Protein AF-A0A661NQG1-F1 (afdb_monomer_lite)

pLDDT: mean 84.12, std 11.75, range [38.66, 97.38]

Structure (mmCIF, N/CA/C/O backbone):
data_AF-A0A661NQG1-F1
#
_entry.id   AF-A0A661NQG1-F1
#
loop_
_atom_site.group_PDB
_atom_site.id
_atom_site.type_symbol
_atom_site.label_atom_id
_atom_site.label_alt_id
_atom_site.label_comp_id
_atom_site.label_asym_id
_atom_site.label_entity_id
_atom_site.label_seq_id
_atom_site.pdbx_PDB_ins_code
_atom_site.Cartn_x
_atom_site.Cartn_y
_atom_site.Cartn_z
_atom_site.occupancy
_atom_site.B_iso_or_equiv
_atom_site.auth_seq_id
_atom_site.auth_comp_id
_atom_site.auth_asym_id
_atom_site.auth_atom_id
_atom_site.pdbx_PDB_model_num
ATOM 1 N N . MET A 1 1 ? -18.562 16.905 14.551 1.00 63.06 1 MET A N 1
ATOM 2 C CA . MET A 1 1 ? -18.180 15.790 15.448 1.00 63.06 1 MET A CA 1
ATOM 3 C C . MET A 1 1 ? -17.288 16.330 16.552 1.00 63.06 1 MET A C 1
ATOM 5 O O . MET A 1 1 ? -16.450 17.178 16.262 1.00 63.06 1 MET A O 1
ATOM 9 N N . LYS A 1 2 ? -17.483 15.875 17.793 1.00 85.50 2 LYS A N 1
ATOM 10 C CA . LYS A 1 2 ? -16.638 16.236 18.941 1.00 85.50 2 LYS A CA 1
ATOM 11 C C . LYS A 1 2 ? -15.254 15.578 18.801 1.00 85.50 2 LYS A C 1
ATOM 13 O O . LYS A 1 2 ? -15.175 14.440 18.341 1.00 85.50 2 LYS A O 1
ATOM 18 N N . ARG A 1 3 ? -14.173 16.270 19.182 1.00 84.94 3 ARG A N 1
ATOM 19 C CA . ARG A 1 3 ? -12.799 15.723 19.186 1.00 84.94 3 ARG A CA 1
ATOM 20 C C . ARG A 1 3 ? -12.365 15.348 20.597 1.00 84.94 3 ARG A C 1
ATOM 22 O O . ARG A 1 3 ? -12.638 16.081 21.535 1.00 84.94 3 ARG A O 1
ATOM 29 N N . CYS A 1 4 ? -11.673 14.229 20.747 1.00 87.31 4 CYS A N 1
ATOM 30 C CA . CYS A 1 4 ? -11.192 13.742 22.027 1.00 87.31 4 CYS A CA 1
ATOM 31 C C . CYS A 1 4 ? -10.144 14.707 22.598 1.00 87.31 4 CYS A C 1
ATOM 33 O O . CYS A 1 4 ? -9.104 14.912 21.970 1.00 87.31 4 CYS A O 1
ATOM 35 N N . PRO A 1 5 ? -10.339 15.235 23.815 1.00 88.81 5 PRO A N 1
ATOM 36 C CA . PRO A 1 5 ? -9.339 16.090 24.452 1.00 88.81 5 PRO A CA 1
ATOM 37 C C . PRO A 1 5 ? -8.043 15.346 24.814 1.00 88.81 5 PRO A C 1
ATOM 39 O O . PRO A 1 5 ? -7.056 15.958 25.211 1.00 88.81 5 PRO A O 1
ATOM 42 N N . GLY A 1 6 ? -8.047 14.009 24.820 1.00 82.88 6 GLY A N 1
ATOM 43 C CA . GLY A 1 6 ? -6.881 13.192 25.181 1.00 82.88 6 GLY A CA 1
ATOM 44 C C . GLY A 1 6 ? -5.931 12.889 24.019 1.00 82.88 6 GLY A C 1
ATOM 45 O O . GLY A 1 6 ? -4.744 12.694 24.258 1.00 82.88 6 GLY A O 1
ATOM 46 N N . CYS A 1 7 ? -6.446 12.820 22.788 1.00 77.31 7 CYS A N 1
ATOM 47 C CA . CYS A 1 7 ? -5.664 12.397 21.618 1.00 77.31 7 CYS A CA 1
ATOM 48 C C . CYS A 1 7 ? -6.118 13.004 20.277 1.00 77.31 7 CYS A C 1
ATOM 50 O O . CYS A 1 7 ? -5.681 12.542 19.230 1.00 77.31 7 CYS A O 1
ATOM 52 N N . SER A 1 8 ? -7.003 14.007 20.275 1.00 80.19 8 SER A N 1
ATOM 53 C CA . SER A 1 8 ? -7.541 14.685 19.074 1.00 80.19 8 SER A CA 1
ATOM 54 C C . SER A 1 8 ? -8.468 13.864 18.168 1.00 80.19 8 SER A C 1
ATOM 56 O O . SER A 1 8 ? -9.090 14.444 17.266 1.00 80.19 8 SER A O 1
ATOM 58 N N . GLU A 1 9 ? -8.577 12.554 18.392 1.00 76.88 9 GLU A N 1
ATOM 59 C CA . GLU A 1 9 ? -9.399 11.645 17.587 1.00 76.88 9 GLU A CA 1
ATOM 60 C C . GLU A 1 9 ? -10.907 11.881 17.775 1.00 76.88 9 GLU A C 1
ATOM 62 O O . GLU A 1 9 ? -11.322 12.329 18.845 1.00 76.88 9 GLU A O 1
ATOM 67 N N . PRO A 1 10 ? -11.767 11.596 16.781 1.00 78.56 10 PRO A N 1
ATOM 68 C CA . PRO A 1 10 ? -13.214 11.7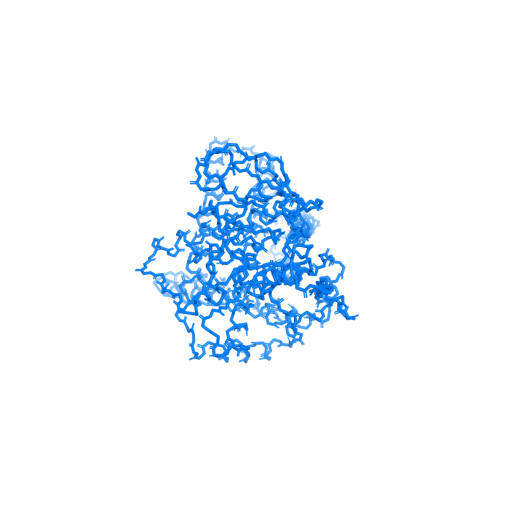59 16.917 1.00 78.56 10 PRO A CA 1
ATOM 69 C C . PRO A 1 10 ? -13.800 10.992 18.116 1.00 78.56 10 PRO A C 1
ATOM 71 O O . PRO A 1 10 ? -13.465 9.831 18.361 1.00 78.56 10 PRO A O 1
ATOM 74 N N . LEU A 1 11 ? -14.703 11.640 18.858 1.00 84.31 11 LEU A N 1
ATOM 75 C CA . LEU A 1 11 ? -15.533 10.980 19.867 1.00 84.31 11 LEU A CA 1
ATOM 76 C C . LEU A 1 11 ? -16.752 10.336 19.198 1.00 84.31 11 LEU A C 1
ATOM 78 O O . LEU A 1 11 ? -17.406 10.948 18.350 1.00 84.31 11 LEU A O 1
ATOM 82 N N . PHE A 1 12 ? -17.064 9.112 19.613 1.00 82.06 12 PHE A N 1
ATOM 83 C CA . PHE A 1 12 ? -18.182 8.321 19.115 1.00 82.06 12 PHE A CA 1
ATOM 84 C C . PHE A 1 12 ? -19.302 8.301 20.145 1.00 82.06 12 PHE A C 1
ATOM 86 O O . PHE A 1 12 ? -19.113 7.790 21.249 1.00 82.06 12 PHE A O 1
ATOM 93 N N . ARG A 1 13 ? -20.475 8.801 19.753 1.00 86.25 13 ARG A N 1
ATOM 94 C CA . ARG A 1 13 ? -21.688 8.708 20.562 1.00 86.25 13 ARG A CA 1
ATOM 95 C C . ARG A 1 13 ? -22.289 7.312 20.455 1.00 86.25 13 ARG A C 1
ATOM 97 O O . ARG A 1 13 ? -22.482 6.821 19.341 1.00 86.25 13 ARG A O 1
ATOM 104 N N . ARG A 1 14 ? -22.590 6.671 21.583 1.00 81.25 14 ARG A N 1
ATOM 105 C CA . ARG A 1 14 ? -23.260 5.364 21.613 1.00 81.25 14 ARG A CA 1
ATOM 106 C C . ARG A 1 14 ? -24.219 5.254 22.807 1.00 81.25 14 ARG A C 1
ATOM 108 O O . ARG A 1 14 ? -23.843 5.677 23.900 1.00 81.25 14 ARG A O 1
ATOM 115 N N . PRO A 1 15 ? -25.409 4.650 22.624 1.00 81.75 15 PRO A N 1
ATOM 116 C CA . PRO A 1 15 ? -26.286 4.297 23.730 1.00 81.75 15 PRO A CA 1
ATOM 117 C C . PRO A 1 15 ? -25.794 3.050 24.485 1.00 81.75 15 PRO A C 1
ATOM 119 O O . PRO A 1 15 ? -25.402 2.048 23.879 1.00 81.75 15 PRO A O 1
ATOM 122 N N . PHE A 1 16 ? -25.877 3.112 25.810 1.00 79.50 16 PHE A N 1
ATOM 123 C CA . PHE A 1 16 ? -25.674 2.034 26.774 1.00 79.50 16 PHE A CA 1
ATOM 124 C C . PHE A 1 16 ? -26.905 1.999 27.683 1.00 79.50 16 PHE A C 1
ATOM 126 O O . PHE A 1 16 ? -27.047 2.798 28.612 1.00 79.50 16 PHE A O 1
ATOM 133 N N . GLY A 1 17 ? -27.864 1.134 27.350 1.00 80.31 17 GLY A N 1
ATOM 134 C CA . GLY A 1 17 ? -29.200 1.193 27.942 1.00 80.31 17 GLY A CA 1
ATOM 135 C C . GLY A 1 17 ? -29.878 2.536 27.645 1.00 80.31 17 GLY A C 1
ATOM 136 O O . GLY A 1 17 ? -30.063 2.892 26.485 1.00 80.31 17 GLY A O 1
ATOM 137 N N . ALA A 1 18 ? -30.232 3.281 28.693 1.00 81.06 18 ALA A N 1
ATOM 138 C CA . ALA A 1 18 ? -30.870 4.598 28.589 1.00 81.06 18 ALA A CA 1
ATOM 139 C C . ALA A 1 18 ? -29.876 5.779 28.549 1.00 81.06 18 ALA A C 1
ATOM 141 O O . ALA A 1 18 ? -30.302 6.933 28.520 1.00 81.06 18 ALA A O 1
ATOM 142 N N . LEU A 1 19 ? -28.568 5.511 28.589 1.00 81.88 19 LEU A N 1
ATOM 143 C CA . LEU A 1 19 ? -27.520 6.528 28.635 1.00 81.88 19 LEU A CA 1
ATOM 144 C C . LEU A 1 19 ? -26.831 6.649 27.272 1.00 81.88 19 LEU A C 1
ATOM 146 O O . LEU A 1 19 ? -26.341 5.653 26.753 1.00 81.88 19 LEU A O 1
ATOM 150 N N . GLU A 1 20 ? -26.726 7.850 26.710 1.00 85.81 20 GLU A N 1
ATOM 151 C CA . GLU A 1 20 ? -25.881 8.104 25.537 1.00 85.81 20 GLU A CA 1
ATOM 152 C C . GLU A 1 20 ? -24.548 8.703 25.977 1.00 85.81 20 GLU A C 1
ATOM 154 O O . GLU A 1 20 ? -24.534 9.709 26.676 1.00 85.81 20 GLU A O 1
ATOM 159 N N . LEU A 1 21 ? -23.427 8.098 25.574 1.00 88.88 21 LEU A N 1
ATOM 160 C CA . LEU A 1 21 ? -22.091 8.578 25.937 1.00 88.88 21 LEU A CA 1
ATOM 161 C C . LEU A 1 21 ? -21.207 8.795 24.717 1.00 88.88 21 LEU A C 1
ATOM 163 O O . LEU A 1 21 ? -21.228 8.007 23.770 1.00 88.88 21 LEU A O 1
ATOM 167 N N . ASP A 1 22 ? -20.387 9.843 24.787 1.00 90.00 22 ASP A N 1
ATOM 168 C CA . ASP A 1 22 ? -19.369 10.170 23.796 1.00 90.00 22 ASP A CA 1
ATOM 169 C C . ASP A 1 22 ? -18.024 9.569 24.237 1.00 90.00 22 ASP A C 1
ATOM 171 O O . ASP A 1 22 ? -17.410 10.038 25.189 1.00 90.00 22 ASP A O 1
ATOM 175 N N . GLY A 1 23 ? -17.525 8.540 23.554 1.00 88.19 23 GLY A N 1
ATOM 176 C CA . GLY A 1 23 ? -16.263 7.887 23.916 1.00 88.19 23 GLY A CA 1
ATOM 177 C C . GLY A 1 23 ? -15.220 7.913 22.808 1.00 88.19 23 GLY A C 1
ATOM 178 O O . GLY A 1 23 ? -15.524 7.832 21.616 1.00 88.19 23 GLY A O 1
ATOM 179 N N . CYS A 1 24 ? -13.958 8.027 23.200 1.00 83.06 24 CYS A N 1
ATOM 180 C CA . CYS A 1 24 ? -12.818 7.924 22.312 1.00 83.06 24 CYS A CA 1
ATOM 181 C C . CYS A 1 24 ? -12.426 6.461 22.172 1.00 83.06 24 CYS A C 1
ATOM 183 O O . CYS A 1 24 ? -12.077 5.808 23.150 1.00 83.06 24 CYS A O 1
ATOM 185 N N . ARG A 1 25 ? -12.419 5.962 20.938 1.00 74.56 25 ARG A N 1
ATOM 186 C CA . ARG A 1 25 ? -11.934 4.609 20.652 1.00 74.56 25 ARG A CA 1
ATOM 187 C C . ARG A 1 25 ? -10.422 4.534 20.478 1.00 74.56 25 ARG A C 1
ATOM 189 O O . ARG A 1 25 ? -9.909 3.439 20.396 1.00 74.56 25 ARG A O 1
ATOM 196 N N . SER A 1 26 ? -9.706 5.658 20.417 1.00 70.06 26 SER A N 1
ATOM 197 C CA . SER A 1 26 ? -8.242 5.631 20.365 1.00 70.06 26 SER A CA 1
ATOM 198 C C . SER A 1 26 ? -7.670 5.465 21.771 1.00 70.06 26 SER A C 1
ATOM 200 O O . SER A 1 26 ? -7.244 4.376 22.129 1.00 70.06 26 SER A O 1
ATOM 202 N N . CYS A 1 27 ? -7.775 6.486 22.623 1.00 74.56 27 CYS A N 1
ATOM 203 C CA . CYS A 1 27 ? -7.237 6.422 23.985 1.00 74.56 27 CYS A CA 1
ATOM 204 C C . CYS A 1 27 ? -8.195 5.826 25.035 1.00 74.56 27 CYS A C 1
ATOM 206 O O . CYS A 1 27 ? -7.894 5.865 26.220 1.00 74.56 27 CYS A O 1
ATOM 208 N N . GLY A 1 28 ? -9.392 5.368 24.655 1.00 79.06 28 GLY A N 1
ATOM 209 C CA . GLY A 1 28 ? -10.382 4.837 25.605 1.00 79.06 28 GLY A CA 1
ATOM 210 C C . GLY A 1 28 ? -11.022 5.873 26.542 1.00 79.06 28 GLY A C 1
ATOM 211 O O . GLY A 1 28 ? -11.789 5.497 27.425 1.00 79.06 28 GLY A O 1
ATOM 212 N N . GLY A 1 29 ? -10.718 7.167 26.385 1.00 87.00 29 GLY A N 1
ATOM 213 C CA . GLY A 1 29 ? -11.282 8.227 27.224 1.00 87.00 29 GLY A CA 1
ATOM 214 C C . GLY A 1 29 ? -12.766 8.477 26.947 1.00 87.00 29 GLY A C 1
ATOM 215 O O . GLY A 1 29 ? -13.202 8.401 25.802 1.00 87.00 29 GLY A O 1
ATOM 216 N N . VAL A 1 30 ? -13.542 8.822 27.973 1.00 91.06 30 VAL A N 1
ATOM 217 C CA . VAL A 1 30 ? -14.998 9.032 27.876 1.00 91.06 30 VAL A CA 1
ATOM 218 C C . VAL A 1 30 ? -15.343 10.474 28.228 1.00 91.06 30 VAL A C 1
ATOM 220 O O . VAL A 1 30 ? -14.827 11.033 29.195 1.00 91.06 30 VAL A O 1
ATOM 223 N N . TRP A 1 31 ? -16.202 11.088 27.425 1.00 93.12 31 TRP A N 1
ATOM 224 C CA . TRP A 1 31 ? -16.724 12.430 27.619 1.00 93.12 31 TRP A CA 1
ATOM 225 C C . TRP A 1 31 ? -18.169 12.383 28.116 1.00 93.12 31 TRP A C 1
ATOM 227 O O . TRP A 1 31 ? -19.005 11.660 27.577 1.00 93.12 31 TRP A O 1
ATOM 237 N N . PHE A 1 32 ? -18.440 13.216 29.114 1.00 92.94 32 PHE A N 1
ATOM 238 C CA . PHE A 1 32 ? -19.749 13.471 29.695 1.00 92.94 32 PHE A CA 1
ATOM 239 C C . PHE A 1 32 ? -20.075 14.948 29.497 1.00 92.94 32 PHE A C 1
ATOM 241 O O . PHE A 1 32 ? -19.285 15.820 29.876 1.00 92.94 32 PHE A O 1
ATOM 248 N N . ASP A 1 33 ? -21.236 15.253 28.930 1.00 91.00 33 ASP A N 1
ATOM 249 C CA . ASP A 1 33 ? -21.757 16.614 28.921 1.00 91.00 33 ASP A CA 1
ATOM 250 C C . ASP A 1 33 ? -22.169 17.050 30.345 1.00 91.00 33 ASP A C 1
ATOM 252 O O . ASP A 1 33 ? -22.141 16.281 31.314 1.00 91.00 33 ASP A O 1
ATOM 256 N N . GLY A 1 34 ? -22.467 18.341 30.513 1.00 89.94 34 GLY A N 1
ATOM 257 C CA . GLY A 1 34 ? -22.677 18.950 31.827 1.00 89.94 34 GLY A CA 1
ATOM 258 C C . GLY A 1 34 ? -23.749 18.239 32.659 1.00 89.94 34 GLY A C 1
ATOM 259 O O . GLY A 1 34 ? -24.931 18.306 32.344 1.00 89.94 34 GLY A O 1
ATOM 260 N N . GLY A 1 35 ? -23.335 17.598 33.757 1.00 85.75 35 GLY A N 1
ATOM 261 C CA . GLY A 1 35 ? -24.225 16.883 34.683 1.00 85.75 35 GLY A CA 1
ATOM 262 C C . GLY A 1 35 ? -24.470 15.402 34.362 1.00 85.75 35 GLY A C 1
ATOM 263 O O . GLY A 1 35 ? -24.942 14.680 35.245 1.00 85.75 35 GLY A O 1
ATOM 264 N N . GLU A 1 36 ? -24.085 14.917 33.175 1.00 89.62 36 GLU A N 1
ATOM 265 C CA . GLU A 1 36 ? -24.315 13.524 32.754 1.00 89.62 36 GLU A CA 1
ATOM 266 C C . GLU A 1 36 ? -23.574 12.518 33.638 1.00 89.62 36 GLU A C 1
ATOM 268 O O . GLU A 1 36 ? -24.149 11.504 34.021 1.00 89.62 36 GLU A O 1
ATOM 273 N N . LEU A 1 37 ? -22.332 12.813 34.039 1.00 89.56 37 LEU A N 1
ATOM 274 C CA . LEU A 1 37 ? -21.537 11.918 34.889 1.00 89.56 37 LEU A CA 1
ATOM 275 C C . LEU A 1 37 ? -22.245 11.602 36.215 1.00 89.56 37 LEU A C 1
ATOM 277 O O . LEU A 1 37 ? -22.318 10.449 36.635 1.00 89.56 37 LEU A O 1
ATOM 281 N N . GLY A 1 38 ? -22.793 12.627 36.873 1.00 88.25 38 GLY A N 1
ATOM 282 C CA . GLY A 1 38 ? -23.498 12.463 38.144 1.00 88.25 38 GLY A CA 1
ATOM 283 C C . GLY A 1 38 ? -24.825 11.716 37.992 1.00 88.25 38 GLY A C 1
ATOM 284 O O . GLY A 1 38 ? -25.212 10.968 38.890 1.00 88.25 38 GLY A O 1
ATOM 285 N N . GLN A 1 39 ? -25.521 11.899 36.867 1.00 86.94 39 GLN A N 1
ATOM 286 C CA . GLN A 1 39 ? -26.739 11.154 36.549 1.00 86.94 39 GLN A CA 1
ATOM 287 C C . GLN A 1 39 ? -26.426 9.681 36.267 1.00 86.94 39 GLN A C 1
ATOM 289 O O . GLN A 1 39 ? -27.026 8.801 36.883 1.00 86.94 39 GLN A O 1
ATOM 294 N N . ALA A 1 40 ? -25.451 9.424 35.397 1.00 87.62 40 ALA A N 1
ATOM 295 C CA . ALA A 1 40 ? -25.006 8.091 35.021 1.00 87.62 40 ALA A CA 1
ATOM 296 C C . ALA A 1 40 ? -24.525 7.292 36.237 1.00 87.62 40 ALA A C 1
ATOM 298 O O . ALA A 1 40 ? -24.932 6.149 36.422 1.00 87.62 40 ALA A O 1
ATOM 299 N N . ALA A 1 41 ? -23.734 7.915 37.114 1.00 88.81 41 ALA A N 1
ATOM 300 C CA . ALA A 1 41 ? -23.198 7.260 38.301 1.00 88.81 41 ALA A CA 1
ATOM 301 C C . ALA A 1 41 ? -24.276 6.817 39.302 1.00 88.81 41 ALA A C 1
ATOM 303 O O . ALA A 1 41 ? -24.087 5.825 39.999 1.00 88.81 41 ALA A O 1
ATOM 304 N N . ARG A 1 42 ? -25.399 7.543 39.384 1.00 86.44 42 ARG A N 1
ATOM 305 C CA . ARG A 1 42 ? -26.509 7.209 40.290 1.00 86.44 42 ARG A CA 1
ATOM 306 C C . ARG A 1 42 ? -27.501 6.224 39.683 1.00 86.44 42 ARG A C 1
ATOM 308 O O . ARG A 1 42 ? -27.989 5.356 40.393 1.00 86.44 42 ARG A O 1
ATOM 315 N N . ALA A 1 43 ? -27.840 6.404 38.409 1.00 86.06 43 ALA A N 1
ATOM 316 C CA . ALA A 1 43 ? -28.939 5.681 37.776 1.00 86.06 43 ALA A CA 1
ATOM 317 C C . ALA A 1 43 ? -28.481 4.462 36.962 1.00 86.06 43 ALA A C 1
ATOM 319 O O . ALA A 1 43 ? -29.250 3.518 36.814 1.00 86.06 43 ALA A O 1
ATOM 320 N N . TYR A 1 44 ? -27.251 4.471 36.435 1.00 88.75 44 TYR A N 1
ATOM 321 C CA . TYR A 1 44 ? -26.792 3.496 35.440 1.00 88.75 44 TYR A CA 1
ATOM 322 C C . TYR A 1 44 ? -25.333 3.032 35.655 1.00 88.75 44 TYR A C 1
ATOM 324 O O . TYR A 1 44 ? -24.521 3.101 34.725 1.00 88.75 44 TYR A O 1
ATOM 332 N N . PRO A 1 45 ? -24.959 2.535 36.851 1.00 86.25 45 PRO A N 1
ATOM 333 C CA . PRO A 1 45 ? -23.587 2.096 37.126 1.00 86.25 45 PRO A CA 1
ATOM 334 C C . PRO A 1 45 ? -23.138 0.933 36.224 1.00 86.25 45 PRO A C 1
ATOM 336 O O . PRO A 1 45 ? -21.985 0.898 35.792 1.00 86.25 45 PRO A O 1
ATOM 339 N N . ASP A 1 46 ? -24.049 0.024 35.862 1.00 84.75 46 ASP A N 1
ATOM 340 C CA . ASP A 1 46 ? -23.748 -1.079 34.942 1.00 84.75 46 ASP A CA 1
ATOM 341 C C . ASP A 1 46 ? -23.527 -0.597 33.504 1.00 84.75 46 ASP A C 1
ATOM 343 O O . ASP A 1 46 ? -22.592 -1.051 32.847 1.00 84.75 46 ASP A O 1
ATOM 347 N N . ALA A 1 47 ? -24.319 0.375 33.038 1.00 84.88 47 ALA A N 1
ATOM 348 C CA . ALA A 1 47 ? -24.153 0.967 31.711 1.00 84.88 47 ALA A CA 1
ATOM 349 C C . ALA A 1 47 ? -22.842 1.757 31.600 1.00 84.88 47 ALA A C 1
ATOM 351 O O . ALA A 1 47 ? -22.173 1.702 30.573 1.00 84.88 47 ALA A O 1
ATOM 352 N N . LEU A 1 48 ? -22.432 2.449 32.671 1.00 86.31 48 LEU A N 1
ATOM 353 C CA . LEU A 1 48 ? -21.106 3.067 32.757 1.00 86.31 48 LEU A CA 1
ATOM 354 C C . LEU A 1 48 ? -19.990 2.026 32.646 1.00 86.31 48 LEU A C 1
ATOM 356 O O . LEU A 1 48 ? -19.004 2.265 31.952 1.00 86.31 48 LEU A O 1
ATOM 360 N N . ARG A 1 49 ? -20.147 0.869 33.306 1.00 85.56 49 ARG A N 1
ATOM 361 C CA . ARG A 1 49 ? -19.185 -0.240 33.225 1.00 85.56 49 ARG A CA 1
ATOM 362 C C . ARG A 1 49 ? -19.119 -0.811 31.810 1.00 85.56 49 ARG A C 1
ATOM 364 O O . ARG A 1 49 ? -18.032 -1.085 31.308 1.00 85.56 49 ARG A O 1
ATOM 371 N N . GLU A 1 50 ? -20.267 -0.977 31.160 1.00 81.81 50 GLU A N 1
ATOM 372 C CA . GLU A 1 50 ? -20.347 -1.427 29.771 1.00 81.81 50 GLU A CA 1
ATOM 373 C C . GLU A 1 50 ? -19.703 -0.418 28.813 1.00 81.81 50 GLU A C 1
ATOM 375 O O . GLU A 1 50 ? -18.932 -0.813 27.939 1.00 81.81 50 GLU A O 1
ATOM 380 N N . ALA A 1 51 ? -19.946 0.877 29.017 1.00 82.31 51 ALA A N 1
ATOM 381 C CA . ALA A 1 51 ? -19.356 1.947 28.223 1.00 82.31 51 ALA A CA 1
ATOM 382 C C . ALA A 1 51 ? -17.837 2.011 28.373 1.00 82.31 51 ALA A C 1
ATOM 384 O O . ALA A 1 51 ? -17.120 2.022 27.373 1.00 82.31 51 ALA A O 1
ATOM 385 N N . ASP A 1 52 ? -17.339 1.998 29.609 1.00 82.31 52 ASP A N 1
ATOM 386 C CA . ASP A 1 52 ? -15.908 1.956 29.902 1.00 82.31 52 ASP A CA 1
ATOM 387 C C . ASP A 1 52 ? -15.252 0.731 29.250 1.00 82.31 52 ASP A C 1
ATOM 389 O O . ASP A 1 52 ? -14.274 0.871 28.515 1.00 82.31 52 ASP A O 1
ATOM 393 N N . ARG A 1 53 ? -15.845 -0.459 29.413 1.00 77.94 53 ARG A N 1
ATOM 394 C CA . ARG A 1 53 ? -15.368 -1.683 28.760 1.00 77.94 53 ARG A CA 1
ATOM 395 C C . ARG A 1 53 ? -15.361 -1.537 27.241 1.00 77.94 53 ARG A C 1
ATOM 397 O O . ARG A 1 53 ? -14.371 -1.892 26.612 1.00 77.94 53 ARG A O 1
ATOM 404 N N . PHE A 1 54 ? -16.428 -1.010 26.652 1.00 77.19 54 PHE A N 1
ATOM 405 C CA . PHE A 1 54 ? -16.553 -0.863 25.208 1.00 77.19 54 PHE A CA 1
ATOM 406 C C . PHE A 1 54 ? -15.506 0.091 24.621 1.00 77.19 54 PHE A C 1
ATOM 408 O O . PHE A 1 54 ? -14.855 -0.235 23.628 1.00 77.19 54 PHE A O 1
ATOM 415 N N . PHE A 1 55 ? -15.315 1.262 25.232 1.00 77.88 55 PHE A N 1
ATOM 416 C CA . PHE A 1 55 ? -14.358 2.249 24.736 1.00 77.88 55 PHE A CA 1
ATOM 417 C C . PHE A 1 55 ? -12.906 1.849 25.030 1.00 77.88 55 PHE A C 1
ATOM 419 O O . PHE A 1 55 ? -12.041 2.097 24.190 1.00 77.88 55 PHE A O 1
ATOM 426 N N . ARG A 1 56 ? -12.638 1.126 26.129 1.00 70.06 56 ARG A N 1
ATOM 427 C CA . ARG A 1 56 ? -11.332 0.486 26.381 1.00 70.06 56 ARG A CA 1
ATOM 428 C C . ARG A 1 56 ? -11.027 -0.671 25.452 1.00 70.06 56 ARG A C 1
ATOM 430 O O . ARG A 1 56 ? -9.883 -0.833 25.058 1.00 70.06 56 ARG A O 1
ATOM 437 N N . GLN A 1 57 ? -12.019 -1.477 25.085 1.00 56.91 57 GLN A N 1
ATOM 438 C CA . GLN A 1 57 ? -11.841 -2.539 24.090 1.00 56.91 57 GLN A CA 1
ATOM 439 C C . GLN A 1 57 ? -11.497 -1.978 22.702 1.00 56.91 57 GLN A C 1
ATOM 441 O O . GLN A 1 57 ? -11.039 -2.712 21.835 1.00 56.91 57 GLN A O 1
ATOM 446 N N . GLY A 1 58 ? -11.695 -0.676 22.487 1.00 48.81 58 GLY A N 1
ATOM 447 C CA . GLY A 1 58 ? -11.216 0.026 21.308 1.00 48.81 58 GLY A CA 1
ATOM 448 C C . GLY A 1 58 ? -9.749 0.447 21.362 1.00 48.81 58 GLY A C 1
ATOM 449 O O . GLY A 1 58 ? -9.266 0.824 20.305 1.00 48.81 58 GLY A O 1
ATOM 450 N N . LEU A 1 59 ? -9.062 0.385 22.520 1.00 52.50 59 LEU A N 1
ATOM 451 C CA . LEU A 1 59 ? -7.737 0.983 22.761 1.00 52.50 59 LEU A CA 1
ATOM 452 C C . LEU A 1 59 ? -6.789 0.809 21.566 1.00 52.50 59 LEU A C 1
ATOM 454 O O . LEU A 1 59 ? -6.194 -0.246 21.346 1.00 52.50 59 LEU A O 1
ATOM 458 N N . GLN A 1 60 ? -6.634 1.888 20.804 1.00 50.66 60 GLN A N 1
ATOM 459 C CA . GLN A 1 60 ? -5.573 2.041 19.825 1.00 50.66 60 GLN A CA 1
ATOM 460 C C . GLN A 1 60 ? -4.445 2.732 20.585 1.00 50.66 60 GLN A C 1
ATOM 462 O O . GLN A 1 60 ? -4.658 3.855 21.041 1.00 50.66 60 GLN A O 1
ATOM 467 N N . PRO A 1 61 ? -3.258 2.122 20.751 1.00 44.28 61 PRO A N 1
ATOM 468 C CA . PRO A 1 61 ? -2.134 2.822 21.356 1.00 44.28 61 PRO A CA 1
ATOM 469 C C . PRO A 1 61 ? -1.931 4.135 20.598 1.00 44.28 61 PRO A C 1
ATOM 471 O O . PRO A 1 61 ? -1.578 4.116 19.416 1.00 44.28 61 PRO A O 1
ATOM 474 N N . SER A 1 62 ? -2.235 5.272 21.227 1.00 38.66 62 SER A N 1
ATOM 475 C CA . SER A 1 62 ? -1.972 6.557 20.592 1.00 38.66 62 SER A CA 1
ATOM 476 C C . SER A 1 62 ? -0.453 6.717 20.553 1.00 38.66 62 SER A C 1
ATOM 478 O O . SER A 1 62 ? 0.219 6.586 21.574 1.00 38.66 62 SER A O 1
ATOM 480 N N . LEU A 1 63 ? 0.104 6.942 19.359 1.00 44.16 63 LEU A N 1
ATOM 481 C CA . LEU A 1 63 ? 1.554 7.081 19.144 1.00 44.16 63 LEU A CA 1
ATOM 482 C C . LEU A 1 63 ? 2.158 8.315 19.846 1.00 44.16 63 LEU A C 1
ATOM 484 O O . LEU A 1 63 ? 3.373 8.465 19.879 1.00 44.16 63 LEU A O 1
ATOM 488 N N . ALA A 1 64 ? 1.323 9.160 20.447 1.00 41.16 64 ALA A N 1
ATOM 489 C CA . ALA A 1 64 ? 1.621 10.031 21.578 1.00 41.16 64 ALA A CA 1
ATOM 490 C C . ALA A 1 64 ? 0.292 10.664 22.039 1.00 41.16 64 ALA A C 1
ATOM 492 O O . ALA A 1 64 ? -0.525 11.014 21.178 1.00 41.16 64 ALA A O 1
ATOM 493 N N . PRO A 1 65 ? 0.057 10.883 23.345 1.00 50.03 65 PRO A N 1
ATOM 494 C CA . PRO A 1 65 ? -1.075 11.682 23.796 1.00 50.03 65 PRO A CA 1
ATOM 495 C C . PRO A 1 65 ? -0.890 13.133 23.330 1.00 50.03 65 PRO A C 1
ATOM 497 O O . PRO A 1 65 ? -0.153 13.912 23.933 1.00 50.03 65 PRO A O 1
ATOM 500 N N . GLN A 1 66 ? -1.566 13.518 22.244 1.00 57.72 66 GLN A N 1
ATOM 501 C CA . GLN A 1 66 ? -1.790 14.929 21.936 1.00 57.72 66 GLN A CA 1
ATOM 502 C C . GLN A 1 66 ? -2.864 15.438 22.892 1.00 57.72 66 GLN A C 1
ATOM 504 O O . GLN A 1 66 ? -4.062 15.380 22.615 1.00 57.72 66 GLN A O 1
ATOM 509 N N . ARG A 1 67 ? -2.423 15.881 24.068 1.00 67.31 67 ARG A N 1
ATOM 510 C CA . ARG A 1 67 ? -3.300 16.492 25.060 1.00 67.31 67 ARG A CA 1
ATOM 511 C C . ARG A 1 67 ? -3.804 17.822 24.499 1.00 67.31 67 ARG A C 1
ATOM 513 O O . ARG A 1 67 ? -3.057 18.794 24.450 1.00 67.31 67 ARG A O 1
ATOM 520 N N . LEU A 1 68 ? -5.060 17.859 24.057 1.00 68.06 68 LEU A N 1
ATOM 521 C CA . LEU A 1 68 ? -5.754 19.120 23.823 1.00 68.06 68 LEU A CA 1
ATOM 522 C C . LEU A 1 68 ? -6.459 19.522 25.108 1.00 68.06 68 LEU A C 1
ATOM 524 O O . LEU A 1 68 ? -7.346 18.818 25.595 1.00 68.06 68 LEU A O 1
ATOM 528 N N . ASP A 1 69 ? -6.126 20.701 25.611 1.00 82.19 69 ASP A N 1
ATOM 529 C CA . ASP A 1 69 ? -6.821 21.323 26.738 1.00 82.19 69 ASP A CA 1
ATOM 530 C C . ASP A 1 69 ? -8.031 22.143 26.248 1.00 82.19 69 ASP A C 1
ATOM 532 O O . ASP A 1 69 ? -8.314 23.238 26.727 1.00 82.19 69 ASP A O 1
ATOM 536 N N . VAL A 1 70 ? -8.756 21.599 25.259 1.00 88.62 70 VAL A N 1
ATOM 537 C CA . VAL A 1 70 ? -9.905 22.239 24.599 1.00 88.62 70 VAL A CA 1
ATOM 538 C C . VAL A 1 70 ? -11.152 21.377 24.753 1.00 88.62 70 VAL A C 1
ATOM 540 O O . VAL A 1 70 ? -11.178 20.207 24.369 1.00 88.62 70 VAL A O 1
ATOM 543 N N . CYS A 1 71 ? -12.205 21.970 25.306 1.00 92.38 71 CYS A N 1
ATOM 544 C CA . CYS A 1 71 ? -13.500 21.342 25.510 1.00 92.38 71 CYS A CA 1
ATOM 545 C C . CYS A 1 71 ? -14.176 21.014 24.167 1.00 92.38 71 CYS A C 1
ATOM 547 O O . CYS A 1 71 ? -14.385 21.917 23.357 1.00 92.38 71 CYS A O 1
ATOM 549 N N . PRO A 1 72 ? -14.614 19.767 23.936 1.00 91.44 72 PRO A N 1
ATOM 550 C CA . PRO A 1 72 ? -15.226 19.374 22.673 1.00 91.44 72 PRO A CA 1
ATOM 551 C C . PRO A 1 72 ? -16.635 19.934 22.467 1.00 91.44 72 PRO A C 1
ATOM 553 O O . PRO A 1 72 ? -17.097 19.981 21.329 1.00 91.44 72 PRO A O 1
ATOM 556 N N . SER A 1 73 ? -17.324 20.325 23.544 1.00 91.44 73 SER A N 1
ATOM 557 C CA . SER A 1 73 ? -18.703 20.821 23.478 1.00 91.44 73 SER A CA 1
ATOM 558 C C . SER A 1 73 ? -18.779 22.340 23.298 1.00 91.44 73 SER A C 1
ATOM 560 O O . SER A 1 73 ? -19.636 22.814 22.561 1.00 91.44 73 SER A O 1
ATOM 562 N N . CYS A 1 74 ? -17.892 23.115 23.935 1.00 92.62 74 CYS A N 1
ATOM 563 C CA . CYS A 1 74 ? -17.941 24.586 23.887 1.00 92.62 74 CYS A CA 1
ATOM 564 C C . CYS A 1 74 ? -16.631 25.269 23.473 1.00 92.62 74 CYS A C 1
ATOM 566 O O . CYS A 1 74 ? -16.567 26.494 23.470 1.00 92.62 74 CYS A O 1
ATOM 568 N N . SER A 1 75 ? -15.580 24.511 23.148 1.00 90.50 75 SER A N 1
ATOM 569 C CA . SER A 1 75 ? -14.239 25.025 22.813 1.00 90.50 75 SER A CA 1
ATOM 570 C C . SER A 1 75 ? -13.540 25.840 23.915 1.00 90.50 75 SER A C 1
ATOM 572 O O . SER A 1 75 ? -12.490 26.425 23.670 1.00 90.50 75 SER A O 1
ATOM 574 N N . GLY A 1 76 ? -14.085 25.874 25.137 1.00 90.06 76 GLY A N 1
ATOM 575 C CA . GLY A 1 76 ? -13.432 26.476 26.303 1.00 90.06 76 GLY A CA 1
ATOM 576 C C . GLY A 1 76 ? -12.269 25.634 26.842 1.00 90.06 76 GLY A C 1
ATOM 577 O O . GLY A 1 76 ? -12.069 24.500 26.417 1.00 90.06 76 GLY A O 1
ATOM 578 N N . SER A 1 77 ? -11.530 26.164 27.817 1.00 91.56 77 SER A N 1
ATOM 579 C CA . SER A 1 77 ? -10.404 25.446 28.433 1.00 91.56 77 SER A CA 1
ATOM 580 C C . SER A 1 77 ? -10.872 24.257 29.289 1.00 91.56 77 SER A C 1
ATOM 582 O O . SER A 1 77 ? -11.877 24.350 30.006 1.00 91.56 77 SER A O 1
ATOM 584 N N . LEU A 1 78 ? -10.149 23.138 29.191 1.00 92.12 78 LEU A N 1
ATOM 585 C CA . LEU A 1 78 ? -10.271 21.970 30.066 1.00 92.12 78 LEU A CA 1
ATOM 586 C C . LEU A 1 78 ? -9.149 22.006 31.103 1.00 92.12 78 LEU A C 1
ATOM 588 O O . LEU A 1 78 ? -7.978 22.029 30.739 1.00 92.12 78 LEU A O 1
ATOM 592 N N . ALA A 1 79 ? -9.508 21.960 32.382 1.00 91.06 79 ALA A N 1
ATOM 593 C CA . ALA A 1 79 ? -8.550 21.888 33.481 1.00 91.06 79 ALA A CA 1
ATOM 594 C C . ALA A 1 79 ? -8.645 20.532 34.180 1.00 91.06 79 ALA A C 1
ATOM 596 O O . ALA A 1 79 ? -9.726 19.941 34.234 1.00 91.06 79 ALA A O 1
ATOM 597 N N . ASP A 1 80 ? -7.534 20.044 34.729 1.00 90.62 80 ASP A N 1
ATOM 598 C CA . ASP A 1 80 ? -7.577 18.908 35.648 1.00 90.62 80 ASP A CA 1
ATOM 599 C C . ASP A 1 80 ? -8.399 19.281 36.885 1.00 90.62 80 ASP A C 1
ATOM 601 O O . ASP A 1 80 ? -8.338 20.409 37.380 1.00 90.62 80 ASP A O 1
ATOM 605 N N . GLY A 1 81 ? -9.194 18.337 37.371 1.00 85.50 81 GLY A N 1
ATOM 606 C CA . GLY A 1 81 ? -10.047 18.548 38.527 1.00 85.50 81 GLY A CA 1
ATOM 607 C C . GLY A 1 81 ? -10.482 17.235 39.150 1.00 85.50 81 GLY A C 1
ATOM 608 O O . GLY A 1 81 ? -10.367 16.167 38.551 1.00 85.50 81 GLY A O 1
ATOM 609 N N . GLU A 1 82 ? -11.008 17.331 40.364 1.00 81.75 82 GLU A N 1
ATOM 610 C CA . GLU A 1 82 ? -11.561 16.197 41.090 1.00 81.75 82 GLU A CA 1
ATOM 611 C C . GLU A 1 82 ? -13.046 16.420 41.349 1.00 81.75 82 GLU A C 1
ATOM 613 O O . GLU A 1 82 ? -13.485 17.514 41.711 1.00 81.75 82 GLU A O 1
ATOM 618 N N . HIS A 1 83 ? -13.835 15.361 41.189 1.00 81.94 83 HIS A N 1
ATOM 619 C CA . HIS A 1 83 ? -15.228 15.383 41.601 1.00 81.94 83 HIS A CA 1
ATOM 620 C C . HIS A 1 83 ? -15.324 14.984 43.087 1.00 81.94 83 HIS A C 1
ATOM 622 O O . HIS A 1 83 ? -14.780 13.939 43.451 1.00 81.94 83 HIS A O 1
ATOM 628 N N . PRO A 1 84 ? -16.058 15.719 43.948 1.00 80.75 84 PRO A N 1
ATOM 629 C CA . PRO A 1 84 ? -16.114 15.445 45.391 1.00 80.75 84 PRO A CA 1
ATOM 630 C C . PRO A 1 84 ? -16.539 14.014 45.751 1.00 80.75 84 PRO A C 1
ATOM 632 O O . PRO A 1 84 ? -16.047 13.429 46.709 1.00 80.75 84 PRO A O 1
ATOM 635 N N . SER A 1 85 ? -17.436 13.417 44.962 1.00 81.00 85 SER A N 1
ATOM 636 C CA . SER A 1 85 ? -17.880 12.026 45.159 1.00 81.00 85 SER A CA 1
ATOM 637 C C . SER A 1 85 ? -16.879 10.969 44.665 1.00 81.00 85 SER A C 1
ATOM 639 O O . SER A 1 85 ? -17.061 9.787 44.942 1.00 81.00 85 SER A O 1
ATOM 641 N N . PHE A 1 86 ? -15.837 11.369 43.930 1.00 84.56 86 PHE A N 1
ATOM 642 C CA . PHE A 1 86 ? -14.914 10.487 43.207 1.00 84.56 86 PHE A CA 1
ATOM 643 C C . PHE A 1 86 ? -13.447 10.910 43.389 1.00 84.56 86 PHE A C 1
ATOM 645 O O . PHE A 1 86 ? -12.680 10.959 42.430 1.00 84.56 86 PHE A O 1
ATOM 652 N N . VAL A 1 87 ? -13.057 11.209 44.631 1.00 85.50 87 VAL A N 1
ATOM 653 C CA . VAL A 1 87 ? -11.685 11.615 44.994 1.00 85.50 87 VAL A CA 1
ATOM 654 C C . VAL A 1 87 ? -10.657 10.579 44.530 1.00 85.50 87 VAL A C 1
ATOM 656 O O . VAL A 1 87 ? -10.860 9.380 44.742 1.00 85.50 87 VAL A O 1
ATOM 659 N N . GLY A 1 88 ? -9.557 11.036 43.925 1.00 83.94 88 GLY A N 1
ATOM 660 C CA . GLY A 1 88 ? -8.479 10.176 43.424 1.00 83.94 88 GLY A CA 1
ATOM 661 C C . GLY A 1 88 ? -8.738 9.542 42.053 1.00 83.94 88 GLY A C 1
ATOM 662 O O . GLY A 1 88 ? -7.937 8.728 41.596 1.00 83.94 88 GLY A O 1
ATOM 663 N N . ILE A 1 89 ? -9.836 9.897 41.380 1.00 89.00 89 ILE A N 1
ATOM 664 C CA . ILE A 1 89 ? -10.074 9.533 39.980 1.00 89.00 89 ILE A CA 1
ATOM 665 C C . ILE A 1 89 ? -9.704 10.734 39.120 1.00 89.00 89 ILE A C 1
ATOM 667 O O . ILE A 1 89 ? -10.309 11.793 39.260 1.00 89.00 89 ILE A O 1
ATOM 671 N N . ALA A 1 90 ? -8.725 10.570 38.229 1.00 88.75 90 ALA A N 1
ATOM 672 C CA . ALA A 1 90 ? -8.319 11.644 37.332 1.00 88.75 90 ALA A CA 1
ATOM 673 C C . ALA A 1 90 ? -9.491 12.059 36.429 1.00 88.75 90 ALA A C 1
ATOM 675 O O . ALA A 1 90 ? -10.116 11.223 35.775 1.00 88.75 90 ALA A O 1
ATOM 676 N N . MET A 1 91 ? -9.787 13.356 36.397 1.00 91.81 91 MET A N 1
ATOM 677 C CA . MET A 1 91 ? -10.809 13.939 35.535 1.00 91.81 91 MET A CA 1
ATOM 678 C C . MET A 1 91 ? -10.309 15.266 34.978 1.00 91.81 91 MET A C 1
ATOM 680 O O . MET A 1 91 ? -9.507 15.962 35.601 1.00 91.81 91 MET A O 1
ATOM 684 N N . ARG A 1 92 ? -10.826 15.646 33.811 1.00 91.94 92 ARG A N 1
ATOM 685 C CA . ARG A 1 92 ? -10.716 17.018 33.311 1.00 91.94 92 ARG A CA 1
ATOM 686 C C . ARG A 1 92 ? -12.091 17.633 33.181 1.00 91.94 92 ARG A C 1
ATOM 688 O O . ARG A 1 92 ? -13.014 16.984 32.701 1.00 91.94 92 ARG A O 1
ATOM 695 N N . MET A 1 93 ? -12.227 18.878 33.606 1.00 92.19 93 MET A N 1
ATOM 696 C CA . MET A 1 93 ? -13.504 19.564 33.730 1.00 92.19 93 MET A CA 1
ATOM 697 C C . MET A 1 93 ? -13.471 20.882 32.967 1.00 92.19 93 MET A C 1
ATOM 699 O O . MET A 1 93 ? -12.488 21.623 32.997 1.00 92.19 93 MET A O 1
ATOM 703 N N . CYS A 1 94 ? -14.560 21.184 32.268 1.00 93.75 94 CYS A N 1
ATOM 704 C CA . CYS A 1 94 ? -14.735 22.474 31.619 1.00 93.75 94 CYS A CA 1
ATOM 705 C C . CYS A 1 94 ? -15.511 23.423 32.537 1.00 93.75 94 CYS A C 1
ATOM 707 O O . CYS A 1 94 ? -16.654 23.141 32.890 1.00 93.75 94 CYS A O 1
ATOM 709 N N . ALA A 1 95 ? -14.948 24.589 32.860 1.00 91.50 95 ALA A N 1
ATOM 710 C CA . ALA A 1 95 ? -15.627 25.576 33.705 1.00 91.50 95 ALA A CA 1
ATOM 711 C C . ALA A 1 95 ? -16.877 26.196 33.042 1.00 91.50 95 ALA A C 1
ATOM 713 O O . ALA A 1 95 ? -17.818 26.571 33.735 1.00 91.50 95 ALA A O 1
ATOM 714 N N . ALA A 1 96 ? -16.906 26.280 31.706 1.00 92.88 96 ALA A N 1
ATOM 715 C CA . ALA A 1 96 ? -17.984 26.940 30.966 1.00 92.88 96 ALA A CA 1
ATOM 716 C C . ALA A 1 96 ? -19.239 26.062 30.817 1.00 92.88 96 ALA A C 1
ATOM 718 O O . ALA A 1 96 ? -20.337 26.489 31.158 1.00 92.88 96 ALA A O 1
ATOM 719 N N . CYS A 1 97 ? -19.087 24.831 30.316 1.00 93.62 97 CYS A N 1
ATOM 720 C CA . CYS A 1 97 ? -20.221 23.922 30.075 1.00 93.62 97 CYS A CA 1
ATOM 721 C C . CYS A 1 97 ? -20.377 22.826 31.137 1.00 93.62 97 CYS A C 1
ATOM 723 O O . CYS A 1 97 ? -21.318 22.040 31.063 1.00 93.62 97 CYS A O 1
ATOM 725 N N . ARG A 1 98 ? -19.457 22.751 32.110 1.00 92.81 98 ARG A N 1
ATOM 726 C CA . ARG A 1 98 ? -19.413 21.719 33.162 1.00 92.81 98 ARG A CA 1
ATOM 727 C C . ARG A 1 98 ? -19.267 20.282 32.646 1.00 92.81 98 ARG A C 1
ATOM 729 O O . ARG A 1 98 ? -19.538 19.345 33.391 1.00 92.81 98 ARG A O 1
ATOM 736 N N . GLY A 1 99 ? -18.841 20.108 31.395 1.00 92.75 99 GLY A N 1
ATOM 737 C CA . GLY A 1 99 ? -18.517 18.797 30.840 1.00 92.75 99 GLY A CA 1
ATOM 738 C C . GLY A 1 99 ? -17.285 18.184 31.506 1.00 92.75 99 GLY A C 1
ATOM 739 O O . GLY A 1 99 ? -16.393 18.910 31.962 1.00 92.75 99 GLY A O 1
ATOM 740 N N . VAL A 1 100 ? -17.255 16.854 31.561 1.00 93.75 100 VAL A N 1
ATOM 741 C CA . VAL A 1 100 ? -16.224 16.067 32.240 1.00 93.75 100 VAL A CA 1
ATOM 742 C C . VAL A 1 100 ? -15.622 15.051 31.276 1.00 93.75 100 VAL A C 1
ATOM 744 O O . VAL A 1 100 ? -16.331 14.283 30.635 1.00 93.75 100 VAL A O 1
ATOM 747 N N . PHE A 1 101 ? -14.297 15.019 31.203 1.00 92.94 101 PHE A N 1
ATOM 748 C CA . PHE A 1 101 ? -13.536 14.007 30.489 1.00 92.94 101 PHE A CA 1
ATOM 749 C C . PHE A 1 101 ? -12.868 13.058 31.482 1.00 92.94 101 PHE A C 1
ATOM 751 O O . PHE A 1 101 ? -12.080 13.497 32.323 1.00 92.94 101 PHE A O 1
ATOM 758 N N . LEU A 1 102 ? -13.134 11.764 31.340 1.00 91.69 102 LEU A N 1
ATOM 759 C CA . LEU A 1 102 ? -12.393 10.702 32.010 1.00 91.69 102 LEU A CA 1
ATOM 760 C C . LEU A 1 102 ? -11.298 10.198 31.059 1.00 91.69 102 LEU A C 1
ATOM 762 O O . LEU A 1 102 ? -11.634 9.652 30.005 1.00 91.69 102 LEU A O 1
ATOM 766 N N . PRO A 1 103 ? -10.005 10.386 31.380 1.00 86.75 103 PRO A N 1
ATOM 767 C CA . PRO A 1 103 ? -8.918 9.827 30.589 1.00 86.75 103 PRO A CA 1
ATOM 768 C C . PRO A 1 103 ? -8.858 8.295 30.715 1.00 86.75 103 PRO A C 1
ATOM 770 O O . PRO A 1 103 ? -9.613 7.673 31.469 1.00 86.75 103 PRO A O 1
ATOM 773 N N . GLU A 1 104 ? -7.955 7.686 29.943 1.00 78.88 104 GLU A N 1
ATOM 774 C CA . GLU A 1 104 ? -7.701 6.245 29.986 1.00 78.88 104 GLU A CA 1
ATOM 775 C C . GLU A 1 104 ? -7.476 5.764 31.427 1.00 78.88 104 GLU A C 1
ATOM 777 O O . GLU A 1 104 ? -6.824 6.429 32.232 1.00 78.88 104 GLU A O 1
ATOM 782 N N . GLY A 1 105 ? -8.037 4.607 31.780 1.00 74.81 105 GLY A N 1
ATOM 783 C CA . GLY A 1 105 ? -7.892 4.041 33.121 1.00 74.81 105 GLY A CA 1
ATOM 784 C C . GLY A 1 105 ? -8.882 4.614 34.139 1.00 74.81 105 GLY A C 1
ATOM 785 O O . GLY A 1 105 ? -9.456 3.838 34.907 1.00 74.81 105 GLY A O 1
ATOM 786 N N . SER A 1 106 ? -9.209 5.907 34.076 1.00 87.19 106 SER A N 1
ATOM 787 C CA . SER A 1 106 ? -10.069 6.582 35.062 1.00 87.19 106 SER A CA 1
ATOM 788 C C . SER A 1 106 ? -11.518 6.092 35.070 1.00 87.19 106 SER A C 1
ATOM 790 O O . SER A 1 106 ? -12.110 5.978 36.142 1.00 87.19 106 SER A O 1
ATOM 792 N N . GLY A 1 107 ? -12.077 5.719 33.914 1.00 86.50 107 GLY A N 1
ATOM 793 C CA . GLY A 1 107 ? -13.442 5.177 33.833 1.00 86.50 107 GLY A CA 1
ATOM 794 C C . GLY A 1 107 ? -13.650 3.865 34.608 1.00 86.50 107 GLY A C 1
ATOM 795 O O . GLY A 1 107 ? -14.686 3.677 35.228 1.00 86.50 107 GLY A O 1
ATOM 796 N N . ALA A 1 108 ? -12.637 3.007 34.696 1.00 83.38 108 ALA A N 1
ATOM 797 C CA . ALA A 1 108 ? -12.690 1.716 35.378 1.00 83.38 108 ALA A CA 1
ATOM 798 C C . ALA A 1 108 ? -12.446 1.878 36.860 1.00 83.38 108 ALA A C 1
ATOM 800 O O . ALA A 1 108 ? -13.064 1.173 37.645 1.00 83.38 108 ALA A O 1
ATOM 801 N N . ALA A 1 109 ? -11.578 2.817 37.254 1.00 87.62 109 ALA A N 1
ATOM 802 C CA . ALA A 1 109 ? -11.497 3.222 38.650 1.00 87.62 109 ALA A CA 1
ATOM 803 C C . ALA A 1 109 ? -12.869 3.727 39.127 1.00 87.62 109 ALA A C 1
ATOM 805 O O . ALA A 1 109 ? -13.316 3.376 40.218 1.00 87.62 109 ALA A O 1
ATOM 806 N N . LEU A 1 110 ? -13.571 4.487 38.278 1.00 89.62 110 LEU A N 1
ATOM 807 C CA . LEU A 1 110 ? -14.915 4.974 38.568 1.00 89.62 110 LEU A CA 1
ATOM 808 C C . LEU A 1 110 ? -15.927 3.832 38.651 1.00 89.62 110 LEU A C 1
ATOM 810 O O . LEU A 1 110 ? -16.632 3.722 39.650 1.00 89.62 110 LEU A O 1
ATOM 814 N N . THR A 1 111 ? -15.993 2.961 37.647 1.00 88.25 111 THR A N 1
ATOM 815 C CA . THR A 1 111 ? -16.979 1.875 37.620 1.00 88.25 111 THR A CA 1
ATOM 816 C C . THR A 1 111 ? -16.716 0.846 38.708 1.00 88.25 111 THR A C 1
ATOM 818 O O . THR A 1 111 ? -17.669 0.366 39.316 1.00 88.25 111 THR A O 1
ATOM 821 N N . ALA A 1 112 ? -15.451 0.546 39.016 1.00 86.88 112 ALA A N 1
ATOM 822 C CA . ALA A 1 112 ? -15.091 -0.333 40.124 1.00 86.88 112 ALA A CA 1
ATOM 823 C C . ALA A 1 112 ? -15.565 0.241 41.463 1.00 86.88 112 ALA A C 1
ATOM 825 O O . ALA A 1 112 ? -16.142 -0.468 42.283 1.00 86.88 112 ALA A O 1
ATOM 826 N N . ARG A 1 113 ? -15.414 1.556 41.658 1.00 88.25 113 ARG A N 1
ATOM 827 C CA . ARG A 1 113 ? -15.893 2.234 42.866 1.00 88.25 113 ARG A CA 1
ATOM 828 C C . ARG A 1 113 ? -17.418 2.276 42.966 1.00 88.25 113 ARG A C 1
ATOM 830 O O . ARG A 1 113 ? -17.945 2.180 44.067 1.00 88.25 113 ARG A O 1
ATOM 837 N N . LEU A 1 114 ? -18.116 2.422 41.840 1.00 88.81 114 LEU A N 1
ATOM 838 C CA . LEU A 1 114 ? -19.581 2.456 41.799 1.00 88.81 114 LEU A CA 1
ATOM 839 C C . LEU A 1 114 ? -20.220 1.083 42.010 1.00 88.81 114 LEU A C 1
ATOM 841 O O . LEU A 1 114 ? -21.306 0.996 42.570 1.00 88.81 114 LEU A O 1
ATOM 845 N N . THR A 1 115 ? -19.563 0.025 41.544 1.00 85.06 115 THR A N 1
ATOM 846 C CA . THR A 1 115 ? -20.151 -1.320 41.501 1.00 85.06 115 THR A CA 1
ATOM 847 C C . THR A 1 115 ? -19.577 -2.272 42.547 1.00 85.06 115 THR A C 1
ATOM 849 O O . THR A 1 115 ? -20.121 -3.352 42.750 1.00 85.06 115 THR A O 1
ATOM 852 N N . GLY A 1 116 ? -18.487 -1.885 43.219 1.00 82.25 116 GLY A N 1
ATOM 853 C CA . GLY A 1 116 ? -17.767 -2.728 44.179 1.00 82.25 116 GLY A CA 1
ATOM 854 C C . GLY A 1 116 ? -16.993 -3.881 43.533 1.00 82.25 116 GLY A C 1
ATOM 855 O O . GLY A 1 116 ? -16.367 -4.672 44.232 1.00 82.25 116 GLY A O 1
ATOM 856 N N . GLU A 1 117 ? -17.022 -3.982 42.207 1.00 78.81 117 GLU A N 1
ATOM 857 C CA . GLU A 1 117 ? -16.392 -5.052 41.452 1.00 78.81 117 GLU A CA 1
ATOM 858 C C . GLU A 1 117 ? -15.015 -4.608 40.965 1.00 78.81 117 GLU A C 1
ATOM 860 O O . GLU A 1 117 ? -14.834 -3.472 40.519 1.00 78.81 117 GLU A O 1
ATOM 865 N N . ALA A 1 118 ? -14.027 -5.500 41.045 1.00 72.88 118 ALA A N 1
ATOM 866 C CA . ALA A 1 118 ? -12.702 -5.205 40.524 1.00 72.88 118 ALA A CA 1
ATOM 867 C C . ALA A 1 118 ? -12.807 -4.817 39.038 1.00 72.88 118 ALA A C 1
ATOM 869 O O . ALA A 1 118 ? -13.599 -5.417 38.301 1.00 72.88 118 ALA A O 1
ATOM 870 N N . PRO A 1 119 ? -12.029 -3.821 38.577 1.00 66.50 119 PRO A N 1
ATOM 871 C CA . PRO A 1 119 ? -12.033 -3.462 37.173 1.00 66.50 119 PRO A CA 1
ATOM 872 C C . PRO A 1 119 ? -11.676 -4.715 36.378 1.00 66.50 119 PRO A C 1
ATOM 874 O O . PRO A 1 119 ? -10.627 -5.319 36.612 1.00 66.50 119 PRO A O 1
ATOM 877 N N . ALA A 1 120 ? -12.580 -5.137 35.487 1.00 58.16 120 ALA A N 1
ATOM 878 C CA . ALA A 1 120 ? -12.319 -6.286 34.636 1.00 58.16 120 ALA A CA 1
ATOM 879 C C . ALA A 1 120 ? -10.963 -6.050 33.956 1.00 58.16 120 ALA A C 1
ATOM 881 O O . ALA A 1 120 ? -10.752 -4.942 33.441 1.00 58.16 120 ALA A O 1
ATOM 882 N N . PRO A 1 121 ? -10.035 -7.025 33.987 1.00 55.47 121 PRO A N 1
ATOM 883 C CA . PRO A 1 121 ? -8.768 -6.865 33.300 1.00 55.47 121 PRO A CA 1
ATOM 884 C C . PRO A 1 121 ? -9.094 -6.473 31.867 1.00 55.47 121 PRO A C 1
ATOM 886 O O . PRO A 1 121 ? -9.963 -7.092 31.245 1.00 55.47 121 PRO A O 1
ATOM 889 N N . VAL A 1 122 ? -8.457 -5.407 31.370 1.00 53.25 122 VAL A N 1
ATOM 890 C CA . VAL A 1 122 ? -8.527 -5.090 29.944 1.00 53.25 122 VAL A CA 1
ATOM 891 C C . VAL A 1 122 ? -8.108 -6.388 29.263 1.00 53.25 122 VAL A C 1
ATOM 893 O O . VAL A 1 122 ? -6.982 -6.828 29.519 1.00 53.25 122 VAL A O 1
ATOM 896 N N . PRO A 1 123 ? -8.998 -7.076 28.518 1.00 47.69 123 PRO A N 1
ATOM 897 C CA . PRO A 1 123 ? -8.577 -8.274 27.820 1.00 47.69 123 PRO A CA 1
ATOM 898 C C . PRO A 1 123 ? -7.384 -7.832 26.988 1.00 47.69 123 PRO A C 1
ATOM 900 O O . PRO A 1 123 ? -7.486 -6.824 26.291 1.00 47.69 123 PRO A O 1
ATOM 903 N N . ALA A 1 124 ? -6.235 -8.487 27.153 1.00 45.22 124 ALA A N 1
ATOM 904 C CA . ALA A 1 124 ? -5.071 -8.200 26.337 1.00 45.22 124 ALA A CA 1
ATOM 905 C C . ALA A 1 124 ? -5.495 -8.447 24.886 1.00 45.22 124 ALA A C 1
ATOM 907 O O . ALA A 1 124 ? -5.535 -9.582 24.425 1.00 45.22 124 ALA A O 1
ATOM 908 N N . ILE A 1 125 ? -5.925 -7.391 24.193 1.00 48.84 125 ILE A N 1
ATOM 909 C CA . ILE A 1 125 ? -6.440 -7.489 22.823 1.00 48.84 125 ILE A CA 1
ATOM 910 C C . ILE A 1 125 ? -5.295 -7.915 21.900 1.00 48.84 125 ILE A C 1
ATOM 912 O O . ILE A 1 125 ? -5.496 -8.578 20.888 1.00 48.84 125 ILE A O 1
ATOM 916 N N . VAL A 1 126 ? -4.066 -7.609 22.312 1.00 51.25 126 VAL A N 1
ATOM 917 C CA . VAL A 1 126 ? -2.850 -8.151 21.732 1.00 51.25 126 VAL A CA 1
ATOM 918 C C . VAL A 1 126 ? -2.585 -9.508 22.380 1.00 51.25 126 VAL A C 1
ATOM 920 O O . VAL A 1 126 ? -1.718 -9.644 23.240 1.00 51.25 126 VAL A O 1
ATOM 923 N N . ALA A 1 127 ? -3.346 -10.529 21.985 1.00 49.12 127 ALA A N 1
ATOM 924 C CA . ALA A 1 127 ? -2.823 -11.881 22.095 1.00 49.12 127 ALA A CA 1
ATOM 925 C C . ALA A 1 127 ? -1.517 -11.889 21.287 1.00 49.12 127 ALA A C 1
ATOM 927 O O . ALA A 1 127 ? -1.539 -11.703 20.068 1.00 49.12 127 ALA A O 1
ATOM 928 N N . THR A 1 128 ? -0.373 -12.007 21.958 1.00 50.97 128 THR A N 1
ATOM 929 C CA . THR A 1 128 ? 0.887 -12.320 21.289 1.00 50.97 128 THR A CA 1
ATOM 930 C C . THR A 1 128 ? 0.697 -13.688 20.654 1.00 50.97 128 THR A C 1
ATOM 932 O O . THR A 1 128 ? 0.597 -14.700 21.347 1.00 50.97 128 THR A O 1
ATOM 935 N N . VAL A 1 129 ? 0.547 -13.709 19.331 1.00 59.56 129 VAL A N 1
ATOM 936 C CA . VAL A 1 129 ? 0.312 -14.952 18.599 1.00 59.56 129 VAL A CA 1
ATOM 937 C C . VAL A 1 129 ? 1.557 -15.826 18.717 1.00 59.56 129 VAL A C 1
ATOM 939 O O . VAL A 1 129 ? 2.675 -15.338 18.559 1.00 59.56 129 VAL A O 1
ATOM 942 N N . ALA A 1 130 ? 1.371 -17.122 18.980 1.00 67.81 130 ALA A N 1
ATOM 943 C CA . ALA A 1 130 ? 2.474 -18.081 19.063 1.00 67.81 130 ALA A CA 1
ATOM 944 C C . ALA A 1 130 ? 3.310 -18.117 17.769 1.00 67.81 130 ALA A C 1
ATOM 946 O O . ALA A 1 130 ? 4.533 -18.228 17.827 1.00 67.81 130 ALA A O 1
ATOM 947 N N . ASN A 1 131 ? 2.650 -17.971 16.614 1.00 79.19 131 ASN A N 1
ATOM 948 C CA . ASN A 1 131 ? 3.300 -17.683 15.344 1.00 79.19 131 ASN A CA 1
ATOM 949 C C . ASN A 1 131 ? 2.929 -16.262 14.876 1.00 79.19 131 ASN A C 1
ATOM 951 O O . ASN A 1 131 ? 1.768 -16.041 14.528 1.00 79.19 131 ASN A O 1
ATOM 955 N N . PRO A 1 132 ? 3.881 -15.313 14.825 1.00 76.00 132 PRO A N 1
ATOM 956 C CA . PRO A 1 132 ? 3.598 -13.939 14.424 1.00 76.00 132 PRO A CA 1
ATOM 957 C C . PRO A 1 132 ? 3.253 -13.774 12.932 1.00 76.00 132 PRO A C 1
ATOM 959 O O . PRO A 1 132 ? 2.781 -12.699 12.577 1.00 76.00 132 PRO A O 1
ATOM 962 N N . THR A 1 133 ? 3.463 -14.787 12.074 1.00 81.56 133 THR A N 1
ATOM 963 C CA . THR A 1 133 ? 3.004 -14.757 10.665 1.00 81.56 133 THR A CA 1
ATOM 964 C C . THR A 1 133 ? 1.525 -15.134 10.527 1.00 81.56 133 THR A C 1
ATOM 966 O O . THR A 1 133 ? 0.814 -14.575 9.704 1.00 81.56 133 THR A O 1
ATOM 969 N N . SER A 1 134 ? 1.004 -15.985 11.416 1.00 81.69 134 SER A N 1
ATOM 970 C CA . SER A 1 134 ? -0.387 -16.449 11.374 1.00 81.69 134 SER A CA 1
ATOM 971 C C . SER A 1 134 ? -1.335 -15.452 12.051 1.00 81.69 134 SER A C 1
ATOM 973 O O . SER A 1 134 ? -1.827 -15.675 13.159 1.00 81.69 134 SER A O 1
ATOM 975 N N . THR A 1 135 ? -1.653 -14.358 11.377 1.00 79.25 135 THR A N 1
ATOM 976 C CA . THR A 1 135 ? -2.544 -13.309 11.898 1.00 79.25 135 THR A CA 1
ATOM 977 C C . THR A 1 135 ? -3.987 -13.432 11.407 1.00 79.25 135 THR A C 1
ATOM 979 O O . THR A 1 135 ? -4.838 -12.667 11.863 1.00 79.25 135 THR A O 1
ATOM 982 N N . HIS A 1 136 ? -4.303 -14.354 10.486 1.00 80.94 136 HIS A N 1
ATOM 983 C CA . HIS A 1 136 ? -5.615 -14.485 9.824 1.00 80.94 136 HIS A CA 1
ATOM 984 C C . HIS A 1 136 ? -6.823 -14.404 10.774 1.00 80.94 136 HIS A C 1
ATOM 986 O O . HIS A 1 136 ? -7.808 -13.731 10.489 1.00 80.94 136 HIS A O 1
ATOM 992 N N . HIS A 1 137 ? -6.732 -15.081 11.917 1.00 77.81 137 HIS A N 1
ATOM 993 C CA . HIS A 1 137 ? -7.820 -15.249 12.881 1.00 77.81 137 HIS A CA 1
ATOM 994 C C . HIS A 1 137 ? -8.009 -14.053 13.828 1.00 77.81 137 HIS A C 1
ATOM 996 O O . HIS A 1 137 ? -8.967 -14.026 14.600 1.00 77.81 137 HIS A O 1
ATOM 1002 N N . LEU A 1 138 ? -7.091 -13.085 13.817 1.00 78.69 138 LEU A N 1
ATOM 1003 C CA . LEU A 1 138 ? -7.149 -11.942 14.719 1.00 78.69 138 LEU A CA 1
ATOM 1004 C C . LEU A 1 138 ? -8.186 -10.905 14.259 1.00 78.69 138 LEU A C 1
ATOM 1006 O O . LEU A 1 138 ? -8.311 -10.642 13.059 1.00 78.69 138 LEU A O 1
ATOM 1010 N N . PRO A 1 139 ? -8.887 -10.250 15.200 1.00 77.75 139 PRO A N 1
ATOM 1011 C CA . PRO A 1 139 ? -9.835 -9.195 14.872 1.00 77.75 139 PRO A CA 1
ATOM 1012 C C . PRO A 1 139 ? -9.133 -7.906 14.420 1.00 77.75 139 PRO A C 1
ATOM 1014 O O . PRO A 1 139 ? -8.009 -7.601 14.814 1.00 77.75 139 PRO A O 1
ATOM 1017 N N . ILE A 1 140 ? -9.843 -7.094 13.633 1.00 79.19 140 ILE A N 1
ATOM 1018 C CA . ILE A 1 140 ? -9.431 -5.724 13.298 1.00 79.19 140 ILE A CA 1
ATOM 1019 C C . ILE A 1 140 ? -9.592 -4.848 14.544 1.00 79.19 140 ILE A C 1
ATOM 1021 O O . ILE A 1 140 ? -10.716 -4.646 15.009 1.00 79.19 140 ILE A O 1
ATOM 1025 N N . VAL A 1 141 ? -8.491 -4.285 15.046 1.00 69.75 141 VAL A N 1
ATOM 1026 C CA . VAL A 1 141 ? -8.495 -3.430 16.252 1.00 69.75 141 VAL A CA 1
ATOM 1027 C C . VAL A 1 141 ? -8.204 -1.961 15.932 1.00 69.75 141 VAL A C 1
ATOM 1029 O O . VAL A 1 141 ? -8.711 -1.070 16.608 1.00 69.75 141 VAL A O 1
ATOM 1032 N N . ARG A 1 142 ? -7.447 -1.675 14.862 1.00 73.06 142 ARG A N 1
ATOM 1033 C CA . ARG A 1 142 ? -7.183 -0.308 14.377 1.00 73.06 142 ARG A CA 1
ATOM 1034 C C . ARG A 1 142 ? -8.121 0.041 13.224 1.00 73.06 142 ARG A C 1
ATOM 1036 O O . ARG A 1 142 ? -7.759 -0.023 12.047 1.00 73.06 142 ARG A O 1
ATOM 1043 N N . GLY A 1 143 ? -9.353 0.391 13.580 1.00 73.19 143 GLY A N 1
ATOM 1044 C CA . GLY A 1 143 ? -10.424 0.687 12.634 1.00 73.19 143 GLY A CA 1
ATOM 1045 C C . GLY A 1 143 ? -11.565 1.510 13.227 1.00 73.19 143 GLY A C 1
ATOM 1046 O O . GLY A 1 143 ? -11.540 1.876 14.402 1.00 73.19 143 GLY A O 1
ATOM 1047 N N . ALA A 1 144 ? -12.578 1.794 12.409 1.00 67.44 144 ALA A N 1
ATOM 1048 C CA . ALA A 1 144 ? -13.830 2.402 12.852 1.00 67.44 144 ALA A CA 1
ATOM 1049 C C . ALA A 1 144 ? -15.016 1.517 12.466 1.00 67.44 144 ALA A C 1
ATOM 1051 O O . ALA A 1 144 ? -15.011 0.863 11.426 1.00 67.44 144 ALA A O 1
ATOM 1052 N N . PHE A 1 145 ? -16.044 1.498 13.311 1.00 71.69 145 PHE A N 1
ATOM 1053 C CA . PHE A 1 145 ? -17.257 0.741 13.028 1.00 71.69 145 PHE A CA 1
ATOM 1054 C C . PHE A 1 145 ? -18.169 1.570 12.135 1.00 71.69 145 PHE A C 1
ATOM 1056 O O . PHE A 1 145 ? -18.578 2.666 12.515 1.00 71.69 145 PHE A O 1
ATOM 1063 N N . ILE A 1 146 ? -18.474 1.038 10.958 1.00 68.94 146 ILE A N 1
ATOM 1064 C CA . ILE A 1 146 ? -19.346 1.676 9.970 1.00 68.94 146 ILE A CA 1
ATOM 1065 C C . ILE A 1 146 ? -20.575 0.790 9.773 1.00 68.94 146 ILE A C 1
ATOM 1067 O O . ILE A 1 146 ? -20.499 -0.432 9.935 1.00 68.94 146 ILE A O 1
ATOM 1071 N N . ALA A 1 147 ? -21.715 1.404 9.444 1.00 69.12 147 ALA A N 1
ATOM 1072 C CA . ALA A 1 147 ? -22.906 0.678 9.018 1.00 69.12 147 ALA A CA 1
ATOM 1073 C C . ALA A 1 147 ? -22.563 -0.292 7.877 1.00 69.12 147 ALA A C 1
ATOM 1075 O O . ALA A 1 147 ? -21.778 0.028 6.982 1.00 69.12 147 ALA A O 1
ATOM 1076 N N . ARG A 1 148 ? -23.154 -1.488 7.913 1.00 67.31 148 ARG A N 1
ATOM 1077 C CA . ARG A 1 148 ? -22.899 -2.543 6.924 1.00 67.31 148 ARG A CA 1
ATOM 1078 C C . ARG A 1 148 ? -23.172 -2.089 5.485 1.00 67.31 148 ARG A C 1
ATOM 1080 O O . ARG A 1 148 ? -22.414 -2.440 4.572 1.00 67.31 148 ARG A O 1
ATOM 1087 N N . ASP A 1 149 ? -24.219 -1.293 5.307 1.00 68.44 149 ASP A N 1
ATOM 1088 C CA . ASP A 1 149 ? -24.670 -0.782 4.017 1.00 68.44 149 ASP A CA 1
ATOM 1089 C C . ASP A 1 149 ? -24.160 0.644 3.818 1.00 68.44 149 ASP A C 1
ATOM 1091 O O . ASP A 1 149 ? -24.838 1.636 4.083 1.00 68.44 149 ASP A O 1
ATOM 1095 N N . VAL A 1 150 ? -22.908 0.747 3.374 1.00 65.94 150 VAL A N 1
ATOM 1096 C CA . VAL A 1 150 ? -22.334 2.028 2.964 1.00 65.94 150 VAL A CA 1
ATOM 1097 C C . VAL A 1 150 ? -22.870 2.375 1.582 1.00 65.94 150 VAL A C 1
ATOM 1099 O O . VAL A 1 150 ? -22.748 1.579 0.649 1.00 65.94 150 VAL A O 1
ATOM 1102 N N . ALA A 1 151 ? -23.429 3.578 1.436 1.00 61.22 151 ALA A N 1
ATOM 1103 C CA . ALA A 1 151 ? -23.915 4.049 0.148 1.00 61.22 151 ALA A CA 1
ATOM 1104 C C . ALA A 1 151 ? -22.793 3.970 -0.913 1.00 61.22 151 ALA A C 1
ATOM 1106 O O . ALA A 1 151 ? -21.678 4.481 -0.677 1.00 61.22 151 ALA A O 1
ATOM 1107 N N . PRO A 1 152 ? -23.057 3.341 -2.078 1.00 63.56 152 PRO A N 1
ATOM 1108 C CA . PRO A 1 152 ? -22.089 3.291 -3.163 1.00 63.56 152 PRO A CA 1
ATOM 1109 C C . PRO A 1 152 ? -21.708 4.716 -3.573 1.00 63.56 152 PRO A C 1
ATOM 1111 O O . PRO A 1 152 ? -22.501 5.649 -3.439 1.00 63.56 152 PRO A O 1
ATOM 1114 N N . SER A 1 153 ? -20.476 4.907 -4.050 1.00 65.50 153 SER A N 1
ATOM 1115 C CA . SER A 1 153 ? -20.058 6.213 -4.563 1.00 65.50 153 SER A CA 1
ATOM 1116 C C . SER A 1 153 ? -20.978 6.592 -5.729 1.00 65.50 153 SER A C 1
ATOM 1118 O O . SER A 1 153 ? -20.973 5.916 -6.758 1.00 65.50 153 SER A O 1
ATOM 1120 N N . SER A 1 154 ? -21.776 7.646 -5.573 1.00 63.75 154 SER A N 1
ATOM 1121 C CA . SER A 1 154 ? -22.824 8.040 -6.525 1.00 63.75 154 SER A CA 1
ATOM 1122 C C . SER A 1 154 ? -22.291 8.730 -7.791 1.00 63.75 154 SER A C 1
ATOM 1124 O O . SER A 1 154 ? -23.068 9.217 -8.607 1.00 63.75 154 SER A O 1
ATOM 1126 N N . GLY A 1 155 ? -20.968 8.758 -7.991 1.00 76.00 155 GLY A N 1
ATOM 1127 C CA . GLY A 1 155 ? -20.344 9.269 -9.210 1.00 76.00 155 GLY A CA 1
ATOM 1128 C C . GLY A 1 155 ? -18.821 9.384 -9.135 1.00 76.00 155 GLY A C 1
ATOM 1129 O O . GLY A 1 155 ? -18.214 9.231 -8.073 1.00 76.00 155 GLY A O 1
ATOM 1130 N N . PHE A 1 156 ? -18.208 9.713 -10.274 1.00 80.75 156 PHE A N 1
ATOM 1131 C CA . PHE A 1 156 ? -16.755 9.854 -10.452 1.00 80.75 156 PHE A CA 1
ATOM 1132 C C . PHE A 1 156 ? -16.085 10.736 -9.384 1.00 80.75 156 PHE A C 1
ATOM 1134 O O . PHE A 1 156 ? -15.127 10.313 -8.739 1.00 80.75 156 PHE A O 1
ATOM 1141 N N . PHE A 1 157 ? -16.620 11.938 -9.146 1.00 82.81 157 PHE A N 1
ATOM 1142 C CA . PHE A 1 157 ? -16.038 12.889 -8.193 1.00 82.81 157 PHE A CA 1
ATOM 1143 C C . PHE A 1 157 ? -16.071 12.377 -6.751 1.00 82.81 157 PHE A C 1
ATOM 1145 O O . PHE A 1 157 ? -15.130 12.614 -5.997 1.00 82.81 157 PHE A O 1
ATOM 1152 N N . SER A 1 158 ? -17.110 11.624 -6.379 1.00 80.56 158 SER A N 1
ATOM 1153 C CA . SER A 1 158 ? -17.191 11.016 -5.049 1.00 80.56 158 SER A CA 1
ATOM 1154 C C . SER A 1 158 ? -16.144 9.912 -4.869 1.00 80.56 158 SER A C 1
ATOM 1156 O O . SER A 1 158 ? -15.473 9.877 -3.843 1.00 80.56 158 SER A O 1
ATOM 1158 N N . ALA A 1 159 ? -15.918 9.070 -5.885 1.00 81.38 159 ALA A N 1
ATOM 1159 C CA . ALA A 1 159 ? -14.871 8.049 -5.848 1.00 81.38 159 ALA A CA 1
ATOM 1160 C C . ALA A 1 159 ? -13.467 8.674 -5.764 1.00 81.38 159 ALA A C 1
ATOM 1162 O O . ALA A 1 159 ? -12.632 8.228 -4.977 1.00 81.38 159 ALA A O 1
ATOM 1163 N N . PHE A 1 160 ? -13.222 9.745 -6.524 1.00 85.19 160 PHE A N 1
ATOM 1164 C CA . PHE A 1 160 ? -11.960 10.482 -6.470 1.00 85.19 160 PHE A CA 1
ATOM 1165 C C . PHE A 1 160 ? -11.728 11.149 -5.109 1.00 85.19 160 PHE A C 1
ATOM 1167 O O . PHE A 1 160 ? -10.652 11.010 -4.531 1.00 85.19 160 PHE A O 1
ATOM 1174 N N . SER A 1 161 ? -12.741 11.826 -4.563 1.00 86.75 161 SER A N 1
ATOM 1175 C CA . SER A 1 161 ? -12.655 12.468 -3.248 1.00 86.75 161 SER A CA 1
ATOM 1176 C C . SER A 1 161 ? -12.358 11.455 -2.141 1.00 86.75 161 SER A C 1
ATOM 1178 O O . SER A 1 161 ? -11.431 11.673 -1.363 1.00 86.75 161 SER A O 1
ATOM 1180 N N . ARG A 1 162 ? -13.056 10.311 -2.120 1.00 85.88 162 ARG A N 1
ATOM 1181 C CA . ARG A 1 162 ? -12.781 9.226 -1.163 1.00 85.88 162 ARG A CA 1
ATOM 1182 C C . ARG A 1 162 ? -11.352 8.694 -1.297 1.00 85.88 162 ARG A C 1
ATOM 1184 O O . ARG A 1 162 ? -10.690 8.469 -0.287 1.00 85.88 162 ARG A O 1
ATOM 1191 N N . ALA A 1 163 ? -10.842 8.553 -2.522 1.00 87.56 163 ALA A N 1
ATOM 1192 C CA . ALA A 1 163 ? -9.460 8.130 -2.750 1.00 87.56 163 ALA A CA 1
ATOM 1193 C C . ALA A 1 163 ? -8.423 9.157 -2.265 1.00 87.56 163 ALA A C 1
ATOM 1195 O O . ALA A 1 163 ? -7.375 8.759 -1.761 1.00 87.56 163 ALA A O 1
ATOM 1196 N N . LEU A 1 164 ? -8.705 10.461 -2.353 1.00 89.56 164 LEU A N 1
ATOM 1197 C CA . LEU A 1 164 ? -7.847 11.494 -1.759 1.00 89.56 164 LEU A CA 1
ATOM 1198 C C . LEU A 1 164 ? -7.876 11.462 -0.226 1.00 89.56 164 LEU A C 1
ATOM 1200 O O . LEU A 1 164 ? -6.827 11.605 0.404 1.00 89.56 164 LEU A O 1
ATOM 1204 N N . THR A 1 165 ? -9.041 11.230 0.385 1.00 87.31 165 THR A N 1
ATOM 1205 C CA . THR A 1 165 ? -9.140 11.049 1.841 1.00 87.31 165 THR A CA 1
ATOM 1206 C C . THR A 1 165 ? -8.351 9.820 2.291 1.00 87.31 165 THR A C 1
ATOM 1208 O O . THR A 1 165 ? -7.536 9.921 3.210 1.00 87.31 165 THR A O 1
ATOM 1211 N N . PHE A 1 166 ? -8.501 8.699 1.575 1.00 89.12 166 PHE A N 1
ATOM 1212 C CA . PHE A 1 166 ? -7.723 7.478 1.791 1.00 89.12 166 PHE A CA 1
ATOM 1213 C C . PHE A 1 166 ? -6.213 7.720 1.659 1.00 89.12 166 PHE A C 1
ATOM 1215 O O . PHE A 1 166 ? -5.429 7.284 2.504 1.00 89.12 166 PHE A O 1
ATOM 1222 N N . LEU A 1 167 ? -5.791 8.446 0.617 1.00 91.12 167 LEU A N 1
ATOM 1223 C CA . LEU A 1 167 ? -4.396 8.830 0.401 1.00 91.12 167 LEU A CA 1
ATOM 1224 C C . LEU A 1 167 ? -3.858 9.608 1.607 1.00 91.12 167 LEU A C 1
ATOM 1226 O O . LEU A 1 167 ? -2.804 9.274 2.147 1.00 91.12 167 LEU A O 1
ATOM 1230 N N . GLY A 1 168 ? -4.601 10.622 2.059 1.00 86.50 168 GLY A N 1
ATOM 1231 C CA . GLY A 1 168 ? -4.246 11.426 3.224 1.00 86.50 168 GLY A CA 1
ATOM 1232 C C . GLY A 1 168 ? -4.120 10.594 4.503 1.00 86.50 168 GLY A C 1
ATOM 1233 O O . GLY A 1 168 ? -3.149 10.767 5.243 1.00 86.50 168 GLY A O 1
ATOM 1234 N N . ALA A 1 169 ? -5.057 9.672 4.738 1.00 85.00 169 ALA A N 1
ATOM 1235 C CA . ALA A 1 169 ? -5.030 8.755 5.877 1.00 85.00 169 ALA A CA 1
ATOM 1236 C C . ALA A 1 169 ? -3.823 7.809 5.817 1.00 85.00 169 ALA A C 1
ATOM 1238 O O . ALA A 1 169 ? -3.097 7.662 6.798 1.00 85.00 169 ALA A O 1
ATOM 1239 N N . THR A 1 170 ? -3.525 7.261 4.638 1.00 89.00 170 THR A N 1
ATOM 1240 C CA . THR A 1 170 ? -2.368 6.383 4.410 1.00 89.00 170 THR A CA 1
ATOM 1241 C C . THR A 1 170 ? -1.042 7.111 4.648 1.00 89.00 170 THR A C 1
ATOM 1243 O O . THR A 1 170 ? -0.131 6.557 5.259 1.00 89.00 170 THR A O 1
ATOM 1246 N N . PHE A 1 171 ? -0.919 8.381 4.248 1.00 89.94 171 PHE A N 1
ATOM 1247 C CA . PHE A 1 171 ? 0.275 9.174 4.559 1.00 89.94 171 PHE A CA 1
ATOM 1248 C C . PHE A 1 171 ? 0.383 9.555 6.035 1.00 89.94 171 PHE A C 1
ATOM 1250 O O . PHE A 1 171 ? 1.493 9.605 6.560 1.00 89.94 171 PHE A O 1
ATOM 1257 N N . ARG A 1 172 ? -0.732 9.847 6.719 1.00 86.81 172 ARG A N 1
ATOM 1258 C CA . ARG A 1 172 ? -0.714 10.057 8.177 1.00 86.81 172 ARG A CA 1
ATOM 1259 C C . ARG A 1 172 ? -0.243 8.798 8.892 1.00 86.81 172 ARG A C 1
ATOM 1261 O O . ARG A 1 172 ? 0.652 8.892 9.724 1.00 86.81 172 ARG A O 1
ATOM 1268 N N . LEU A 1 173 ? -0.770 7.645 8.488 1.00 84.00 173 LEU A N 1
ATOM 1269 C CA . LEU A 1 173 ? -0.343 6.335 8.959 1.00 84.00 173 LEU A CA 1
ATOM 1270 C C . LEU A 1 173 ? 1.162 6.120 8.741 1.00 84.00 173 LEU A C 1
ATOM 1272 O O . LEU A 1 173 ? 1.879 5.825 9.689 1.00 84.00 173 LEU A O 1
ATOM 1276 N N . ALA A 1 174 ? 1.659 6.338 7.522 1.00 88.69 174 ALA A N 1
ATOM 1277 C CA . ALA A 1 174 ? 3.071 6.148 7.194 1.00 88.69 174 ALA A CA 1
ATOM 1278 C C . ALA A 1 174 ? 4.013 7.106 7.949 1.00 88.69 174 ALA A C 1
ATOM 1280 O O . ALA A 1 174 ? 5.152 6.749 8.235 1.00 88.69 174 ALA A O 1
ATOM 1281 N N . ARG A 1 175 ? 3.555 8.322 8.286 1.00 87.19 175 ARG A N 1
ATOM 1282 C CA . ARG A 1 175 ? 4.315 9.250 9.143 1.00 87.19 175 ARG A CA 1
ATOM 1283 C C . ARG A 1 175 ? 4.297 8.835 10.609 1.00 87.19 175 ARG A C 1
ATOM 1285 O O . ARG A 1 175 ? 5.303 9.008 11.285 1.00 87.19 175 ARG A O 1
ATOM 1292 N N . ALA A 1 176 ? 3.160 8.341 11.093 1.00 78.31 176 ALA A N 1
ATOM 1293 C CA . ALA A 1 176 ? 3.004 7.902 12.473 1.00 78.31 176 ALA A CA 1
ATOM 1294 C C . ALA A 1 176 ? 3.798 6.615 12.743 1.00 78.31 176 ALA A C 1
ATOM 1296 O O . ALA A 1 176 ? 4.399 6.482 13.801 1.00 78.31 176 ALA A O 1
ATOM 1297 N N . GLU A 1 177 ? 3.853 5.707 11.766 1.00 85.69 177 GLU A N 1
ATOM 1298 C CA . GLU A 1 177 ? 4.585 4.446 11.852 1.00 85.69 177 GLU A CA 1
ATOM 1299 C C . GLU A 1 177 ? 5.493 4.247 10.619 1.00 85.69 177 GLU A C 1
ATOM 1301 O O . GLU A 1 177 ? 5.123 3.562 9.658 1.00 85.69 177 GLU A O 1
ATOM 1306 N N . PRO A 1 178 ? 6.712 4.828 10.627 1.00 89.00 178 PRO A N 1
ATOM 1307 C CA . PRO A 1 178 ? 7.638 4.774 9.492 1.00 89.00 178 PRO A CA 1
ATOM 1308 C C . PRO A 1 178 ? 8.078 3.359 9.101 1.00 89.00 178 PRO A C 1
ATOM 1310 O O . PRO A 1 178 ? 8.519 3.143 7.970 1.00 89.00 178 PRO A O 1
ATOM 1313 N N . ARG A 1 179 ? 7.944 2.374 10.003 1.00 91.12 179 ARG A N 1
ATOM 1314 C CA . ARG A 1 179 ? 8.279 0.969 9.719 1.00 91.12 179 ARG A CA 1
ATOM 1315 C C . ARG A 1 179 ? 7.460 0.397 8.560 1.00 91.12 179 ARG A C 1
ATOM 1317 O O . ARG A 1 179 ? 7.965 -0.458 7.840 1.00 91.12 179 ARG A O 1
ATOM 1324 N N . LEU A 1 180 ? 6.255 0.918 8.311 1.00 92.44 180 LEU A N 1
ATOM 1325 C CA . LEU A 1 180 ? 5.414 0.522 7.173 1.00 92.44 180 LEU A CA 1
ATOM 1326 C C . LEU A 1 180 ? 6.040 0.845 5.807 1.00 92.44 180 LEU A C 1
ATOM 1328 O O . LEU A 1 180 ? 5.719 0.186 4.820 1.00 92.44 180 LEU A O 1
ATOM 1332 N N . LEU A 1 181 ? 6.942 1.830 5.737 1.00 95.12 181 LEU A N 1
ATOM 1333 C CA . LEU A 1 181 ? 7.628 2.217 4.499 1.00 95.12 181 LEU A CA 1
ATOM 1334 C C . LEU A 1 181 ? 8.925 1.438 4.256 1.00 95.12 181 LEU A C 1
ATOM 1336 O O . LEU A 1 181 ? 9.502 1.546 3.173 1.00 95.12 181 LEU A O 1
ATOM 1340 N N . VAL A 1 182 ? 9.395 0.647 5.226 1.00 95.94 182 VAL A N 1
ATOM 1341 C CA . VAL A 1 182 ? 10.651 -0.105 5.098 1.00 95.94 182 VAL A CA 1
ATOM 1342 C C . VAL A 1 182 ? 10.617 -1.087 3.919 1.00 95.94 182 VAL A C 1
ATOM 1344 O O . VAL A 1 182 ? 11.569 -1.060 3.138 1.00 95.94 182 VAL A O 1
ATOM 1347 N N . PRO A 1 183 ? 9.551 -1.885 3.688 1.00 96.75 183 PRO A N 1
ATOM 1348 C CA . PRO A 1 183 ? 9.469 -2.735 2.497 1.00 96.75 183 PRO A CA 1
ATOM 1349 C C . PRO A 1 183 ? 9.568 -1.949 1.184 1.00 96.75 183 PRO A C 1
ATOM 1351 O O . PRO A 1 183 ? 10.279 -2.357 0.270 1.00 96.75 183 PRO A O 1
ATOM 1354 N N . THR A 1 184 ? 8.927 -0.781 1.114 1.00 95.56 184 THR A N 1
ATOM 1355 C CA . THR A 1 184 ? 8.977 0.113 -0.050 1.00 95.56 184 THR A CA 1
ATOM 1356 C C . THR A 1 184 ? 10.385 0.651 -0.295 1.00 95.56 184 THR A C 1
ATOM 1358 O O . THR A 1 184 ? 10.845 0.700 -1.438 1.00 95.56 184 THR A O 1
ATOM 1361 N N . ALA A 1 185 ? 11.095 1.032 0.770 1.00 96.19 185 ALA A N 1
ATOM 1362 C CA . ALA A 1 185 ? 12.480 1.485 0.690 1.00 96.19 185 ALA A CA 1
ATOM 1363 C C . ALA A 1 185 ? 13.416 0.356 0.227 1.00 96.19 185 ALA A C 1
ATOM 1365 O O . ALA A 1 185 ? 14.226 0.571 -0.674 1.00 96.19 185 ALA A O 1
ATOM 1366 N N . ILE A 1 186 ? 13.252 -0.854 0.778 1.00 96.44 186 ILE A N 1
ATOM 1367 C CA . ILE A 1 186 ? 13.989 -2.056 0.359 1.00 96.44 186 ILE A CA 1
ATOM 1368 C C . ILE A 1 186 ? 13.730 -2.347 -1.124 1.00 96.44 186 ILE A C 1
ATOM 1370 O O . ILE A 1 186 ? 14.677 -2.488 -1.893 1.00 96.44 186 ILE A O 1
ATOM 1374 N N . GLY A 1 187 ? 12.466 -2.374 -1.554 1.00 95.56 187 GLY A N 1
ATOM 1375 C CA . GLY A 1 187 ? 12.102 -2.635 -2.948 1.00 95.56 187 GLY A CA 1
ATOM 1376 C C . GLY A 1 187 ? 12.645 -1.585 -3.911 1.00 95.56 187 GLY A C 1
ATOM 1377 O O . GLY A 1 187 ? 13.142 -1.923 -4.984 1.00 95.56 187 GLY A O 1
ATOM 1378 N N . THR A 1 188 ? 12.626 -0.312 -3.516 1.00 94.88 188 THR A N 1
ATOM 1379 C CA . THR A 1 188 ? 13.221 0.767 -4.316 1.00 94.88 188 THR A CA 1
ATOM 1380 C C . THR A 1 188 ? 14.735 0.589 -4.432 1.00 94.88 188 THR A C 1
ATOM 1382 O O . THR A 1 188 ? 15.270 0.667 -5.535 1.00 94.88 188 THR A O 1
ATOM 1385 N N . ALA A 1 189 ? 15.427 0.287 -3.328 1.00 96.56 189 ALA A N 1
ATOM 1386 C CA . ALA A 1 189 ? 16.870 0.052 -3.327 1.00 96.56 189 ALA A CA 1
ATOM 1387 C C . ALA A 1 189 ? 17.265 -1.152 -4.198 1.00 96.56 189 ALA A C 1
ATOM 1389 O O . ALA A 1 189 ? 18.219 -1.057 -4.970 1.00 96.56 189 ALA A O 1
ATOM 1390 N N . ILE A 1 190 ? 16.505 -2.253 -4.137 1.00 96.31 190 ILE A N 1
ATOM 1391 C CA . ILE A 1 190 ? 16.718 -3.426 -4.996 1.00 96.31 190 ILE A CA 1
ATOM 1392 C C . ILE A 1 190 ? 16.537 -3.052 -6.470 1.00 96.31 190 ILE A C 1
ATOM 1394 O O . ILE A 1 190 ? 17.395 -3.373 -7.286 1.00 96.31 190 ILE A O 1
ATOM 1398 N N . ASN A 1 191 ? 15.468 -2.333 -6.824 1.00 93.50 191 ASN A N 1
ATOM 1399 C CA . ASN A 1 191 ? 15.235 -1.921 -8.210 1.00 93.50 191 ASN A CA 1
ATOM 1400 C C . ASN A 1 191 ? 16.327 -0.975 -8.733 1.00 93.50 191 ASN A C 1
ATOM 1402 O O . ASN A 1 191 ? 16.784 -1.142 -9.861 1.00 93.50 191 ASN A O 1
ATOM 1406 N N . VAL A 1 192 ? 16.806 -0.033 -7.913 1.00 94.69 192 VAL A N 1
ATOM 1407 C CA . VAL A 1 192 ? 17.964 0.809 -8.262 1.00 94.69 192 VAL A CA 1
ATOM 1408 C C . VAL A 1 192 ? 19.199 -0.059 -8.512 1.00 94.69 192 VAL A C 1
ATOM 1410 O O . VAL A 1 192 ? 19.847 0.093 -9.545 1.00 94.69 192 VAL A O 1
ATOM 1413 N N . ALA A 1 193 ? 19.506 -1.000 -7.615 1.00 96.19 193 ALA A N 1
ATOM 1414 C CA . ALA A 1 193 ? 20.649 -1.897 -7.771 1.00 96.19 193 ALA A CA 1
ATOM 1415 C C . ALA A 1 193 ? 20.548 -2.755 -9.043 1.00 96.19 193 ALA A C 1
ATOM 1417 O O . ALA A 1 193 ? 21.537 -2.894 -9.760 1.00 96.19 193 ALA A O 1
ATOM 1418 N N . LEU A 1 194 ? 19.360 -3.278 -9.366 1.00 94.12 194 LEU A N 1
ATOM 1419 C CA . LEU A 1 194 ? 19.120 -4.058 -10.583 1.00 94.12 194 LEU A CA 1
ATOM 1420 C C . LEU A 1 194 ? 19.307 -3.220 -11.849 1.00 94.12 194 LEU A C 1
ATOM 1422 O O . LEU A 1 194 ? 19.951 -3.683 -12.787 1.00 94.12 194 LEU A O 1
ATOM 1426 N N . VAL A 1 195 ? 18.800 -1.985 -11.875 1.00 90.88 195 VAL A N 1
ATOM 1427 C CA . VAL A 1 195 ? 18.982 -1.075 -13.016 1.00 90.88 195 VAL A CA 1
ATOM 1428 C C . VAL A 1 195 ? 20.459 -0.728 -13.206 1.00 90.88 195 VAL A C 1
ATOM 1430 O O . VAL A 1 195 ? 20.955 -0.783 -14.331 1.00 90.88 195 VAL A O 1
ATOM 1433 N N . LEU A 1 196 ? 21.181 -0.422 -12.124 1.00 92.81 196 LEU A N 1
ATOM 1434 C CA . LEU A 1 196 ? 22.617 -0.134 -12.178 1.00 92.81 196 LEU A CA 1
ATOM 1435 C C . LEU A 1 196 ? 23.424 -1.351 -12.642 1.00 92.81 196 LEU A C 1
ATOM 1437 O O . LEU A 1 196 ? 24.311 -1.214 -13.481 1.00 92.81 196 LEU A O 1
ATOM 1441 N N . LEU A 1 197 ? 23.097 -2.544 -12.141 1.00 93.88 197 LEU A N 1
ATOM 1442 C CA . LEU A 1 197 ? 23.757 -3.786 -12.532 1.00 93.88 197 LEU A CA 1
ATOM 1443 C C . LEU A 1 197 ? 23.472 -4.141 -13.997 1.00 93.88 197 LEU A C 1
ATOM 1445 O O . LEU A 1 197 ? 24.386 -4.538 -14.719 1.00 93.88 197 LEU A O 1
ATOM 1449 N N . MET A 1 198 ? 22.240 -3.942 -14.468 1.00 89.94 198 MET A N 1
ATOM 1450 C CA . MET A 1 198 ? 21.878 -4.120 -15.874 1.00 89.94 198 MET A CA 1
ATOM 1451 C C . MET A 1 198 ? 22.636 -3.134 -16.773 1.00 89.94 198 MET A C 1
ATOM 1453 O O . MET A 1 198 ? 23.187 -3.541 -17.795 1.00 89.94 198 MET A O 1
ATOM 1457 N N . ALA A 1 199 ? 22.723 -1.859 -16.378 1.00 86.75 199 ALA A N 1
ATOM 1458 C CA . ALA A 1 199 ? 23.470 -0.839 -17.111 1.00 86.75 199 ALA A CA 1
ATOM 1459 C C . ALA A 1 199 ? 24.974 -1.156 -17.169 1.00 86.75 199 ALA A C 1
ATOM 1461 O O . ALA A 1 199 ? 25.573 -1.083 -18.240 1.00 86.75 199 ALA A O 1
ATOM 1462 N N . LEU A 1 200 ? 25.571 -1.572 -16.045 1.00 90.19 200 LEU A N 1
ATOM 1463 C CA . LEU A 1 200 ? 26.965 -2.017 -15.982 1.00 90.19 200 LEU A CA 1
ATOM 1464 C C . LEU A 1 200 ? 27.206 -3.230 -16.887 1.00 90.19 200 LEU A C 1
ATOM 1466 O O . LEU A 1 200 ? 28.177 -3.259 -17.634 1.00 90.19 200 LEU A O 1
ATOM 1470 N N . THR A 1 201 ? 26.304 -4.211 -16.855 1.00 88.12 201 THR A N 1
ATOM 1471 C CA . THR A 1 201 ? 26.409 -5.413 -17.694 1.00 88.12 201 THR A CA 1
ATOM 1472 C C . THR A 1 201 ? 26.350 -5.052 -19.179 1.00 88.12 201 THR A C 1
ATOM 1474 O O . THR A 1 201 ? 27.170 -5.529 -19.956 1.00 88.12 201 THR A O 1
ATOM 1477 N N . ALA A 1 202 ? 25.439 -4.160 -19.578 1.00 83.31 202 ALA A N 1
ATOM 1478 C CA . ALA A 1 202 ? 25.361 -3.673 -20.954 1.00 83.31 202 ALA A CA 1
ATOM 1479 C C . ALA A 1 202 ? 26.639 -2.924 -21.379 1.00 83.31 202 ALA A C 1
ATOM 1481 O O . ALA A 1 202 ? 27.122 -3.124 -22.491 1.00 83.31 202 ALA A O 1
ATOM 1482 N N . LEU A 1 203 ? 27.217 -2.116 -20.483 1.00 83.56 203 LEU A N 1
ATOM 1483 C CA . LEU A 1 203 ? 28.455 -1.368 -20.727 1.00 83.56 203 LEU A CA 1
ATOM 1484 C C . LEU A 1 203 ? 29.678 -2.276 -20.926 1.00 83.56 203 LEU A C 1
ATOM 1486 O O . LEU A 1 203 ? 30.560 -1.952 -21.711 1.00 83.56 203 LEU A O 1
ATOM 1490 N N . LEU A 1 204 ? 29.739 -3.400 -20.208 1.00 85.75 204 LEU A N 1
ATOM 1491 C CA . LEU A 1 204 ? 30.824 -4.380 -20.329 1.00 85.75 204 LEU A CA 1
ATOM 1492 C C . LEU A 1 204 ? 30.726 -5.213 -21.612 1.00 85.75 204 LEU A C 1
ATOM 1494 O O . LEU A 1 204 ? 31.740 -5.697 -22.110 1.00 85.75 204 LEU A O 1
ATOM 1498 N N . LEU A 1 205 ? 29.510 -5.404 -22.124 1.00 83.25 205 LEU A N 1
ATOM 1499 C CA . LEU A 1 205 ? 29.243 -6.217 -23.307 1.00 83.25 205 LEU A CA 1
ATOM 1500 C C . LEU A 1 205 ? 29.383 -5.420 -24.611 1.00 83.25 205 LEU A C 1
ATOM 1502 O O . LEU A 1 205 ? 29.875 -5.957 -25.604 1.00 83.25 205 LEU A O 1
ATOM 1506 N N . ILE A 1 206 ? 29.001 -4.140 -24.595 1.00 81.38 206 ILE A N 1
ATOM 1507 C CA . ILE A 1 206 ? 29.005 -3.267 -25.770 1.00 81.38 206 ILE A CA 1
ATOM 1508 C C . ILE A 1 206 ? 30.277 -2.401 -25.754 1.00 81.38 206 ILE A C 1
ATOM 1510 O O . ILE A 1 206 ? 30.401 -1.529 -24.892 1.00 81.38 206 ILE A O 1
ATOM 1514 N N . PRO A 1 207 ? 31.216 -2.570 -26.706 1.00 73.25 207 PRO A N 1
ATOM 1515 C CA . PRO A 1 207 ? 32.388 -1.708 -26.794 1.00 73.25 207 PRO A CA 1
ATOM 1516 C C . PRO A 1 207 ? 31.945 -0.258 -27.004 1.00 73.25 207 PRO A C 1
ATOM 1518 O O . PRO A 1 207 ? 31.158 0.026 -27.901 1.00 73.25 207 PRO A O 1
ATOM 1521 N N . LEU A 1 208 ? 32.468 0.673 -26.201 1.00 69.62 208 LEU A N 1
ATOM 1522 C CA . LEU A 1 208 ? 32.188 2.117 -26.279 1.00 69.62 208 LEU A CA 1
ATOM 1523 C C . LEU A 1 208 ? 32.873 2.792 -27.489 1.00 69.62 208 LEU A C 1
ATOM 1525 O O . LEU A 1 208 ? 33.403 3.896 -27.387 1.00 69.62 208 LEU A O 1
ATOM 1529 N N . ALA A 1 209 ? 32.890 2.124 -28.641 1.00 62.75 209 ALA A N 1
ATOM 1530 C CA . ALA A 1 209 ? 33.397 2.662 -29.894 1.00 62.75 209 ALA A CA 1
ATOM 1531 C C . ALA A 1 209 ? 32.236 3.320 -30.654 1.00 62.75 209 ALA A C 1
ATOM 1533 O O . ALA A 1 209 ? 31.279 2.660 -31.065 1.00 62.75 209 ALA A O 1
ATOM 1534 N N . GLY A 1 210 ? 32.260 4.646 -30.783 1.00 70.75 210 GLY A N 1
ATOM 1535 C CA . GLY A 1 210 ? 31.174 5.394 -31.419 1.00 70.75 210 GLY A CA 1
ATOM 1536 C C . GLY A 1 210 ? 30.883 4.945 -32.861 1.00 70.75 210 GLY A C 1
ATOM 1537 O O . GLY A 1 210 ? 31.770 4.512 -33.592 1.00 70.75 210 GLY A O 1
ATOM 1538 N N . GLY A 1 211 ? 29.630 5.091 -33.298 1.00 76.69 211 GLY A N 1
ATOM 1539 C CA . GLY A 1 211 ? 29.234 4.909 -34.698 1.00 76.69 211 GLY A CA 1
ATOM 1540 C C . GLY A 1 211 ? 28.811 3.481 -35.066 1.00 76.69 211 GLY A C 1
ATOM 1541 O O . GLY A 1 211 ? 27.965 2.878 -34.414 1.00 76.69 211 GLY A O 1
ATOM 1542 N N . SER A 1 212 ? 29.324 2.961 -36.185 1.00 77.50 212 SER A N 1
ATOM 1543 C CA . SER A 1 212 ? 28.854 1.686 -36.761 1.00 77.50 212 SER A CA 1
ATOM 1544 C C . SER A 1 212 ? 29.332 0.434 -36.012 1.00 77.50 212 SER A C 1
ATOM 1546 O O . SER A 1 212 ? 28.704 -0.617 -36.125 1.00 77.50 212 SER A O 1
ATOM 1548 N N . GLU A 1 213 ? 30.411 0.536 -35.232 1.00 80.44 213 GLU A N 1
ATOM 1549 C CA . GLU A 1 213 ? 30.971 -0.588 -34.468 1.00 80.44 213 GLU A CA 1
ATOM 1550 C C . GLU A 1 213 ? 30.095 -0.954 -33.270 1.00 80.44 213 GLU A C 1
ATOM 1552 O O . GLU A 1 213 ? 29.774 -2.124 -33.079 1.00 80.44 213 GLU A O 1
ATOM 1557 N N . THR A 1 214 ? 29.612 0.049 -32.531 1.00 77.44 214 THR A N 1
ATOM 1558 C CA . THR A 1 214 ? 28.601 -0.126 -31.475 1.00 77.44 214 THR A CA 1
ATOM 1559 C C . THR A 1 214 ? 27.331 -0.765 -32.027 1.00 77.44 214 THR A C 1
ATOM 1561 O O . THR A 1 214 ? 26.794 -1.689 -31.421 1.00 77.44 214 THR A O 1
ATOM 1564 N N . ALA A 1 215 ? 26.864 -0.314 -33.196 1.00 79.50 215 ALA A N 1
ATOM 1565 C CA . ALA A 1 215 ? 25.669 -0.863 -33.836 1.00 79.50 215 ALA A CA 1
ATOM 1566 C C . ALA A 1 215 ? 25.834 -2.338 -34.244 1.00 79.50 215 ALA A C 1
ATOM 1568 O O . ALA A 1 215 ? 24.910 -3.127 -34.056 1.00 79.50 215 ALA A O 1
ATOM 1569 N N . ARG A 1 216 ? 27.008 -2.725 -34.761 1.00 82.88 216 ARG A N 1
ATOM 1570 C CA . ARG A 1 216 ? 27.321 -4.128 -35.084 1.00 82.88 216 ARG A CA 1
ATOM 1571 C C . ARG A 1 216 ? 27.424 -4.990 -33.830 1.00 82.88 216 ARG A C 1
ATOM 1573 O O . ARG A 1 216 ? 26.797 -6.039 -33.782 1.00 82.88 216 ARG A O 1
ATOM 1580 N N . ALA A 1 217 ? 28.121 -4.519 -32.795 1.00 81.12 217 ALA A N 1
ATOM 1581 C CA . ALA A 1 217 ? 28.233 -5.246 -31.531 1.00 81.12 217 ALA A CA 1
ATOM 1582 C C . ALA A 1 217 ? 26.863 -5.477 -30.867 1.00 81.12 217 ALA A C 1
ATOM 1584 O O . ALA A 1 217 ? 26.596 -6.557 -30.343 1.00 81.12 217 ALA A O 1
ATOM 1585 N N . LEU A 1 218 ? 25.969 -4.483 -30.939 1.00 82.50 218 LEU A N 1
ATOM 1586 C CA . LEU A 1 218 ? 24.578 -4.606 -30.500 1.00 82.50 218 LEU A CA 1
ATOM 1587 C C . LEU A 1 218 ? 23.807 -5.673 -31.288 1.00 82.50 218 LEU A C 1
ATOM 1589 O O . LEU A 1 218 ? 23.063 -6.441 -30.679 1.00 82.50 218 LEU A O 1
ATOM 1593 N N . ASP A 1 219 ? 23.960 -5.732 -32.615 1.00 86.81 219 ASP A N 1
ATOM 1594 C CA . ASP A 1 219 ? 23.267 -6.732 -33.439 1.00 86.81 219 ASP A CA 1
ATOM 1595 C C . ASP A 1 219 ? 23.811 -8.151 -33.210 1.00 86.81 219 ASP A C 1
ATOM 1597 O O . ASP A 1 219 ? 23.023 -9.093 -33.095 1.00 86.81 219 ASP A O 1
ATOM 1601 N N . ASP A 1 220 ? 25.128 -8.288 -33.043 1.00 88.88 220 ASP A N 1
ATOM 1602 C CA . ASP A 1 220 ? 25.792 -9.561 -32.741 1.00 88.88 220 ASP A CA 1
ATOM 1603 C C . ASP A 1 220 ? 25.364 -10.108 -31.370 1.00 88.88 220 ASP A C 1
ATOM 1605 O O . ASP A 1 220 ? 25.093 -11.301 -31.216 1.00 88.88 220 ASP A O 1
ATOM 1609 N N . GLN A 1 221 ? 25.243 -9.241 -30.359 1.00 87.62 221 GLN A N 1
ATOM 1610 C CA . GLN A 1 221 ? 24.914 -9.641 -28.986 1.00 87.62 221 GLN A CA 1
ATOM 1611 C C . GLN A 1 221 ? 23.425 -9.550 -28.630 1.00 87.62 221 GLN A C 1
ATOM 1613 O O . GLN A 1 221 ? 23.052 -9.845 -27.491 1.00 87.62 221 GLN A O 1
ATOM 1618 N N . LYS A 1 222 ? 22.542 -9.185 -29.567 1.00 87.88 222 LYS A N 1
ATOM 1619 C CA . LYS A 1 222 ? 21.114 -8.927 -29.289 1.00 87.88 222 LYS A CA 1
ATOM 1620 C C . LYS A 1 222 ? 20.400 -10.051 -28.535 1.00 87.88 222 LYS A C 1
ATOM 1622 O O . LYS A 1 222 ? 19.558 -9.776 -27.683 1.00 87.88 222 LYS A O 1
ATOM 1627 N N . VAL A 1 223 ? 20.734 -11.312 -28.824 1.00 90.31 223 VAL A N 1
ATOM 1628 C CA . VAL A 1 223 ? 20.126 -12.479 -28.161 1.00 90.31 223 VAL A CA 1
ATOM 1629 C C . VAL A 1 223 ? 20.564 -12.551 -26.701 1.00 90.31 223 VAL A C 1
ATOM 1631 O O . VAL A 1 223 ? 19.719 -12.675 -25.819 1.00 90.31 223 VAL A O 1
ATOM 1634 N N . LEU A 1 224 ? 21.865 -12.415 -26.437 1.00 89.75 224 LEU A N 1
ATOM 1635 C CA . LEU A 1 224 ? 22.414 -12.417 -25.082 1.00 89.75 224 LEU A CA 1
ATOM 1636 C C . LEU A 1 224 ? 21.860 -11.246 -24.260 1.00 89.75 224 LEU A C 1
ATOM 1638 O O . LEU A 1 224 ? 21.386 -11.452 -23.145 1.00 89.75 224 LEU A O 1
ATOM 1642 N N . LEU A 1 225 ? 21.860 -10.038 -24.830 1.00 87.75 225 LEU A N 1
ATOM 1643 C CA . LEU A 1 225 ? 21.295 -8.845 -24.194 1.00 87.75 225 LEU A CA 1
ATOM 1644 C C . LEU A 1 225 ? 19.801 -9.026 -23.889 1.00 87.75 225 LEU A C 1
ATOM 1646 O O . LEU A 1 225 ? 19.347 -8.650 -22.811 1.00 87.75 225 LEU A O 1
ATOM 1650 N N . GLY A 1 226 ? 19.050 -9.658 -24.794 1.00 88.75 226 GLY A N 1
ATOM 1651 C CA . GLY A 1 226 ? 17.643 -9.995 -24.582 1.00 88.75 226 GLY A CA 1
ATOM 1652 C C . GLY A 1 226 ? 17.423 -10.993 -23.440 1.00 88.75 226 GLY A C 1
ATOM 1653 O O . GLY A 1 226 ? 16.538 -10.784 -22.611 1.00 88.75 226 GLY A O 1
ATOM 1654 N N . VAL A 1 227 ? 18.243 -12.046 -23.355 1.00 92.00 227 VAL A N 1
ATOM 1655 C CA . VAL A 1 227 ? 18.184 -13.034 -22.261 1.00 92.00 227 VAL A CA 1
ATOM 1656 C C . VAL A 1 227 ? 18.522 -12.387 -20.918 1.00 92.00 227 VAL A C 1
ATOM 1658 O O . VAL A 1 227 ? 17.804 -12.597 -19.942 1.00 92.00 227 VAL A O 1
ATOM 1661 N N . LEU A 1 228 ? 19.570 -11.561 -20.867 1.00 91.62 228 LEU A N 1
ATOM 1662 C CA . LEU A 1 228 ? 19.944 -10.827 -19.659 1.00 91.62 228 LEU A CA 1
ATOM 1663 C C . LEU A 1 228 ? 18.826 -9.876 -19.229 1.00 91.62 228 LEU A C 1
ATOM 1665 O O . LEU A 1 228 ? 18.429 -9.896 -18.068 1.00 91.62 228 LEU A O 1
ATOM 1669 N N . PHE A 1 229 ? 18.261 -9.104 -20.158 1.00 90.88 229 PHE A N 1
ATOM 1670 C CA . PHE A 1 229 ? 17.132 -8.219 -19.876 1.00 90.88 229 PHE A CA 1
ATOM 1671 C C . PHE A 1 229 ? 15.932 -8.977 -19.294 1.00 90.88 229 PHE A C 1
ATOM 1673 O O . PHE A 1 229 ? 15.350 -8.535 -18.302 1.00 90.88 229 PHE A O 1
ATOM 1680 N N . ALA A 1 230 ? 15.583 -10.135 -19.862 1.00 91.12 230 ALA A N 1
ATOM 1681 C CA . ALA A 1 230 ? 14.518 -10.983 -19.336 1.00 91.12 230 ALA A CA 1
ATOM 1682 C C . ALA A 1 230 ? 14.843 -11.494 -17.921 1.00 91.12 230 ALA A C 1
ATOM 1684 O O . ALA A 1 230 ? 13.983 -11.441 -17.043 1.00 91.12 230 ALA A O 1
ATOM 1685 N N . ALA A 1 231 ? 16.086 -11.915 -17.668 1.00 93.50 231 ALA A N 1
ATOM 1686 C CA . ALA A 1 231 ? 16.524 -12.365 -16.348 1.00 93.50 231 ALA A CA 1
ATOM 1687 C C . ALA A 1 231 ? 16.467 -11.240 -15.297 1.00 93.50 231 ALA A C 1
ATOM 1689 O O . ALA A 1 231 ? 15.896 -11.433 -14.225 1.00 93.50 231 ALA A O 1
ATOM 1690 N N . PHE A 1 232 ? 16.984 -10.045 -15.609 1.00 94.19 232 PHE A N 1
ATOM 1691 C CA . PHE A 1 232 ? 16.908 -8.878 -14.720 1.00 94.19 232 PHE A CA 1
ATOM 1692 C C . PHE A 1 232 ? 15.463 -8.459 -14.457 1.00 94.19 232 PHE A C 1
ATOM 1694 O O . PHE A 1 232 ? 15.102 -8.176 -13.314 1.00 94.19 232 PHE A O 1
ATOM 1701 N N . SER A 1 233 ? 14.625 -8.471 -15.496 1.00 91.56 233 SER A N 1
ATOM 1702 C CA . SER A 1 233 ? 13.200 -8.156 -15.375 1.00 91.56 233 SER A CA 1
ATOM 1703 C C . SER A 1 233 ? 12.494 -9.159 -14.467 1.00 91.56 233 SER A C 1
ATOM 1705 O O . SER A 1 233 ? 11.715 -8.756 -13.607 1.00 91.56 233 SER A O 1
ATOM 1707 N N . PHE A 1 234 ? 12.793 -10.453 -14.604 1.00 95.25 234 PHE A N 1
ATOM 1708 C CA . PHE A 1 234 ? 12.238 -11.492 -13.743 1.00 95.25 234 PHE A CA 1
ATOM 1709 C C . PHE A 1 234 ? 12.623 -11.288 -12.272 1.00 95.25 234 PHE A C 1
ATOM 1711 O O . PHE A 1 234 ? 11.753 -11.296 -11.402 1.00 95.25 234 PHE A O 1
ATOM 1718 N N . VAL A 1 235 ? 13.903 -11.023 -11.987 1.00 96.38 235 VAL A N 1
ATOM 1719 C CA . VAL A 1 235 ? 14.370 -10.734 -10.619 1.00 96.38 235 VAL A CA 1
ATOM 1720 C C . VAL A 1 235 ? 13.707 -9.468 -10.061 1.00 96.38 235 VAL A C 1
ATOM 1722 O O . VAL A 1 235 ? 13.295 -9.456 -8.901 1.00 96.38 235 VAL A O 1
ATOM 1725 N N . GLY A 1 236 ? 13.532 -8.429 -10.883 1.00 94.50 236 GLY A N 1
ATOM 1726 C CA . GLY A 1 236 ? 12.815 -7.207 -10.502 1.00 94.50 236 GLY A CA 1
ATOM 1727 C C . GLY A 1 236 ? 11.346 -7.455 -10.149 1.00 94.50 236 GLY A C 1
ATOM 1728 O O . GLY A 1 236 ? 10.845 -6.911 -9.161 1.00 94.50 236 GLY A O 1
ATOM 1729 N N . HIS A 1 237 ? 10.666 -8.332 -10.891 1.00 94.81 237 HIS A N 1
ATOM 1730 C CA . HIS A 1 237 ? 9.300 -8.753 -10.577 1.00 94.81 237 HIS A CA 1
ATOM 1731 C C . HIS A 1 237 ? 9.230 -9.501 -9.247 1.00 94.81 237 HIS A C 1
ATOM 1733 O O . HIS A 1 237 ? 8.407 -9.148 -8.404 1.00 94.81 237 HIS A O 1
ATOM 1739 N N . VAL A 1 238 ? 10.120 -10.474 -9.023 1.00 96.88 238 VAL A N 1
ATOM 1740 C CA . VAL A 1 238 ? 10.186 -11.218 -7.754 1.00 96.88 238 VAL A CA 1
ATOM 1741 C C . VAL A 1 238 ? 10.416 -10.267 -6.583 1.00 96.88 238 VAL A C 1
ATOM 1743 O O . VAL A 1 238 ? 9.696 -10.336 -5.590 1.00 96.88 238 VAL A O 1
ATOM 1746 N N . ALA A 1 239 ? 11.355 -9.327 -6.711 1.00 96.00 239 ALA A N 1
ATOM 1747 C CA . ALA A 1 239 ? 11.614 -8.324 -5.682 1.00 96.00 239 ALA A CA 1
ATOM 1748 C C . ALA A 1 239 ? 10.394 -7.427 -5.414 1.00 96.00 239 ALA A C 1
ATOM 1750 O O . ALA A 1 239 ? 10.075 -7.136 -4.259 1.00 96.00 239 ALA A O 1
ATOM 1751 N N . THR A 1 240 ? 9.689 -7.008 -6.466 1.00 94.62 240 THR A N 1
ATOM 1752 C CA . THR A 1 240 ? 8.492 -6.164 -6.353 1.00 94.62 240 THR A CA 1
ATOM 1753 C C . THR A 1 240 ? 7.357 -6.902 -5.644 1.00 94.62 240 THR A C 1
ATOM 1755 O O . THR A 1 240 ? 6.798 -6.378 -4.684 1.00 94.62 240 THR A O 1
ATOM 1758 N N . TRP A 1 241 ? 7.058 -8.140 -6.043 1.00 96.31 241 TRP A N 1
ATOM 1759 C CA . TRP A 1 241 ? 6.014 -8.945 -5.404 1.00 96.31 241 TRP A CA 1
ATOM 1760 C C . TRP A 1 241 ? 6.367 -9.330 -3.966 1.00 96.31 241 TRP A C 1
ATOM 1762 O O . TRP A 1 241 ? 5.507 -9.249 -3.092 1.00 96.31 241 TRP A O 1
ATOM 1772 N N . ALA A 1 242 ? 7.628 -9.677 -3.693 1.00 97.19 242 ALA A N 1
ATOM 1773 C CA . ALA A 1 242 ? 8.099 -9.978 -2.343 1.00 97.19 242 ALA A CA 1
ATOM 1774 C C . ALA A 1 242 ? 7.961 -8.763 -1.413 1.00 97.19 242 ALA A C 1
ATOM 1776 O O . ALA A 1 242 ? 7.389 -8.862 -0.332 1.00 97.19 242 ALA A O 1
ATOM 1777 N N . THR A 1 243 ? 8.428 -7.589 -1.841 1.00 96.94 243 THR A N 1
ATOM 1778 C CA . THR A 1 243 ? 8.338 -6.368 -1.021 1.00 96.94 243 THR A CA 1
ATOM 1779 C C . THR A 1 243 ? 6.903 -5.884 -0.851 1.00 96.94 243 THR A C 1
ATOM 1781 O O . THR A 1 243 ? 6.546 -5.413 0.227 1.00 96.94 243 THR A O 1
ATOM 1784 N N . MET A 1 244 ? 6.046 -6.085 -1.853 1.00 96.06 244 MET A N 1
ATOM 1785 C CA . MET A 1 244 ? 4.611 -5.854 -1.718 1.00 96.06 244 MET A CA 1
ATOM 1786 C C . MET A 1 244 ? 3.967 -6.828 -0.718 1.00 96.06 244 MET A C 1
ATOM 1788 O O . MET A 1 244 ? 3.148 -6.401 0.091 1.00 96.06 244 MET A O 1
ATOM 1792 N N . GLY A 1 245 ? 4.369 -8.104 -0.712 1.00 97.00 245 GLY A N 1
ATOM 1793 C CA . GLY A 1 245 ? 3.914 -9.095 0.271 1.00 97.00 245 GLY A CA 1
ATOM 1794 C C . GLY A 1 245 ? 4.322 -8.717 1.696 1.00 97.00 245 GLY A C 1
ATOM 1795 O O . GLY A 1 245 ? 3.507 -8.768 2.614 1.00 97.00 245 GLY A O 1
ATOM 1796 N N . MET A 1 246 ? 5.539 -8.193 1.868 1.00 97.38 246 MET A N 1
ATOM 1797 C CA . MET A 1 246 ? 5.975 -7.630 3.148 1.00 97.38 246 MET A CA 1
ATOM 1798 C C . MET A 1 246 ? 5.117 -6.428 3.574 1.00 97.38 246 MET A C 1
ATOM 1800 O O . MET A 1 246 ? 4.818 -6.283 4.757 1.00 97.38 246 MET A O 1
ATOM 1804 N N . THR A 1 247 ? 4.707 -5.561 2.637 1.00 96.88 247 THR A N 1
ATOM 1805 C CA . THR A 1 247 ? 3.774 -4.460 2.932 1.00 96.88 247 THR A CA 1
ATOM 1806 C C . THR A 1 247 ? 2.416 -4.985 3.387 1.00 96.88 247 THR A C 1
ATOM 1808 O O . THR A 1 247 ? 1.885 -4.469 4.364 1.00 96.88 247 THR A O 1
ATOM 1811 N N . VAL A 1 248 ? 1.868 -6.007 2.722 1.00 96.88 248 VAL A N 1
ATOM 1812 C CA . VAL A 1 248 ? 0.604 -6.648 3.122 1.00 96.88 248 VAL A CA 1
ATOM 1813 C C . VAL A 1 248 ? 0.698 -7.162 4.559 1.00 96.88 248 VAL A C 1
ATOM 1815 O O . VAL A 1 248 ? -0.118 -6.775 5.390 1.00 96.88 248 VAL A O 1
ATOM 1818 N N . SER A 1 249 ? 1.729 -7.954 4.863 1.00 95.50 249 SER A N 1
ATOM 1819 C CA . SER A 1 249 ? 1.968 -8.521 6.196 1.00 95.50 249 SER A CA 1
ATOM 1820 C C . SER A 1 249 ? 2.117 -7.430 7.268 1.00 95.50 249 SER A C 1
ATOM 1822 O O . SER A 1 249 ? 1.484 -7.469 8.322 1.00 95.50 249 SER A O 1
ATOM 1824 N N . ALA A 1 250 ? 2.881 -6.371 6.972 1.00 95.00 250 ALA A N 1
ATOM 1825 C CA . ALA A 1 250 ? 3.080 -5.2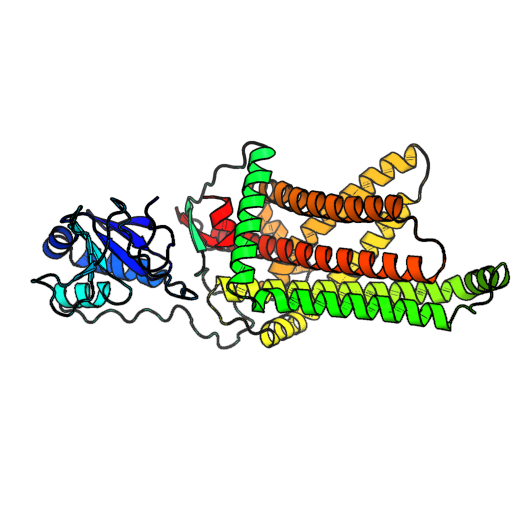52 7.892 1.00 95.00 250 ALA A CA 1
ATOM 1826 C C . ALA A 1 250 ? 1.797 -4.435 8.137 1.00 95.00 250 ALA A C 1
ATOM 1828 O O . ALA A 1 250 ? 1.533 -4.030 9.272 1.00 95.00 250 ALA A O 1
ATOM 1829 N N . VAL A 1 251 ? 0.998 -4.185 7.093 1.00 94.56 251 VAL A N 1
ATOM 1830 C CA . VAL A 1 251 ? -0.295 -3.491 7.209 1.00 94.56 251 VAL A CA 1
ATOM 1831 C C . VAL A 1 251 ? -1.292 -4.350 7.980 1.00 94.56 251 VAL A C 1
ATOM 1833 O O . VAL A 1 251 ? -1.991 -3.826 8.845 1.00 94.56 251 VAL A O 1
ATOM 1836 N N . ASP A 1 252 ? -1.340 -5.653 7.717 1.00 93.69 252 ASP A N 1
ATOM 1837 C CA . ASP A 1 252 ? -2.206 -6.588 8.428 1.00 93.69 252 ASP A CA 1
ATOM 1838 C C . ASP A 1 252 ? -1.880 -6.640 9.929 1.00 93.69 252 ASP A C 1
ATOM 1840 O O . ASP A 1 252 ? -2.753 -6.383 10.765 1.00 93.69 252 ASP A O 1
ATOM 1844 N N . ALA A 1 253 ? -0.602 -6.839 10.270 1.00 89.25 253 ALA A N 1
ATOM 1845 C CA . ALA A 1 253 ? -0.114 -6.792 11.644 1.00 89.25 253 ALA A CA 1
ATOM 1846 C C . ALA A 1 253 ? -0.466 -5.457 12.319 1.00 89.25 253 ALA A C 1
ATOM 1848 O O . ALA A 1 253 ? -1.011 -5.440 13.426 1.00 89.25 253 ALA A O 1
ATOM 1849 N N . TYR A 1 254 ? -0.239 -4.332 11.629 1.00 88.25 254 TYR A N 1
ATOM 1850 C CA . TYR A 1 254 ? -0.595 -3.009 12.135 1.00 88.25 254 TYR A CA 1
ATOM 1851 C C . TYR A 1 254 ? -2.094 -2.899 12.435 1.00 88.25 254 TYR A C 1
ATOM 1853 O O . TYR A 1 254 ? -2.467 -2.462 13.525 1.00 88.25 254 TYR A O 1
ATOM 1861 N N . VAL A 1 255 ? -2.958 -3.287 11.495 1.00 85.88 255 VAL A N 1
ATOM 1862 C CA . VAL A 1 255 ? -4.419 -3.172 11.622 1.00 85.88 255 VAL A CA 1
ATOM 1863 C C . VAL A 1 255 ? -4.961 -4.052 12.758 1.00 85.88 255 VAL A C 1
ATOM 1865 O O . VAL A 1 255 ? -5.918 -3.669 13.437 1.00 85.88 255 VAL A O 1
ATOM 1868 N N . LYS A 1 256 ? -4.315 -5.192 13.014 1.00 81.69 256 LYS A N 1
ATOM 1869 C CA . LYS A 1 256 ? -4.627 -6.136 14.101 1.00 81.69 256 LYS A CA 1
ATOM 1870 C C . LYS A 1 256 ? -3.905 -5.831 15.421 1.00 81.69 256 LYS A C 1
ATOM 1872 O O . LYS A 1 256 ? -4.029 -6.587 16.379 1.00 81.69 256 LYS A O 1
ATOM 1877 N N . GLY A 1 257 ? -3.182 -4.711 15.503 1.00 75.75 257 GLY A N 1
ATOM 1878 C CA . GLY A 1 257 ? -2.527 -4.254 16.734 1.00 75.75 257 GLY A CA 1
ATOM 1879 C C . GLY A 1 257 ? -1.285 -5.054 17.130 1.00 75.75 257 GLY A C 1
ATOM 1880 O O . GLY A 1 257 ? -0.798 -4.900 18.248 1.00 75.75 257 GLY A O 1
ATOM 1881 N N . GLN A 1 258 ? -0.761 -5.877 16.224 1.00 80.19 258 GLN A N 1
ATOM 1882 C CA . GLN A 1 258 ? 0.486 -6.609 16.402 1.00 80.19 258 GLN A CA 1
ATOM 1883 C C . GLN A 1 258 ? 1.692 -5.686 16.141 1.00 80.19 258 GLN A C 1
ATOM 1885 O O . GLN A 1 258 ? 1.582 -4.694 15.405 1.00 80.19 258 GLN A O 1
ATOM 1890 N N . PRO A 1 259 ? 2.858 -5.964 16.751 1.00 78.56 259 PRO A N 1
ATOM 1891 C CA . PRO A 1 259 ? 4.069 -5.204 16.477 1.00 78.56 259 PRO A CA 1
ATOM 1892 C C . PRO A 1 259 ? 4.517 -5.408 15.026 1.00 78.56 259 PRO A C 1
ATOM 1894 O O . PRO A 1 259 ? 4.554 -6.529 14.525 1.00 78.56 259 PRO A O 1
ATOM 1897 N N . ILE A 1 260 ? 4.912 -4.323 14.359 1.00 84.81 260 ILE A N 1
ATOM 1898 C CA . ILE A 1 260 ? 5.500 -4.418 13.021 1.00 84.81 260 ILE A CA 1
ATOM 1899 C C . ILE A 1 260 ? 6.953 -4.870 13.156 1.00 84.81 260 ILE A C 1
ATOM 1901 O O . ILE A 1 260 ? 7.808 -4.105 13.623 1.00 84.81 260 ILE A O 1
ATOM 1905 N N . ASP A 1 261 ? 7.225 -6.088 12.692 1.00 87.75 261 ASP A N 1
ATOM 1906 C CA . ASP A 1 261 ? 8.567 -6.637 12.526 1.00 87.75 261 ASP A CA 1
ATOM 1907 C C . ASP A 1 261 ? 8.801 -7.033 11.061 1.00 87.75 261 ASP A C 1
ATOM 1909 O O . ASP A 1 261 ? 8.146 -7.909 10.498 1.00 87.75 261 ASP A O 1
ATOM 1913 N N . ILE A 1 262 ? 9.787 -6.388 10.440 1.00 92.56 262 ILE A N 1
ATOM 1914 C CA . ILE A 1 262 ? 10.167 -6.612 9.042 1.00 92.56 262 ILE A CA 1
ATOM 1915 C C . ILE A 1 262 ? 10.712 -8.030 8.828 1.00 92.56 262 ILE A C 1
ATOM 1917 O O . ILE A 1 262 ? 10.573 -8.582 7.739 1.00 92.56 262 ILE A O 1
ATOM 1921 N N . ARG A 1 263 ? 11.299 -8.651 9.859 1.00 93.94 263 ARG A N 1
ATOM 1922 C CA . ARG A 1 263 ? 11.772 -10.042 9.803 1.00 93.94 263 ARG A CA 1
ATOM 1923 C C . ARG A 1 263 ? 10.607 -11.021 9.743 1.00 93.94 263 ARG A C 1
ATOM 1925 O O . ARG A 1 263 ? 10.712 -12.025 9.046 1.00 93.94 263 ARG A O 1
ATOM 1932 N N . VAL A 1 264 ? 9.516 -10.724 10.451 1.00 91.00 264 VAL A N 1
ATOM 1933 C CA . VAL A 1 264 ? 8.275 -11.507 10.382 1.00 91.00 264 VAL A CA 1
ATOM 1934 C C . VAL A 1 264 ? 7.657 -11.354 8.998 1.00 91.00 264 VAL A C 1
ATOM 1936 O O . VAL A 1 264 ? 7.408 -12.361 8.350 1.00 91.00 264 VAL A O 1
ATOM 1939 N N . ALA A 1 265 ? 7.546 -10.125 8.487 1.00 95.31 265 ALA A N 1
ATOM 1940 C CA . ALA A 1 265 ? 7.035 -9.873 7.139 1.00 95.31 265 ALA A CA 1
ATOM 1941 C C . ALA A 1 265 ? 7.871 -10.563 6.039 1.00 95.31 265 ALA A C 1
ATOM 1943 O O . ALA A 1 265 ? 7.331 -11.070 5.061 1.00 95.31 265 ALA A O 1
ATOM 194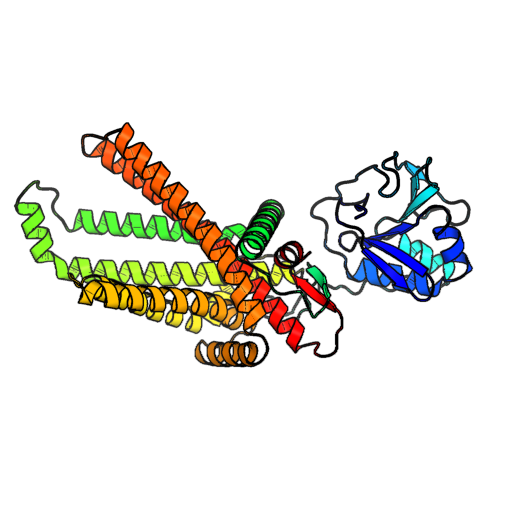4 N N . ALA A 1 266 ? 9.199 -10.611 6.191 1.00 96.62 266 ALA A N 1
ATOM 1945 C CA . ALA A 1 266 ? 10.071 -11.343 5.273 1.00 96.62 266 ALA A CA 1
ATOM 1946 C C . ALA A 1 266 ? 9.894 -12.866 5.386 1.00 96.62 266 ALA A C 1
ATOM 1948 O O . ALA A 1 266 ? 9.929 -13.556 4.371 1.00 96.62 266 ALA A O 1
ATOM 1949 N N . ARG A 1 267 ? 9.702 -13.397 6.602 1.00 95.94 267 ARG A N 1
ATOM 1950 C CA . ARG A 1 267 ? 9.425 -14.824 6.823 1.00 95.94 267 ARG A CA 1
ATOM 1951 C C . ARG A 1 267 ? 8.100 -15.236 6.196 1.00 95.94 267 ARG A C 1
ATOM 1953 O O . ARG A 1 267 ? 8.073 -16.237 5.499 1.00 95.94 267 ARG A O 1
ATOM 1960 N N . ASP A 1 268 ? 7.062 -14.437 6.394 1.00 94.69 268 ASP A N 1
ATOM 1961 C CA . ASP A 1 268 ? 5.737 -14.638 5.811 1.00 94.69 268 ASP A CA 1
ATOM 1962 C C . ASP A 1 268 ? 5.817 -14.747 4.270 1.00 94.69 268 ASP A C 1
ATOM 1964 O O . ASP A 1 268 ? 5.319 -15.683 3.647 1.00 94.69 268 ASP A O 1
ATOM 1968 N N . VAL A 1 269 ? 6.606 -13.875 3.630 1.00 96.88 269 VAL A N 1
ATOM 1969 C CA . VAL A 1 269 ? 6.868 -13.959 2.180 1.00 96.88 269 VAL A CA 1
ATOM 1970 C C . VAL A 1 269 ? 7.615 -15.233 1.778 1.00 96.88 269 VAL A C 1
ATOM 1972 O O . VAL A 1 269 ? 7.373 -15.761 0.694 1.00 96.88 269 VAL A O 1
ATOM 1975 N N . LEU A 1 270 ? 8.531 -15.729 2.613 1.00 96.06 270 LEU A N 1
ATOM 1976 C CA . LEU A 1 270 ? 9.246 -16.982 2.354 1.00 96.06 270 LEU A CA 1
ATOM 1977 C C . LEU A 1 270 ? 8.335 -18.206 2.520 1.00 96.06 270 LEU A C 1
ATOM 1979 O O . LEU A 1 270 ? 8.437 -19.136 1.722 1.00 96.06 270 LEU A O 1
ATOM 1983 N N . GLU A 1 271 ? 7.435 -18.191 3.505 1.00 94.19 271 GLU A N 1
ATOM 1984 C CA . GLU A 1 271 ? 6.393 -19.210 3.698 1.00 94.19 271 GLU A CA 1
ATOM 1985 C C . GLU A 1 271 ? 5.463 -19.259 2.471 1.00 94.19 271 GLU A C 1
ATOM 1987 O O . GLU A 1 271 ? 5.146 -20.337 1.965 1.00 94.19 271 GLU A O 1
ATOM 1992 N N . ASN A 1 272 ? 5.162 -18.093 1.893 1.00 95.56 272 ASN A N 1
ATOM 1993 C CA . ASN A 1 272 ? 4.296 -17.926 0.726 1.00 95.56 272 ASN A CA 1
ATOM 1994 C C . ASN A 1 272 ? 5.050 -17.740 -0.617 1.00 95.56 272 ASN A C 1
ATOM 1996 O O . ASN A 1 272 ? 4.473 -17.288 -1.617 1.00 95.56 272 ASN A O 1
ATOM 2000 N N . ILE A 1 273 ? 6.331 -18.139 -0.699 1.00 95.44 273 ILE A N 1
ATOM 2001 C CA . ILE A 1 273 ? 7.204 -17.857 -1.860 1.00 95.44 273 ILE A CA 1
ATOM 2002 C C . ILE A 1 273 ? 6.681 -18.456 -3.169 1.00 95.44 273 ILE A C 1
ATOM 2004 O O . ILE A 1 273 ? 6.859 -17.878 -4.242 1.00 95.44 273 ILE A O 1
ATOM 2008 N N . GLY A 1 274 ? 5.983 -19.594 -3.096 1.00 94.81 274 GLY A N 1
ATOM 2009 C CA . GLY A 1 274 ? 5.365 -20.223 -4.261 1.00 94.81 274 GLY A CA 1
ATOM 2010 C C . GLY A 1 274 ? 4.354 -19.298 -4.948 1.00 94.81 274 GLY A C 1
ATOM 2011 O O . GLY A 1 274 ? 4.375 -19.165 -6.171 1.00 94.81 274 GLY A O 1
ATOM 2012 N N . GLY A 1 275 ? 3.518 -18.598 -4.174 1.00 94.44 275 GLY A N 1
ATOM 2013 C CA . GLY A 1 275 ? 2.566 -17.618 -4.704 1.00 94.44 275 GLY A CA 1
ATOM 2014 C C . GLY A 1 275 ? 3.267 -16.425 -5.356 1.00 94.44 275 GLY A C 1
ATOM 2015 O O . GLY A 1 275 ? 2.924 -16.044 -6.477 1.00 94.44 275 GLY A O 1
ATOM 2016 N N . VAL A 1 276 ? 4.305 -15.896 -4.701 1.00 95.44 276 VAL A N 1
ATOM 2017 C CA . VAL A 1 276 ? 5.122 -14.773 -5.196 1.00 95.44 276 VAL A CA 1
ATOM 2018 C C . VAL A 1 276 ? 5.817 -15.113 -6.517 1.00 95.44 276 VAL A C 1
ATOM 2020 O O . VAL A 1 276 ? 5.796 -14.314 -7.458 1.00 95.44 276 VAL A O 1
ATOM 2023 N N . MET A 1 277 ? 6.390 -16.312 -6.630 1.00 96.06 277 MET A N 1
ATOM 2024 C CA . MET A 1 277 ? 7.062 -16.765 -7.849 1.00 96.06 277 MET A CA 1
ATOM 2025 C C . MET A 1 277 ? 6.088 -16.885 -9.019 1.00 96.06 277 MET A C 1
ATOM 2027 O O . MET A 1 277 ? 6.380 -16.395 -10.110 1.00 96.06 277 MET A O 1
ATOM 2031 N N . VAL A 1 278 ? 4.906 -17.472 -8.804 1.00 94.62 278 VAL A N 1
ATOM 2032 C CA . VAL A 1 278 ? 3.914 -17.587 -9.880 1.00 94.62 278 VAL A CA 1
ATOM 2033 C C . VAL A 1 278 ? 3.386 -16.211 -10.290 1.00 94.62 278 VAL A C 1
ATOM 2035 O O . VAL A 1 278 ? 3.312 -15.939 -11.486 1.00 94.62 278 VAL A O 1
ATOM 2038 N N . LEU A 1 279 ? 3.097 -15.307 -9.344 1.00 94.25 279 LEU A N 1
ATOM 2039 C CA . LEU A 1 279 ? 2.708 -13.927 -9.669 1.00 94.25 279 LEU A CA 1
ATOM 2040 C C . LEU A 1 279 ? 3.777 -13.212 -10.504 1.00 94.25 279 LEU A C 1
ATOM 2042 O O . LEU A 1 279 ? 3.439 -12.513 -11.460 1.00 94.25 279 LEU A O 1
ATOM 2046 N N . SER A 1 280 ? 5.054 -13.432 -10.192 1.00 94.94 280 SER A N 1
ATOM 2047 C CA . SER A 1 280 ? 6.184 -12.846 -10.922 1.00 94.94 280 SER A CA 1
ATOM 2048 C C . SER A 1 280 ? 6.283 -13.372 -12.353 1.00 94.94 280 SER A C 1
ATOM 2050 O O . SER A 1 280 ? 6.387 -12.584 -13.292 1.00 94.94 280 SER A O 1
ATOM 2052 N N . ILE A 1 281 ? 6.181 -14.694 -12.533 1.00 94.81 281 ILE A N 1
ATOM 2053 C CA . ILE A 1 281 ? 6.194 -15.336 -13.856 1.00 94.81 281 ILE A CA 1
ATOM 2054 C C . ILE A 1 281 ? 5.010 -14.845 -14.693 1.00 94.81 281 ILE A C 1
ATOM 2056 O O . ILE A 1 281 ? 5.194 -14.432 -15.837 1.00 94.81 281 ILE A O 1
ATOM 2060 N N . VAL A 1 282 ? 3.797 -14.862 -14.132 1.00 93.44 282 VAL A N 1
ATOM 2061 C CA . VAL A 1 282 ? 2.594 -14.455 -14.868 1.00 93.44 282 VAL A CA 1
ATOM 2062 C C . VAL A 1 282 ? 2.638 -12.967 -15.204 1.00 93.44 282 VAL A C 1
ATOM 2064 O O . VAL A 1 282 ? 2.307 -12.610 -16.330 1.00 93.44 282 VAL A O 1
ATOM 2067 N N . SER A 1 283 ? 3.114 -12.108 -14.297 1.00 92.81 283 SER A N 1
ATOM 2068 C CA . SER A 1 283 ? 3.269 -10.672 -14.577 1.00 92.81 283 SER A CA 1
ATOM 2069 C C . SER A 1 283 ? 4.231 -10.429 -15.735 1.00 92.81 283 SER A C 1
ATOM 2071 O O . SER A 1 283 ? 3.866 -9.749 -16.691 1.00 92.81 283 SER A O 1
ATOM 2073 N N . MET A 1 284 ? 5.394 -11.086 -15.728 1.00 92.19 284 MET A N 1
ATOM 2074 C CA . MET A 1 284 ? 6.356 -10.990 -16.826 1.00 92.19 284 MET A CA 1
ATOM 2075 C C . MET A 1 284 ? 5.755 -11.465 -18.161 1.00 92.19 284 MET A C 1
ATOM 2077 O O . MET A 1 284 ? 5.965 -10.834 -19.196 1.00 92.19 284 MET A O 1
ATOM 2081 N N . ILE A 1 285 ? 4.976 -12.555 -18.158 1.00 91.56 285 ILE A N 1
ATOM 2082 C CA . ILE A 1 285 ? 4.292 -13.060 -19.360 1.00 91.56 285 ILE A CA 1
ATOM 2083 C C . ILE A 1 285 ? 3.227 -12.071 -19.849 1.00 91.56 285 ILE A C 1
ATOM 2085 O O . ILE A 1 285 ? 3.148 -11.809 -21.049 1.00 91.56 285 ILE A O 1
ATOM 2089 N N . VAL A 1 286 ? 2.408 -11.518 -18.949 1.00 90.69 286 VAL A N 1
ATOM 2090 C CA . VAL A 1 286 ? 1.359 -10.545 -19.289 1.00 90.69 286 VAL A CA 1
ATOM 2091 C C . VAL A 1 286 ? 1.976 -9.276 -19.874 1.00 90.69 286 VAL A C 1
ATOM 2093 O O . VAL A 1 286 ? 1.512 -8.793 -20.909 1.00 90.69 286 VAL A O 1
ATOM 2096 N N . GLU A 1 287 ? 3.053 -8.763 -19.287 1.00 89.00 287 GLU A N 1
ATOM 2097 C CA . GLU A 1 287 ? 3.779 -7.600 -19.803 1.00 89.00 287 GLU A CA 1
ATOM 2098 C C . GLU A 1 287 ? 4.440 -7.885 -21.160 1.00 89.00 287 GLU A C 1
ATOM 2100 O O . GLU A 1 287 ? 4.326 -7.090 -22.098 1.00 89.00 287 GLU A O 1
ATOM 2105 N N . ALA A 1 288 ? 5.067 -9.052 -21.329 1.00 87.62 288 ALA A N 1
ATOM 2106 C CA . ALA A 1 288 ? 5.643 -9.466 -22.608 1.00 87.62 288 ALA A CA 1
ATOM 2107 C C . ALA A 1 288 ? 4.568 -9.611 -23.703 1.00 87.62 288 ALA A C 1
ATOM 2109 O O . ALA A 1 288 ? 4.746 -9.151 -24.834 1.00 87.62 288 ALA A O 1
ATOM 2110 N N . LEU A 1 289 ? 3.415 -10.197 -23.369 1.00 88.06 289 LEU A N 1
ATOM 2111 C CA . LEU A 1 289 ? 2.298 -10.371 -24.294 1.00 88.06 289 LEU A CA 1
ATOM 2112 C C . LEU A 1 289 ? 1.682 -9.022 -24.679 1.00 88.06 289 LEU A C 1
ATOM 2114 O O . LEU A 1 289 ? 1.524 -8.727 -25.863 1.00 88.06 289 LEU A O 1
ATOM 2118 N N . THR A 1 290 ? 1.354 -8.182 -23.698 1.00 87.31 290 THR A N 1
ATOM 2119 C CA . THR A 1 290 ? 0.730 -6.874 -23.939 1.00 87.31 290 THR A CA 1
ATOM 2120 C C . THR A 1 290 ? 1.667 -5.926 -24.687 1.00 87.31 290 THR A C 1
ATOM 2122 O O . THR A 1 290 ? 1.220 -5.239 -25.608 1.00 87.31 290 THR A O 1
ATOM 2125 N N . SER A 1 291 ? 2.968 -5.927 -24.381 1.00 84.62 291 SER A N 1
ATOM 2126 C CA . SER A 1 291 ? 3.967 -5.136 -25.115 1.00 84.62 291 SER A CA 1
ATOM 2127 C C . SER A 1 291 ? 4.164 -5.618 -26.558 1.00 84.62 291 SER A C 1
ATOM 2129 O O . SER A 1 291 ? 4.326 -4.795 -27.463 1.00 84.62 291 SER A O 1
ATOM 2131 N N . SER A 1 292 ? 4.084 -6.929 -26.805 1.00 84.06 292 SER A N 1
ATOM 2132 C CA . SER A 1 292 ? 4.102 -7.504 -28.155 1.00 84.06 292 SER A CA 1
ATOM 2133 C C . SER A 1 292 ? 2.855 -7.112 -28.959 1.00 84.06 292 SER A C 1
ATOM 2135 O O . SER A 1 292 ? 2.958 -6.652 -30.099 1.00 84.06 292 SER A O 1
ATOM 2137 N N . LEU A 1 293 ? 1.671 -7.185 -28.341 1.00 82.88 293 LEU A N 1
ATOM 2138 C CA . LEU A 1 293 ? 0.397 -6.786 -28.950 1.00 82.88 293 LEU A CA 1
ATOM 2139 C C . LEU A 1 293 ? 0.375 -5.297 -29.338 1.00 82.88 293 LEU A C 1
ATOM 2141 O O . LEU A 1 293 ? -0.046 -4.955 -30.445 1.00 82.88 293 LEU A O 1
ATOM 2145 N N . ARG A 1 294 ? 0.903 -4.418 -28.475 1.00 79.06 294 ARG A N 1
ATOM 2146 C CA . ARG A 1 294 ? 0.994 -2.963 -28.716 1.00 79.06 294 ARG A CA 1
ATOM 2147 C C . ARG A 1 294 ? 1.958 -2.583 -29.851 1.00 79.06 294 ARG A C 1
ATOM 2149 O O . ARG A 1 294 ? 1.942 -1.441 -30.299 1.00 79.06 294 ARG A O 1
ATOM 2156 N N . ARG A 1 295 ? 2.777 -3.516 -30.353 1.00 77.50 295 ARG A N 1
ATOM 2157 C CA . ARG A 1 295 ? 3.748 -3.262 -31.434 1.00 77.50 295 ARG A CA 1
ATOM 2158 C C . ARG A 1 295 ? 3.116 -3.254 -32.839 1.00 77.50 295 ARG A C 1
ATOM 2160 O O . ARG A 1 295 ? 3.775 -2.850 -33.797 1.00 77.50 295 ARG A O 1
ATOM 2167 N N . ARG A 1 296 ? 1.849 -3.672 -32.990 1.00 76.12 296 ARG A N 1
ATOM 2168 C CA . ARG A 1 296 ? 1.129 -3.650 -34.279 1.00 76.12 296 ARG A CA 1
ATOM 2169 C C . ARG A 1 296 ? 0.723 -2.221 -34.666 1.00 76.12 296 ARG A C 1
ATOM 2171 O O . ARG A 1 296 ? 0.103 -1.516 -33.880 1.00 76.12 296 ARG A O 1
ATOM 2178 N N . ARG A 1 297 ? 1.036 -1.805 -35.899 1.00 73.62 297 ARG A N 1
ATOM 2179 C CA . ARG A 1 297 ? 0.658 -0.493 -36.465 1.00 73.62 297 ARG A CA 1
ATOM 2180 C C . ARG A 1 297 ? -0.653 -0.578 -37.265 1.00 73.62 297 ARG A C 1
ATOM 2182 O O . ARG A 1 297 ? -1.012 -1.646 -37.754 1.00 73.62 297 ARG A O 1
ATOM 2189 N N . GLY A 1 298 ? -1.343 0.554 -37.427 1.00 78.88 298 GLY A N 1
ATOM 2190 C CA . GLY A 1 298 ? -2.587 0.678 -38.208 1.00 78.88 298 GLY A CA 1
ATOM 2191 C C . GLY A 1 298 ? -3.875 0.518 -37.386 1.00 78.88 298 GLY A C 1
ATOM 2192 O O . GLY A 1 298 ? -3.828 0.372 -36.168 1.00 78.88 298 GLY A O 1
ATOM 2193 N N . ILE A 1 299 ? -5.036 0.532 -38.055 1.00 75.00 299 ILE A N 1
ATOM 2194 C CA . ILE A 1 299 ? -6.370 0.472 -37.414 1.00 75.00 299 ILE A CA 1
ATOM 2195 C C . ILE A 1 299 ? -6.547 -0.816 -36.593 1.00 75.00 299 ILE A C 1
ATOM 2197 O O . ILE A 1 299 ? -7.038 -0.770 -35.469 1.00 75.00 299 ILE A O 1
ATOM 2201 N N . ALA A 1 300 ? -6.068 -1.960 -37.092 1.00 73.56 300 ALA A N 1
ATOM 2202 C CA . ALA A 1 300 ? -6.045 -3.209 -36.325 1.00 73.56 300 ALA A CA 1
ATOM 2203 C C . ALA A 1 300 ? -5.158 -3.110 -35.065 1.00 73.56 300 ALA A C 1
ATOM 2205 O O . ALA A 1 300 ? -5.472 -3.706 -34.038 1.00 73.56 300 ALA A O 1
ATOM 2206 N N . GLY A 1 301 ? -4.081 -2.319 -35.118 1.00 77.56 301 GLY A N 1
ATOM 2207 C CA . GLY A 1 301 ? -3.235 -2.006 -33.966 1.00 77.56 301 GLY A CA 1
ATOM 2208 C C . GLY A 1 301 ? -3.954 -1.183 -32.894 1.00 77.56 301 GLY A C 1
ATOM 2209 O O . GLY A 1 301 ? -3.732 -1.421 -31.711 1.00 77.56 301 GLY A O 1
ATOM 2210 N N . LEU A 1 302 ? -4.873 -0.288 -33.284 1.00 75.44 302 LEU A N 1
ATOM 2211 C CA . LEU A 1 302 ? -5.708 0.473 -32.345 1.00 75.44 302 LEU A CA 1
ATOM 2212 C C . LEU A 1 302 ? -6.593 -0.466 -31.508 1.00 75.44 302 LEU A C 1
ATOM 2214 O O . LEU A 1 302 ? -6.558 -0.412 -30.280 1.00 75.44 302 LEU A O 1
ATOM 2218 N N . PHE A 1 303 ? -7.332 -1.373 -32.159 1.00 81.75 303 PHE A N 1
ATOM 2219 C CA . PHE A 1 303 ? -8.189 -2.347 -31.467 1.00 81.75 303 PHE A CA 1
ATOM 2220 C C . PHE A 1 303 ? -7.382 -3.291 -30.570 1.00 81.75 303 PHE A C 1
ATOM 2222 O O . PHE A 1 303 ? -7.742 -3.514 -29.415 1.00 81.75 303 PHE A O 1
ATOM 2229 N N . VAL A 1 304 ? -6.255 -3.806 -31.069 1.00 80.94 304 VAL A N 1
ATOM 2230 C CA . VAL A 1 304 ? -5.358 -4.671 -30.288 1.00 80.94 304 VAL A CA 1
ATOM 2231 C C . VAL A 1 304 ? -4.756 -3.922 -29.091 1.00 80.94 304 VAL A C 1
ATOM 2233 O O . VAL A 1 304 ? -4.624 -4.501 -28.015 1.00 80.94 304 VAL A O 1
ATOM 2236 N N . GLY A 1 305 ? -4.446 -2.632 -29.238 1.00 82.00 305 GLY A N 1
ATOM 2237 C CA . GLY A 1 305 ? -3.978 -1.775 -28.149 1.00 82.00 305 GLY A CA 1
ATOM 2238 C C . GLY A 1 305 ? -5.011 -1.610 -27.032 1.00 82.00 305 GLY A C 1
ATOM 2239 O O . GLY A 1 305 ? -4.654 -1.718 -25.859 1.00 82.00 305 GLY A O 1
ATOM 2240 N N . VAL A 1 306 ? -6.291 -1.432 -27.380 1.00 84.25 306 VAL A N 1
ATOM 2241 C CA . VAL A 1 306 ? -7.395 -1.380 -26.401 1.00 84.25 306 VAL A CA 1
ATOM 2242 C C . VAL A 1 306 ? -7.502 -2.698 -25.635 1.00 84.25 306 VAL A C 1
ATOM 2244 O O . VAL A 1 306 ? -7.556 -2.689 -24.406 1.00 84.25 306 VAL A O 1
ATOM 2247 N N . VAL A 1 307 ? -7.457 -3.836 -26.336 1.00 85.00 307 VAL A N 1
ATOM 2248 C CA . VAL A 1 307 ? -7.482 -5.166 -25.702 1.00 85.00 307 VAL A CA 1
ATOM 2249 C C . VAL A 1 307 ? -6.280 -5.353 -24.773 1.00 85.00 307 VAL A C 1
ATOM 2251 O O . VAL A 1 307 ? -6.447 -5.774 -23.631 1.00 85.00 307 VAL A O 1
ATOM 2254 N N . ALA A 1 308 ? -5.076 -4.984 -25.215 1.00 85.00 308 ALA A N 1
ATOM 2255 C CA . ALA A 1 308 ? -3.872 -5.069 -24.392 1.00 85.00 308 ALA A CA 1
ATOM 2256 C C . ALA A 1 308 ? -3.954 -4.177 -23.142 1.00 85.00 308 ALA A C 1
ATOM 2258 O O . ALA A 1 308 ? -3.484 -4.571 -22.079 1.00 85.00 308 ALA A O 1
ATOM 2259 N N . SER A 1 309 ? -4.558 -2.989 -23.243 1.00 83.81 309 SER A N 1
ATOM 2260 C CA . SER A 1 309 ? -4.804 -2.121 -22.086 1.00 83.81 309 SER A CA 1
ATOM 2261 C C . SER A 1 309 ? -5.839 -2.710 -21.127 1.00 83.81 309 SER A C 1
ATOM 2263 O O . SER A 1 309 ? -5.697 -2.554 -19.917 1.00 83.81 309 SER A O 1
ATOM 2265 N N . ALA A 1 310 ? -6.873 -3.379 -21.641 1.00 84.25 310 ALA A N 1
ATOM 2266 C CA . ALA A 1 310 ? -7.880 -4.033 -20.812 1.00 84.25 310 ALA A CA 1
ATOM 2267 C C . ALA A 1 310 ? -7.288 -5.225 -20.045 1.00 84.25 310 ALA A C 1
ATOM 2269 O O . ALA A 1 310 ? -7.543 -5.364 -18.852 1.00 84.25 310 ALA A O 1
ATOM 2270 N N . ILE A 1 311 ? -6.457 -6.044 -20.700 1.00 86.62 311 ILE A N 1
ATOM 2271 C CA . ILE A 1 311 ? -5.744 -7.162 -20.060 1.00 86.62 311 ILE A CA 1
ATOM 2272 C C . ILE A 1 311 ? -4.861 -6.649 -18.920 1.00 86.62 311 ILE A C 1
ATOM 2274 O O . ILE A 1 311 ? -4.945 -7.158 -17.807 1.00 86.62 311 ILE A O 1
ATOM 2278 N N . ASP A 1 312 ? -4.063 -5.617 -19.187 1.00 84.69 312 ASP A N 1
ATOM 2279 C CA . ASP A 1 312 ? -3.163 -4.988 -18.216 1.00 84.69 312 ASP A CA 1
ATOM 2280 C C . ASP A 1 312 ? -3.929 -4.421 -17.007 1.00 84.69 312 ASP A C 1
ATOM 2282 O O . ASP A 1 312 ? -3.611 -4.690 -15.845 1.00 84.69 312 ASP A O 1
ATOM 2286 N N . ALA A 1 313 ? -5.036 -3.724 -17.278 1.00 82.75 313 ALA A N 1
ATOM 2287 C CA . ALA A 1 313 ? -5.941 -3.225 -16.254 1.00 82.75 313 ALA A CA 1
ATOM 2288 C C . ALA A 1 313 ? -6.537 -4.361 -15.406 1.00 82.75 313 ALA A C 1
ATOM 2290 O O . ALA A 1 313 ? -6.561 -4.252 -14.182 1.00 82.75 313 ALA A O 1
ATOM 2291 N N . VAL A 1 314 ? -7.017 -5.443 -16.015 1.00 86.38 314 VAL A N 1
ATOM 2292 C CA . VAL A 1 314 ? -7.601 -6.571 -15.275 1.00 86.38 314 VAL A CA 1
ATOM 2293 C C . VAL A 1 314 ? -6.537 -7.291 -14.448 1.00 86.38 314 VAL A C 1
ATOM 2295 O O . VAL A 1 314 ? -6.764 -7.542 -13.266 1.00 86.38 314 VAL A O 1
ATOM 2298 N N . TRP A 1 315 ? -5.369 -7.573 -15.033 1.00 90.56 315 TRP A N 1
ATOM 2299 C CA . TRP A 1 315 ? -4.267 -8.252 -14.350 1.00 90.56 315 TRP A CA 1
ATOM 2300 C C . TRP A 1 315 ? -3.760 -7.455 -13.152 1.00 90.56 315 TRP A C 1
ATOM 2302 O O . TRP A 1 315 ? -3.579 -8.016 -12.072 1.00 90.56 315 TRP A O 1
ATOM 2312 N N . THR A 1 316 ? -3.605 -6.139 -13.307 1.00 85.88 316 THR A N 1
ATOM 2313 C CA . THR A 1 316 ? -3.193 -5.265 -12.206 1.00 85.88 316 THR A CA 1
ATOM 2314 C C . THR A 1 316 ? -4.179 -5.367 -11.042 1.00 85.88 316 THR A C 1
ATOM 2316 O O . THR A 1 316 ? -3.770 -5.647 -9.927 1.00 85.88 316 THR A O 1
ATOM 2319 N N . THR A 1 317 ? -5.491 -5.239 -11.258 1.00 87.31 317 THR A N 1
ATOM 2320 C CA . THR A 1 317 ? -6.442 -5.369 -10.133 1.00 87.31 317 THR A CA 1
ATOM 2321 C C . THR A 1 317 ? -6.446 -6.770 -9.539 1.00 87.31 317 THR A C 1
ATOM 2323 O O . THR A 1 317 ? -6.441 -6.923 -8.321 1.00 87.31 317 THR A O 1
ATOM 2326 N N . LEU A 1 318 ? -6.440 -7.798 -10.387 1.00 89.44 318 LEU A N 1
ATOM 2327 C CA . LEU A 1 318 ? -6.490 -9.177 -9.925 1.00 89.44 318 LEU A CA 1
ATOM 2328 C C . LEU A 1 318 ? -5.274 -9.515 -9.058 1.00 89.44 318 LEU A C 1
ATOM 2330 O O . LEU A 1 318 ? -5.431 -10.049 -7.970 1.00 89.44 318 LEU A O 1
ATOM 2334 N N . SER A 1 319 ? -4.072 -9.168 -9.505 1.00 91.25 319 SER A N 1
ATOM 2335 C CA . SER A 1 319 ? -2.836 -9.457 -8.776 1.00 91.25 319 SER A CA 1
ATOM 2336 C C . SER A 1 319 ? -2.773 -8.748 -7.415 1.00 91.25 319 SER A C 1
ATOM 2338 O O . SER A 1 319 ? -2.397 -9.368 -6.419 1.00 91.25 319 SER A O 1
ATOM 2340 N N . PHE A 1 320 ? -3.256 -7.503 -7.331 1.00 90.56 320 PHE A N 1
ATOM 2341 C CA . PHE A 1 320 ? -3.387 -6.777 -6.066 1.00 90.56 320 PHE A CA 1
ATOM 2342 C C . PHE A 1 320 ? -4.470 -7.342 -5.129 1.00 90.56 320 PHE A C 1
ATOM 2344 O O . PHE A 1 320 ? -4.329 -7.215 -3.917 1.00 90.56 320 PHE A O 1
ATOM 2351 N N . LEU A 1 321 ? -5.522 -7.982 -5.650 1.00 90.12 321 LEU A N 1
ATOM 2352 C CA . LEU A 1 321 ? -6.523 -8.692 -4.838 1.00 90.12 321 LEU A CA 1
ATOM 2353 C C . LEU A 1 321 ? -6.034 -10.061 -4.365 1.00 90.12 321 LEU A C 1
ATOM 2355 O O . LEU A 1 321 ? -6.397 -10.502 -3.278 1.00 90.12 321 LEU A O 1
ATOM 2359 N N . LEU A 1 322 ? -5.236 -10.744 -5.184 1.00 93.69 322 LEU A N 1
ATOM 2360 C CA . LEU A 1 322 ? -4.720 -12.072 -4.866 1.00 93.69 322 LEU A CA 1
ATOM 2361 C C . LEU A 1 322 ? -3.649 -12.019 -3.783 1.00 93.69 322 LEU A C 1
ATOM 2363 O O . LEU A 1 322 ? -3.620 -12.906 -2.936 1.00 93.69 322 LEU A O 1
ATOM 2367 N N . LEU A 1 323 ? -2.787 -10.998 -3.789 1.00 95.06 323 LEU A N 1
ATOM 2368 C CA . LEU A 1 323 ? -1.661 -10.952 -2.861 1.00 95.06 323 LEU A CA 1
ATOM 2369 C C . LEU A 1 323 ? -2.091 -10.927 -1.379 1.00 95.06 323 LEU A C 1
ATOM 2371 O O . LEU A 1 323 ? -1.575 -11.756 -0.637 1.00 95.06 323 LEU A O 1
ATOM 2375 N N . PRO A 1 324 ? -3.050 -10.091 -0.925 1.00 94.81 324 PRO A N 1
ATOM 2376 C CA . PRO A 1 324 ? -3.556 -10.150 0.446 1.00 94.81 324 PRO A CA 1
ATOM 2377 C C . PRO A 1 324 ? -4.100 -11.515 0.843 1.00 94.81 324 PRO A C 1
ATOM 2379 O O . PRO A 1 324 ? -3.864 -11.953 1.958 1.00 94.81 324 PRO A O 1
ATOM 2382 N N . VAL A 1 325 ? -4.780 -12.209 -0.069 1.00 94.38 325 VAL A N 1
ATOM 2383 C CA . VAL A 1 325 ? -5.314 -13.548 0.203 1.00 94.38 325 VAL A CA 1
ATOM 2384 C C . VAL A 1 325 ? -4.187 -14.563 0.371 1.00 94.38 325 VAL A C 1
ATOM 2386 O O . VAL A 1 325 ? -4.201 -15.323 1.329 1.00 94.38 325 VAL A O 1
ATOM 2389 N N . ILE A 1 326 ? -3.203 -14.554 -0.535 1.00 95.06 326 ILE A N 1
ATOM 2390 C CA . ILE A 1 326 ? -2.034 -15.445 -0.469 1.00 95.06 326 ILE A CA 1
ATOM 2391 C C . ILE A 1 326 ? -1.292 -15.244 0.851 1.00 95.06 326 ILE A C 1
ATOM 2393 O O . ILE A 1 326 ? -1.016 -16.214 1.540 1.00 95.06 326 ILE A O 1
ATOM 2397 N N . MET A 1 327 ? -1.001 -13.988 1.190 1.00 95.75 327 MET A N 1
ATOM 2398 C CA . MET A 1 327 ? -0.197 -13.638 2.359 1.00 95.75 327 MET A CA 1
ATOM 2399 C C . MET A 1 327 ? -0.952 -13.814 3.682 1.00 95.75 327 MET A C 1
ATOM 2401 O O . MET A 1 327 ? -0.360 -14.226 4.659 1.00 95.75 327 MET A O 1
ATOM 2405 N N . ILE A 1 328 ? -2.243 -13.468 3.752 1.00 92.81 328 ILE A N 1
ATOM 2406 C CA . ILE A 1 328 ? -2.980 -13.465 5.028 1.00 92.81 328 ILE A CA 1
ATOM 2407 C C . ILE A 1 328 ? -3.640 -14.819 5.303 1.00 92.81 328 ILE A C 1
ATOM 2409 O O . ILE A 1 328 ? -3.817 -15.158 6.467 1.00 92.81 328 ILE A O 1
ATOM 2413 N N . GLU A 1 329 ? -4.050 -15.577 4.278 1.00 91.88 329 GLU A N 1
ATOM 2414 C CA . GLU A 1 329 ? -4.622 -16.923 4.468 1.00 91.88 329 GLU A CA 1
ATOM 2415 C C . GLU A 1 329 ? -3.588 -18.053 4.318 1.00 91.88 329 GLU A C 1
ATOM 2417 O O . GLU A 1 329 ? -3.957 -19.214 4.483 1.00 91.88 329 GLU A O 1
ATOM 2422 N N . ASP A 1 330 ? -2.325 -17.743 4.004 1.00 92.75 330 ASP A N 1
ATOM 2423 C CA . ASP A 1 330 ? -1.251 -18.721 3.767 1.00 92.75 330 ASP A CA 1
ATOM 2424 C C . ASP A 1 330 ? -1.601 -19.765 2.691 1.00 92.75 330 ASP A C 1
ATOM 2426 O O . ASP A 1 330 ? -1.375 -20.973 2.829 1.00 92.75 330 ASP A O 1
ATOM 2430 N N . VAL A 1 331 ? -2.210 -19.304 1.593 1.00 92.44 331 VAL A N 1
ATOM 2431 C CA . VAL A 1 331 ? -2.695 -20.168 0.508 1.00 92.44 331 VAL A CA 1
ATOM 2432 C C . VAL A 1 331 ? -1.969 -19.930 -0.813 1.00 92.44 331 VAL A C 1
ATOM 2434 O O . VAL A 1 331 ? -1.637 -18.813 -1.201 1.00 92.44 331 VAL A O 1
ATOM 2437 N N . GLY A 1 332 ? -1.795 -21.000 -1.593 1.00 92.12 332 GLY A N 1
ATOM 2438 C CA . GLY A 1 332 ? -1.253 -20.903 -2.950 1.00 92.12 332 GLY A CA 1
ATOM 2439 C C . GLY A 1 332 ? -2.158 -20.120 -3.918 1.00 92.12 332 GLY A C 1
ATOM 2440 O O . GLY A 1 332 ? -3.366 -19.987 -3.711 1.00 92.12 332 GLY A O 1
ATOM 2441 N N . LEU A 1 333 ? -1.589 -19.671 -5.046 1.00 90.38 333 LEU A N 1
ATOM 2442 C CA . LEU A 1 333 ? -2.260 -18.794 -6.022 1.00 90.38 333 LEU A CA 1
ATOM 2443 C C . LEU A 1 333 ? -3.645 -19.294 -6.470 1.00 90.38 333 LEU A C 1
ATOM 2445 O O . LEU A 1 333 ? -4.590 -18.516 -6.548 1.00 90.38 333 LEU A O 1
ATOM 2449 N N . PHE A 1 334 ? -3.786 -20.584 -6.780 1.00 89.94 334 PHE A N 1
ATOM 2450 C CA . PHE A 1 334 ? -5.054 -21.128 -7.280 1.00 89.94 334 PHE A CA 1
ATOM 2451 C C . PHE A 1 334 ? -6.161 -21.115 -6.218 1.00 89.94 334 PHE A C 1
ATOM 2453 O O . PHE A 1 334 ? -7.310 -20.801 -6.534 1.00 89.94 334 PHE A O 1
ATOM 2460 N N . ALA A 1 335 ? -5.813 -21.401 -4.960 1.00 92.38 335 ALA A N 1
ATOM 2461 C CA . ALA A 1 335 ? -6.738 -21.293 -3.837 1.00 92.38 335 ALA A CA 1
ATOM 2462 C C . ALA A 1 335 ? -7.116 -19.824 -3.588 1.00 92.38 335 ALA A C 1
ATOM 2464 O O . ALA A 1 335 ? -8.299 -19.523 -3.436 1.00 92.38 335 ALA A O 1
ATOM 2465 N N . ALA A 1 336 ? -6.154 -18.899 -3.691 1.00 92.88 336 ALA A N 1
ATOM 2466 C CA . ALA A 1 336 ? -6.426 -17.466 -3.617 1.00 92.88 336 ALA A CA 1
ATOM 2467 C C . ALA A 1 336 ? -7.391 -16.988 -4.720 1.00 92.88 336 ALA A C 1
ATOM 2469 O O . ALA A 1 336 ? -8.324 -16.235 -4.447 1.00 92.88 336 ALA A O 1
ATOM 2470 N N . VAL A 1 337 ? -7.242 -17.472 -5.960 1.00 92.06 337 VAL A N 1
ATOM 2471 C CA . VAL A 1 337 ? -8.180 -17.166 -7.060 1.00 92.06 337 VAL A CA 1
ATOM 2472 C C . VAL A 1 337 ? -9.589 -17.669 -6.747 1.00 92.06 337 VAL A C 1
ATOM 2474 O O . VAL A 1 337 ? -10.565 -16.942 -6.959 1.00 92.06 337 VAL A O 1
ATOM 2477 N N . ALA A 1 338 ? -9.717 -18.893 -6.228 1.00 91.25 338 ALA A N 1
ATOM 2478 C CA . ALA A 1 338 ? -11.009 -19.441 -5.822 1.00 91.25 338 ALA A CA 1
ATOM 2479 C C . ALA A 1 338 ? -11.643 -18.612 -4.692 1.00 91.25 338 ALA A C 1
ATOM 2481 O O . ALA A 1 338 ? -12.836 -18.302 -4.749 1.00 91.25 338 ALA A O 1
ATOM 2482 N N . ARG A 1 339 ? -10.832 -18.185 -3.719 1.00 90.25 339 ARG A N 1
ATOM 2483 C CA . ARG A 1 339 ? -11.241 -17.356 -2.585 1.00 90.25 339 ARG A CA 1
ATOM 2484 C C . ARG A 1 339 ? -11.737 -15.973 -3.021 1.00 90.25 339 ARG A C 1
ATOM 2486 O O . ARG A 1 339 ? -12.851 -15.593 -2.662 1.00 90.25 339 ARG A O 1
ATOM 2493 N N . VAL A 1 340 ? -10.992 -15.265 -3.880 1.00 87.81 340 VAL A N 1
ATOM 2494 C CA . VAL A 1 340 ? -11.418 -13.975 -4.466 1.00 87.81 340 VAL A CA 1
ATOM 2495 C C . VAL A 1 340 ? -12.722 -14.130 -5.256 1.00 87.81 340 VAL A C 1
ATOM 2497 O O . VAL A 1 340 ? -13.637 -13.318 -5.117 1.00 87.81 340 VAL A O 1
ATOM 2500 N N . ARG A 1 341 ? -12.856 -15.196 -6.057 1.00 86.44 341 ARG A N 1
ATOM 2501 C CA . ARG A 1 341 ? -14.085 -15.472 -6.822 1.00 86.44 341 ARG A CA 1
ATOM 2502 C C . ARG A 1 341 ? -15.293 -15.728 -5.914 1.00 86.44 341 ARG A C 1
ATOM 2504 O O . ARG A 1 341 ? -16.400 -15.318 -6.268 1.00 86.44 341 ARG A O 1
ATOM 2511 N N . GLY A 1 342 ? -15.082 -16.391 -4.776 1.00 80.38 342 GLY A N 1
ATOM 2512 C CA . GLY A 1 342 ? -16.096 -16.608 -3.743 1.00 80.38 342 GLY A CA 1
ATOM 2513 C C . GLY A 1 342 ? -16.612 -15.293 -3.157 1.00 80.38 342 GLY A C 1
ATOM 2514 O O . GLY A 1 342 ? -17.818 -15.051 -3.195 1.00 80.38 342 GLY A O 1
ATOM 2515 N N . MET A 1 343 ? -15.700 -14.405 -2.743 1.00 77.31 343 MET A N 1
ATOM 2516 C CA . MET A 1 343 ? -16.035 -13.076 -2.202 1.00 77.31 343 MET A CA 1
ATOM 2517 C C . MET A 1 343 ? -16.817 -12.203 -3.200 1.00 77.31 343 MET A C 1
ATOM 2519 O O . MET A 1 343 ? -17.711 -11.440 -2.829 1.00 77.31 343 MET A O 1
ATOM 2523 N N . HIS A 1 344 ? -16.505 -12.313 -4.494 1.00 66.56 344 HIS A N 1
ATOM 2524 C CA . HIS A 1 344 ? -17.053 -11.423 -5.518 1.00 66.56 344 HIS A CA 1
ATOM 2525 C C . HIS A 1 344 ? -18.523 -11.705 -5.878 1.00 66.56 344 HIS A C 1
ATOM 2527 O O . HIS A 1 344 ? -19.216 -10.800 -6.342 1.00 66.56 344 HIS A O 1
ATOM 2533 N N . ARG A 1 345 ? -19.032 -12.929 -5.656 1.00 60.78 345 ARG A N 1
ATOM 2534 C CA . ARG A 1 345 ? -20.401 -13.316 -6.059 1.00 60.78 345 ARG A CA 1
ATOM 2535 C C . ARG A 1 345 ? -21.514 -12.515 -5.365 1.00 60.78 345 ARG A C 1
ATOM 2537 O O . ARG A 1 345 ? -22.595 -12.431 -5.936 1.00 60.78 345 ARG A O 1
ATOM 2544 N N . ASN A 1 346 ? -21.239 -11.877 -4.222 1.00 54.34 346 ASN A N 1
ATOM 2545 C CA . ASN A 1 346 ? -22.246 -11.164 -3.424 1.00 54.34 346 ASN A CA 1
ATOM 2546 C C . ASN A 1 346 ? -21.979 -9.653 -3.237 1.00 54.34 346 ASN A C 1
ATOM 2548 O O . ASN A 1 346 ? -22.770 -8.996 -2.568 1.00 54.34 346 ASN A O 1
ATOM 2552 N N . ASN A 1 347 ? -20.882 -9.085 -3.771 1.00 57.91 347 ASN A N 1
ATOM 2553 C CA . ASN A 1 347 ? -20.435 -7.735 -3.363 1.00 57.91 347 ASN A CA 1
ATOM 2554 C C . ASN A 1 347 ? -19.679 -6.918 -4.448 1.00 57.91 347 ASN A C 1
ATOM 2556 O O . ASN A 1 347 ? -18.895 -6.020 -4.137 1.00 57.91 347 ASN A O 1
ATOM 2560 N N . LEU A 1 348 ? -19.915 -7.223 -5.732 1.00 51.09 348 LEU A N 1
ATOM 2561 C CA . LEU A 1 348 ? -19.242 -6.647 -6.916 1.00 51.09 348 LEU A CA 1
ATOM 2562 C C . LEU A 1 348 ? -19.163 -5.105 -6.953 1.00 51.09 348 LEU A C 1
ATOM 2564 O O . LEU A 1 348 ? -18.160 -4.545 -7.395 1.00 51.09 348 LEU A O 1
ATOM 2568 N N . LEU A 1 349 ? -20.215 -4.408 -6.515 1.00 48.25 349 LEU A N 1
ATOM 2569 C CA . LEU A 1 349 ? -20.360 -2.962 -6.730 1.00 48.25 349 LEU A CA 1
ATOM 2570 C C . LEU A 1 349 ? -19.527 -2.107 -5.761 1.00 48.25 349 LEU A C 1
ATOM 2572 O O . LEU A 1 349 ? -19.013 -1.065 -6.163 1.00 48.25 349 LEU A O 1
ATOM 2576 N N . THR A 1 350 ? -19.337 -2.534 -4.510 1.00 54.41 350 THR A N 1
ATOM 2577 C CA . THR A 1 350 ? -18.545 -1.776 -3.520 1.00 54.41 350 THR A CA 1
ATOM 2578 C C . THR A 1 350 ? -17.040 -1.906 -3.756 1.00 54.41 350 THR A C 1
ATOM 2580 O O . THR A 1 350 ? -16.293 -0.945 -3.552 1.00 54.41 350 THR A O 1
ATOM 2583 N N . ILE A 1 351 ? -16.605 -3.074 -4.240 1.00 52.44 351 ILE A N 1
ATOM 2584 C CA . ILE A 1 351 ? -15.208 -3.364 -4.594 1.00 52.44 351 ILE A CA 1
ATOM 2585 C C . ILE A 1 351 ? -14.821 -2.602 -5.874 1.00 52.44 351 ILE A C 1
ATOM 2587 O O . ILE A 1 351 ? -13.795 -1.930 -5.906 1.00 52.44 351 ILE A O 1
ATOM 2591 N N . ALA A 1 352 ? -15.677 -2.612 -6.904 1.00 49.09 352 ALA A N 1
ATOM 2592 C CA . ALA A 1 352 ? -15.401 -1.932 -8.173 1.00 49.09 352 ALA A CA 1
ATOM 2593 C C . ALA A 1 352 ? -15.395 -0.391 -8.070 1.00 49.09 352 ALA A C 1
ATOM 2595 O O . ALA A 1 352 ? -14.607 0.274 -8.741 1.00 49.09 352 ALA A O 1
ATOM 2596 N N . ALA A 1 353 ? -16.250 0.190 -7.223 1.00 54.31 353 ALA A N 1
ATOM 2597 C CA . ALA A 1 353 ? -16.384 1.641 -7.080 1.00 54.31 353 ALA A CA 1
ATOM 2598 C C . ALA A 1 353 ? -15.154 2.324 -6.452 1.00 54.31 353 ALA A C 1
ATOM 2600 O O . ALA A 1 353 ? -14.848 3.476 -6.763 1.00 54.31 353 ALA A O 1
ATOM 2601 N N . SER A 1 354 ? -14.442 1.623 -5.570 1.00 62.66 354 SER A N 1
ATOM 2602 C CA . SER A 1 354 ? -13.332 2.202 -4.810 1.00 62.66 354 SER A CA 1
ATOM 2603 C C . SER A 1 354 ? -11.970 2.072 -5.522 1.00 62.66 354 SER A C 1
ATOM 2605 O O . SER A 1 354 ? -11.077 2.888 -5.288 1.00 62.66 354 SER A O 1
ATOM 2607 N N . GLU A 1 355 ? -11.858 1.180 -6.513 1.00 77.00 355 GLU A N 1
ATOM 2608 C CA . GLU A 1 355 ? -10.661 1.026 -7.354 1.00 77.00 355 GLU A CA 1
ATOM 2609 C C . GLU A 1 355 ? -10.463 2.176 -8.360 1.00 77.00 355 GLU A C 1
ATOM 2611 O O . GLU A 1 355 ? -9.338 2.573 -8.678 1.00 77.00 355 GLU A O 1
ATOM 2616 N N . ILE A 1 356 ? -11.557 2.752 -8.867 1.00 78.75 356 ILE A N 1
ATOM 2617 C CA . ILE A 1 356 ? -11.494 3.842 -9.855 1.00 78.75 356 ILE A CA 1
ATOM 2618 C C . ILE A 1 356 ? -10.736 5.043 -9.275 1.00 78.75 356 ILE A C 1
ATOM 2620 O O . ILE A 1 356 ? -9.895 5.642 -9.949 1.00 78.75 356 ILE A O 1
ATOM 2624 N N . GLY A 1 357 ? -10.997 5.369 -8.008 1.00 82.56 357 GLY A N 1
ATOM 2625 C CA . GLY A 1 357 ? -10.362 6.494 -7.334 1.00 82.56 357 GLY A CA 1
ATOM 2626 C C . GLY A 1 357 ? -8.855 6.297 -7.138 1.00 82.56 357 GLY A C 1
ATOM 2627 O O . GLY A 1 357 ? -8.081 7.204 -7.447 1.00 82.56 357 GLY A O 1
ATOM 2628 N N . ILE A 1 358 ? -8.411 5.116 -6.689 1.00 85.81 358 ILE A N 1
ATOM 2629 C CA . ILE A 1 358 ? -6.984 4.873 -6.410 1.00 85.81 358 ILE A CA 1
ATOM 2630 C C . ILE A 1 358 ? -6.138 4.839 -7.691 1.00 85.81 358 ILE A C 1
ATOM 2632 O O . ILE A 1 358 ? -5.021 5.371 -7.732 1.00 85.81 358 ILE A O 1
ATOM 2636 N N . ARG A 1 359 ? -6.692 4.288 -8.778 1.00 86.94 359 ARG A N 1
ATOM 2637 C CA . ARG A 1 359 ? -6.071 4.329 -10.109 1.00 86.94 359 ARG A CA 1
ATOM 2638 C C . ARG A 1 359 ? -5.951 5.743 -10.638 1.00 86.94 359 ARG A C 1
ATOM 2640 O O . ARG A 1 359 ? -4.913 6.096 -11.184 1.00 86.94 359 ARG A O 1
ATOM 2647 N N . LEU A 1 360 ? -6.984 6.557 -10.450 1.00 87.50 360 LEU A N 1
ATOM 2648 C CA . LEU A 1 360 ? -6.968 7.947 -10.880 1.00 87.50 360 LEU A CA 1
ATOM 2649 C C . LEU A 1 360 ? -5.912 8.755 -10.118 1.00 87.50 360 LEU A C 1
ATOM 2651 O O . LEU A 1 360 ? -5.123 9.458 -10.740 1.00 87.50 360 LEU A O 1
ATOM 2655 N N . VAL A 1 361 ? -5.842 8.609 -8.792 1.00 89.75 361 VAL A N 1
ATOM 2656 C CA . VAL A 1 361 ? -4.840 9.287 -7.953 1.00 89.75 361 VAL A CA 1
ATOM 2657 C C . VAL A 1 361 ? -3.416 8.893 -8.356 1.00 89.75 361 VAL A C 1
ATOM 2659 O O . VAL A 1 361 ? -2.577 9.763 -8.591 1.00 89.75 361 VAL A O 1
ATOM 2662 N N . THR A 1 362 ? -3.138 7.591 -8.489 1.00 89.88 362 THR A N 1
ATOM 2663 C CA . THR A 1 362 ? -1.803 7.119 -8.900 1.00 89.88 362 THR A CA 1
ATOM 2664 C C . THR A 1 362 ? -1.481 7.467 -10.357 1.00 89.88 362 THR A C 1
ATOM 2666 O O . THR A 1 362 ? -0.341 7.806 -10.662 1.00 89.88 362 THR A O 1
ATOM 2669 N N . GLY A 1 363 ? -2.471 7.466 -11.251 1.00 90.81 363 GLY A N 1
ATOM 2670 C CA . GLY A 1 363 ? -2.314 7.865 -12.650 1.00 90.81 363 GLY A CA 1
ATOM 2671 C C . GLY A 1 363 ? -2.012 9.355 -12.819 1.00 90.81 363 GLY A C 1
ATOM 2672 O O . GLY A 1 363 ? -1.054 9.707 -13.505 1.00 90.81 363 GLY A O 1
ATOM 2673 N N . ILE A 1 364 ? -2.770 10.232 -12.150 1.00 92.19 364 ILE A N 1
ATOM 2674 C CA . ILE A 1 364 ? -2.534 11.686 -12.158 1.00 92.19 364 ILE A CA 1
ATOM 2675 C C . ILE A 1 364 ? -1.162 12.003 -11.559 1.00 92.19 364 ILE A C 1
ATOM 2677 O O . ILE A 1 364 ? -0.410 12.776 -12.146 1.00 92.19 364 ILE A O 1
ATOM 2681 N N . GLY A 1 365 ? -0.806 11.381 -10.430 1.00 92.19 365 GLY A N 1
ATOM 2682 C CA . GLY A 1 365 ? 0.516 11.556 -9.827 1.00 92.19 365 GLY A CA 1
ATOM 2683 C C . GLY A 1 365 ? 1.647 11.186 -10.791 1.00 92.19 365 GLY A C 1
ATOM 2684 O O . GLY A 1 365 ? 2.587 11.960 -10.964 1.00 92.19 365 GLY A O 1
ATOM 2685 N N . GLY A 1 366 ? 1.515 10.054 -11.489 1.00 92.50 366 GLY A N 1
ATOM 2686 C CA . GLY A 1 366 ? 2.500 9.613 -12.476 1.00 92.50 366 GLY A CA 1
ATOM 2687 C C . GLY A 1 366 ? 2.593 10.568 -13.664 1.00 92.50 366 GLY A C 1
ATOM 2688 O O . GLY A 1 366 ? 3.692 10.923 -14.085 1.00 92.50 366 GLY A O 1
ATOM 2689 N N . PHE A 1 367 ? 1.449 11.050 -14.158 1.00 95.25 367 PHE A N 1
ATOM 2690 C CA . PHE A 1 367 ? 1.396 12.049 -15.225 1.00 95.25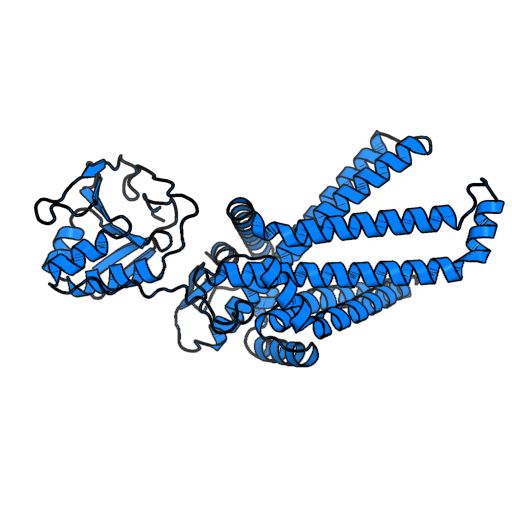 367 PHE A CA 1
ATOM 2691 C C . PHE A 1 367 ? 2.091 13.357 -14.827 1.00 95.25 367 PHE A C 1
ATOM 2693 O O . PHE A 1 367 ? 2.852 13.903 -15.621 1.00 95.25 367 PHE A O 1
ATOM 2700 N N . ILE A 1 368 ? 1.893 13.835 -13.593 1.00 95.38 368 ILE A N 1
ATOM 2701 C CA . ILE A 1 368 ? 2.561 15.039 -13.077 1.00 95.38 368 ILE A CA 1
ATOM 2702 C C . ILE A 1 368 ? 4.077 14.835 -13.016 1.00 95.38 368 ILE A C 1
ATOM 2704 O O . ILE A 1 368 ? 4.820 15.707 -13.469 1.00 95.38 368 ILE A O 1
ATOM 2708 N N . VAL A 1 369 ? 4.551 13.697 -12.498 1.00 94.81 369 VAL A N 1
ATOM 2709 C CA . VAL A 1 369 ? 5.991 13.395 -12.417 1.00 94.81 369 VAL A CA 1
ATOM 2710 C C . VAL A 1 369 ? 6.611 13.364 -13.813 1.00 94.81 369 VAL A C 1
ATOM 2712 O O . VAL A 1 369 ? 7.572 14.085 -14.075 1.00 94.81 369 VAL A O 1
ATOM 2715 N N . VAL A 1 370 ? 6.033 12.589 -14.735 1.00 93.44 370 VAL A N 1
ATOM 2716 C CA . VAL A 1 370 ? 6.539 12.469 -16.111 1.00 93.44 370 VAL A CA 1
ATOM 2717 C C . VAL A 1 370 ? 6.467 13.806 -16.849 1.00 93.44 370 VAL A C 1
ATOM 2719 O O . VAL A 1 370 ? 7.438 14.197 -17.492 1.00 93.44 370 VAL A O 1
ATOM 2722 N N . GLY A 1 371 ? 5.356 14.535 -16.729 1.00 94.56 371 GLY A N 1
ATOM 2723 C CA . GLY A 1 371 ? 5.170 15.843 -17.355 1.00 94.56 371 GLY A CA 1
ATOM 2724 C C . GLY A 1 371 ? 6.159 16.890 -16.842 1.00 94.56 371 GLY A C 1
ATOM 2725 O O . GLY A 1 371 ? 6.729 17.632 -17.638 1.00 94.56 371 GLY A O 1
ATOM 2726 N N . THR A 1 372 ? 6.430 16.906 -15.534 1.00 95.94 372 THR A N 1
ATOM 2727 C CA . THR A 1 372 ? 7.423 17.809 -14.926 1.00 95.94 372 THR A CA 1
ATOM 2728 C C . THR A 1 372 ? 8.829 17.497 -15.428 1.00 95.94 372 THR A C 1
ATOM 2730 O O . THR A 1 372 ? 9.555 18.407 -15.822 1.00 95.94 372 THR A O 1
ATOM 2733 N N . LEU A 1 373 ? 9.207 16.215 -15.477 1.00 95.25 373 LEU A N 1
ATOM 2734 C CA . LEU A 1 373 ? 10.503 15.789 -16.006 1.00 95.25 373 LEU A CA 1
ATOM 2735 C C . LEU A 1 373 ? 10.640 16.134 -17.497 1.00 95.25 373 LEU A C 1
ATOM 2737 O O . LEU A 1 373 ? 11.655 16.693 -17.904 1.00 95.25 373 LEU A O 1
ATOM 2741 N N . ALA A 1 374 ? 9.610 15.878 -18.306 1.00 94.62 374 ALA A N 1
ATOM 2742 C CA . ALA A 1 374 ? 9.606 16.221 -19.728 1.00 94.62 374 ALA A CA 1
ATOM 2743 C C . ALA A 1 374 ? 9.705 17.740 -19.964 1.00 94.62 374 ALA A C 1
ATOM 2745 O O . ALA A 1 374 ? 10.472 18.185 -20.819 1.00 94.62 374 ALA A O 1
ATOM 2746 N N . GLY A 1 375 ? 8.979 18.542 -19.179 1.00 96.25 375 GLY A N 1
ATOM 2747 C CA . GLY A 1 375 ? 9.078 20.001 -19.212 1.00 96.25 375 GLY A CA 1
ATOM 2748 C C . GLY A 1 375 ? 10.478 20.490 -18.840 1.00 96.25 375 GLY A C 1
ATOM 2749 O O . GLY A 1 375 ? 11.053 21.314 -19.549 1.00 96.25 375 GLY A O 1
ATOM 2750 N N . LEU A 1 376 ? 11.069 19.926 -17.782 1.00 95.56 376 LEU A N 1
ATOM 2751 C CA . LEU A 1 376 ? 12.432 20.245 -17.359 1.00 95.56 376 LEU A CA 1
ATOM 2752 C C . LEU A 1 376 ? 13.462 19.904 -18.447 1.00 95.56 376 LEU A C 1
ATOM 2754 O O . LEU A 1 376 ? 14.346 20.712 -18.720 1.00 95.56 376 LEU A O 1
ATOM 2758 N N . PHE A 1 377 ? 13.318 18.755 -19.114 1.00 95.44 377 PHE A N 1
ATOM 2759 C CA . PHE A 1 377 ? 14.164 18.371 -20.247 1.00 95.44 377 PHE A CA 1
ATOM 2760 C C . PHE A 1 377 ? 14.086 19.390 -21.391 1.00 95.44 377 PHE A C 1
ATOM 2762 O O . PHE A 1 377 ? 15.113 19.805 -21.926 1.00 95.44 377 PHE A O 1
ATOM 2769 N N . ALA A 1 378 ? 12.873 19.831 -21.740 1.00 95.88 378 ALA A N 1
ATOM 2770 C CA . ALA A 1 378 ? 12.643 20.792 -22.818 1.00 95.88 378 ALA A CA 1
ATOM 2771 C C . ALA A 1 378 ? 13.218 22.193 -22.524 1.00 95.88 378 ALA A C 1
ATOM 2773 O O . ALA A 1 378 ? 13.587 22.907 -23.463 1.00 95.88 378 ALA A O 1
ATOM 2774 N N . VAL A 1 379 ? 13.296 22.574 -21.242 1.00 96.56 379 VAL A N 1
ATOM 2775 C CA . VAL A 1 379 ? 13.871 23.848 -20.777 1.00 96.56 379 VAL A CA 1
ATOM 2776 C C . VAL A 1 379 ? 15.393 23.778 -20.677 1.00 96.56 379 VAL A C 1
ATOM 2778 O O . VAL A 1 379 ? 16.065 24.649 -21.220 1.00 96.56 379 VAL A O 1
ATOM 2781 N N . ILE A 1 380 ? 15.940 22.757 -20.006 1.00 95.69 380 ILE A N 1
ATOM 2782 C CA . ILE A 1 380 ? 17.392 22.619 -19.800 1.00 95.69 380 ILE A CA 1
ATOM 2783 C C . ILE A 1 380 ? 18.107 22.332 -21.121 1.00 95.69 380 ILE A C 1
ATOM 2785 O O . ILE A 1 380 ? 19.216 22.819 -21.315 1.00 95.69 380 ILE A O 1
ATOM 2789 N N . ARG A 1 381 ? 17.485 21.539 -22.008 1.00 95.94 381 ARG A N 1
ATOM 2790 C CA . ARG A 1 381 ? 18.079 21.043 -23.262 1.00 95.94 381 ARG A CA 1
ATOM 2791 C C . ARG A 1 381 ? 19.502 20.512 -23.040 1.00 95.94 381 ARG A C 1
ATOM 2793 O O . ARG A 1 381 ? 20.452 21.079 -23.568 1.00 95.94 381 ARG A O 1
ATOM 2800 N N . PRO A 1 382 ? 19.671 19.461 -22.215 1.00 92.12 382 PRO A N 1
ATOM 2801 C CA . PRO A 1 382 ? 20.994 18.945 -21.890 1.00 92.12 382 PRO A CA 1
ATOM 2802 C C . PRO A 1 382 ? 21.719 18.480 -23.159 1.00 92.12 382 PRO A C 1
ATOM 2804 O O . PRO A 1 382 ? 21.289 17.534 -23.819 1.00 92.12 382 PRO A O 1
ATOM 2807 N N . GLU A 1 383 ? 22.831 19.138 -23.480 1.00 91.75 383 GLU A N 1
ATOM 2808 C CA . GLU A 1 383 ? 23.711 18.774 -24.589 1.00 91.75 383 GLU A CA 1
ATOM 2809 C C . GLU A 1 383 ? 24.936 18.012 -24.067 1.00 91.75 383 GLU A C 1
ATOM 2811 O O . GLU A 1 383 ? 25.542 18.371 -23.056 1.00 91.75 383 GLU A O 1
ATOM 2816 N N . GLY A 1 384 ? 25.311 16.938 -24.763 1.00 87.31 384 GLY A N 1
ATOM 2817 C CA . GLY A 1 384 ? 26.435 16.080 -24.386 1.00 87.31 384 GLY A CA 1
ATOM 2818 C C . GLY A 1 384 ? 26.072 14.930 -23.438 1.00 87.31 384 GLY A C 1
ATOM 2819 O O . GLY A 1 384 ? 25.004 14.877 -22.831 1.00 87.31 384 GLY A O 1
ATOM 2820 N N . VAL A 1 385 ? 26.991 13.966 -23.328 1.00 81.56 385 VAL A N 1
ATOM 2821 C CA . VAL A 1 385 ? 26.748 12.683 -22.643 1.00 81.56 385 VAL A CA 1
ATOM 2822 C C . VAL A 1 385 ? 26.525 12.865 -21.141 1.00 81.56 385 VAL A C 1
ATOM 2824 O O . VAL A 1 385 ? 25.573 12.315 -20.596 1.00 81.56 385 VAL A O 1
ATOM 2827 N N . LEU A 1 386 ? 27.371 13.649 -20.462 1.00 84.00 386 LEU A N 1
ATOM 2828 C CA . LEU A 1 386 ? 27.312 13.786 -19.004 1.00 84.00 386 LEU A CA 1
ATOM 2829 C C . LEU A 1 386 ? 25.996 14.437 -18.519 1.00 84.00 386 LEU A C 1
ATOM 2831 O O . LEU A 1 386 ? 25.344 13.837 -17.663 1.00 84.00 386 LEU A O 1
ATOM 2835 N N . PRO A 1 387 ? 25.531 15.579 -19.070 1.00 88.00 387 PRO A N 1
ATOM 2836 C CA . PRO A 1 387 ? 24.232 16.147 -18.699 1.00 88.00 387 PRO A CA 1
ATOM 2837 C C . PRO A 1 387 ? 23.046 15.214 -18.979 1.00 88.00 387 PRO A C 1
ATOM 2839 O O . PRO A 1 387 ? 22.123 15.150 -18.167 1.00 88.00 387 PRO A O 1
ATOM 2842 N N . LEU A 1 388 ? 23.078 14.448 -20.078 1.00 88.62 388 LEU A N 1
ATOM 2843 C CA . LEU A 1 388 ? 22.044 13.453 -20.389 1.00 88.62 388 LEU A CA 1
ATOM 2844 C C . LEU A 1 388 ? 22.020 12.318 -19.360 1.00 88.62 388 LEU A C 1
ATOM 2846 O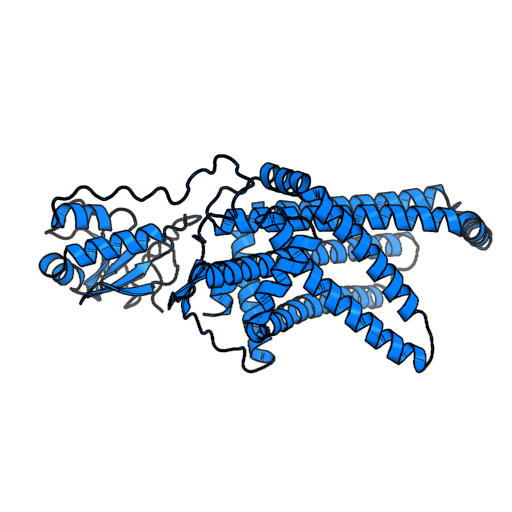 O . LEU A 1 388 ? 20.954 11.975 -18.851 1.00 88.62 388 LEU A O 1
ATOM 2850 N N . VAL A 1 389 ? 23.184 11.763 -19.013 1.00 87.50 389 VAL A N 1
ATOM 2851 C CA . VAL A 1 389 ? 23.300 10.701 -18.001 1.00 87.50 389 VAL A CA 1
ATOM 2852 C C . VAL A 1 389 ? 22.783 11.183 -16.650 1.00 87.50 389 VAL A C 1
ATOM 2854 O O . VAL A 1 389 ? 21.994 10.480 -16.017 1.00 87.50 389 VAL A O 1
ATOM 2857 N N . VAL A 1 390 ? 23.171 12.387 -16.222 1.00 89.00 390 VAL A N 1
ATOM 2858 C CA . VAL A 1 390 ? 22.688 12.980 -14.965 1.00 89.00 390 VAL A CA 1
ATOM 2859 C C . VAL A 1 390 ? 21.171 13.147 -15.002 1.00 89.00 390 VAL A C 1
ATOM 2861 O O . VAL A 1 390 ? 20.488 12.699 -14.081 1.00 89.00 390 VAL A O 1
ATOM 2864 N N . PHE A 1 391 ? 20.628 13.723 -16.077 1.00 93.94 391 PHE A N 1
ATOM 2865 C CA . PHE A 1 391 ? 19.190 13.933 -16.214 1.00 93.94 391 PHE A CA 1
ATOM 2866 C C . PHE A 1 391 ? 18.408 12.615 -16.141 1.00 93.94 391 PHE A C 1
ATOM 2868 O O . PHE A 1 391 ? 17.494 12.490 -15.326 1.00 93.94 391 PHE A O 1
ATOM 2875 N N . PHE A 1 392 ? 18.775 11.613 -16.945 1.00 92.19 392 PHE A N 1
ATOM 2876 C CA . PHE A 1 392 ? 18.067 10.330 -16.966 1.00 92.19 392 PHE A CA 1
ATOM 2877 C C . PHE A 1 392 ? 18.233 9.543 -15.664 1.00 92.19 392 PHE A C 1
ATOM 2879 O O . PHE A 1 392 ? 17.304 8.843 -15.266 1.00 92.19 392 PHE A O 1
ATOM 2886 N N . SER A 1 393 ? 19.357 9.697 -14.959 1.00 90.25 393 SER A N 1
ATOM 2887 C CA . SER A 1 393 ? 19.553 9.091 -13.636 1.00 90.25 393 SER A CA 1
ATOM 2888 C C . SER A 1 393 ? 18.619 9.707 -12.593 1.00 90.25 393 SER A C 1
ATOM 2890 O O . SER A 1 393 ? 17.953 8.982 -11.854 1.00 90.25 393 SER A O 1
ATOM 2892 N N . VAL A 1 394 ? 18.508 11.041 -12.565 1.00 92.75 394 VAL A N 1
ATOM 2893 C CA . VAL A 1 394 ? 17.589 11.755 -11.663 1.00 92.75 394 VAL A CA 1
ATOM 2894 C C . VAL A 1 394 ? 16.132 11.438 -12.008 1.00 92.75 394 VAL A C 1
ATOM 2896 O O . VAL A 1 394 ? 15.344 11.128 -11.116 1.00 92.75 394 VAL A O 1
ATOM 2899 N N . ALA A 1 395 ? 15.779 11.458 -13.294 1.00 93.56 395 ALA A N 1
ATOM 2900 C CA . ALA A 1 395 ? 14.443 11.113 -13.772 1.00 93.56 395 ALA A CA 1
ATOM 2901 C C . ALA A 1 395 ? 14.070 9.661 -13.428 1.00 93.56 395 ALA A C 1
ATOM 2903 O O . ALA A 1 395 ? 12.972 9.407 -12.934 1.00 93.56 395 ALA A O 1
ATOM 2904 N N . GLY A 1 396 ? 14.994 8.718 -13.635 1.00 92.19 396 GLY A N 1
ATOM 2905 C CA . GLY A 1 396 ? 14.818 7.310 -13.289 1.00 92.19 396 GLY A CA 1
ATOM 2906 C C . GLY A 1 396 ? 14.623 7.104 -11.789 1.00 92.19 396 GLY A C 1
ATOM 2907 O O . GLY A 1 396 ? 13.693 6.410 -11.384 1.00 92.19 396 GLY A O 1
ATOM 2908 N N . LEU A 1 397 ? 15.430 7.765 -10.953 1.00 93.12 397 LEU A N 1
ATOM 2909 C CA . LEU A 1 397 ? 15.274 7.710 -9.499 1.00 93.12 397 LEU A CA 1
ATOM 2910 C C . LEU A 1 397 ? 13.925 8.290 -9.049 1.00 93.12 397 LEU A C 1
ATOM 2912 O O . LEU A 1 397 ? 13.236 7.673 -8.239 1.00 93.12 397 LEU A O 1
ATOM 2916 N N . ALA A 1 398 ? 13.515 9.436 -9.598 1.00 94.31 398 ALA A N 1
ATOM 2917 C CA . ALA A 1 398 ? 12.216 10.038 -9.302 1.00 94.31 398 ALA A CA 1
ATOM 2918 C C . ALA A 1 398 ? 11.051 9.107 -9.690 1.00 94.31 398 ALA A C 1
ATOM 2920 O O . ALA A 1 398 ? 10.110 8.940 -8.913 1.00 94.31 398 ALA A O 1
ATOM 2921 N N . ALA A 1 399 ? 11.136 8.456 -10.855 1.00 93.19 399 ALA A N 1
ATOM 2922 C CA . ALA A 1 399 ? 10.144 7.482 -11.303 1.00 93.19 399 ALA A CA 1
ATOM 2923 C C . ALA A 1 399 ? 10.093 6.241 -10.395 1.00 93.19 399 ALA A C 1
ATOM 2925 O O . ALA A 1 399 ? 9.002 5.797 -10.039 1.00 93.19 399 ALA A O 1
ATOM 2926 N N . LEU A 1 400 ? 11.247 5.711 -9.972 1.00 93.44 400 LEU A N 1
ATOM 2927 C CA . LEU A 1 400 ? 11.325 4.568 -9.055 1.00 93.44 400 LEU A CA 1
ATOM 2928 C C . LEU A 1 400 ? 10.742 4.895 -7.675 1.00 93.44 400 LEU A C 1
ATOM 2930 O O . LEU A 1 400 ? 9.965 4.104 -7.141 1.00 93.44 400 LEU A O 1
ATOM 2934 N N . LEU A 1 401 ? 11.055 6.073 -7.127 1.00 94.56 401 LEU A N 1
ATOM 2935 C CA . LEU A 1 401 ? 10.494 6.548 -5.859 1.00 94.56 401 LEU A CA 1
ATOM 2936 C C . LEU A 1 401 ? 8.972 6.705 -5.941 1.00 94.56 401 LEU A C 1
ATOM 2938 O O . LEU A 1 401 ? 8.249 6.239 -5.058 1.00 94.56 401 LEU A O 1
ATOM 2942 N N . PHE A 1 402 ? 8.476 7.325 -7.017 1.00 95.38 402 PHE A N 1
ATOM 2943 C CA . PHE A 1 402 ? 7.041 7.461 -7.247 1.00 95.38 402 PHE A CA 1
ATOM 2944 C C . PHE A 1 402 ? 6.358 6.094 -7.375 1.00 95.38 402 PHE A C 1
ATOM 2946 O O . PHE A 1 402 ? 5.324 5.863 -6.748 1.00 95.38 402 PHE A O 1
ATOM 2953 N N . ASN A 1 403 ? 6.946 5.174 -8.145 1.00 92.88 403 ASN A N 1
ATOM 2954 C CA . ASN A 1 403 ? 6.410 3.829 -8.320 1.00 92.88 403 ASN A CA 1
ATOM 2955 C C . ASN A 1 403 ? 6.345 3.065 -6.991 1.00 92.88 403 ASN A C 1
ATOM 2957 O O . ASN A 1 403 ? 5.304 2.495 -6.675 1.00 92.88 403 ASN A O 1
ATOM 2961 N N . GLY A 1 404 ? 7.405 3.109 -6.177 1.00 93.44 404 GLY A N 1
ATOM 2962 C CA . GLY A 1 404 ? 7.409 2.492 -4.849 1.00 93.44 404 GLY A CA 1
ATOM 2963 C C . GLY A 1 404 ? 6.274 3.021 -3.968 1.00 93.44 404 GLY A C 1
ATOM 2964 O O . GLY A 1 404 ? 5.538 2.247 -3.356 1.00 93.44 404 GLY A O 1
ATOM 2965 N N . LEU A 1 405 ? 6.059 4.338 -3.966 1.00 93.88 405 LEU A N 1
ATOM 2966 C CA . LEU A 1 405 ? 4.970 4.962 -3.217 1.00 93.88 405 LEU A CA 1
ATOM 2967 C C . LEU A 1 405 ? 3.581 4.572 -3.746 1.00 93.88 405 LEU A C 1
ATOM 2969 O O . LEU A 1 405 ? 2.665 4.324 -2.961 1.00 93.88 405 LEU A O 1
ATOM 2973 N N . ALA A 1 406 ? 3.422 4.484 -5.068 1.00 93.62 406 ALA A N 1
ATOM 2974 C CA . ALA A 1 406 ? 2.182 4.037 -5.694 1.00 93.62 406 ALA A CA 1
ATOM 2975 C C . ALA A 1 406 ? 1.870 2.568 -5.359 1.00 93.62 406 ALA A C 1
ATOM 2977 O O . ALA A 1 406 ? 0.716 2.242 -5.073 1.00 93.62 406 ALA A O 1
ATOM 2978 N N . VAL A 1 407 ? 2.884 1.696 -5.345 1.00 92.81 407 VAL A N 1
ATOM 2979 C CA . VAL A 1 407 ? 2.751 0.290 -4.932 1.00 92.81 407 VAL A CA 1
ATOM 2980 C C . VAL A 1 407 ? 2.366 0.197 -3.458 1.00 92.81 407 VAL A C 1
ATOM 2982 O O . VAL A 1 407 ? 1.406 -0.501 -3.144 1.00 92.81 407 VAL A O 1
ATOM 2985 N N . PHE A 1 408 ? 3.027 0.947 -2.570 1.00 95.12 408 PHE A N 1
ATOM 2986 C CA . PHE A 1 408 ? 2.685 1.003 -1.143 1.00 95.12 408 PHE A CA 1
ATOM 2987 C C . PHE A 1 408 ? 1.223 1.397 -0.909 1.00 95.12 408 PHE A C 1
ATOM 2989 O O . PHE A 1 408 ? 0.498 0.743 -0.155 1.00 95.12 408 PHE A O 1
ATOM 2996 N N . LEU A 1 409 ? 0.778 2.455 -1.590 1.00 94.44 409 LEU A N 1
ATOM 2997 C CA . LEU A 1 409 ? -0.584 2.958 -1.489 1.00 94.44 409 LEU A CA 1
ATOM 2998 C C . LEU A 1 409 ? -1.609 1.901 -1.917 1.00 94.44 409 LEU A C 1
ATOM 3000 O O . LEU A 1 409 ? -2.579 1.656 -1.200 1.00 94.44 409 LEU A O 1
ATOM 3004 N N . ARG A 1 410 ? -1.389 1.259 -3.071 1.00 92.69 410 ARG A N 1
ATOM 3005 C CA . ARG A 1 410 ? -2.282 0.203 -3.560 1.00 92.69 410 ARG A CA 1
ATOM 3006 C C . ARG A 1 410 ? -2.242 -1.023 -2.648 1.00 92.69 410 ARG A C 1
ATOM 3008 O O . ARG A 1 410 ? -3.298 -1.515 -2.279 1.00 92.69 410 ARG A O 1
ATOM 3015 N N . ALA A 1 411 ? -1.066 -1.485 -2.229 1.00 93.88 411 ALA A N 1
ATOM 3016 C CA . ALA A 1 411 ? -0.935 -2.631 -1.328 1.00 93.88 411 ALA A CA 1
ATOM 3017 C C . ALA A 1 411 ? -1.699 -2.404 -0.015 1.00 93.88 411 ALA A C 1
ATOM 3019 O O . ALA A 1 411 ? -2.462 -3.270 0.409 1.00 93.88 411 ALA A O 1
ATOM 3020 N N . THR A 1 412 ? -1.580 -1.209 0.571 1.00 94.50 412 THR A N 1
ATOM 3021 C CA . THR A 1 412 ? -2.336 -0.817 1.771 1.00 94.50 412 THR A CA 1
ATOM 3022 C C . THR A 1 412 ? -3.840 -0.836 1.506 1.00 94.50 412 THR A C 1
ATOM 3024 O O . THR A 1 412 ? -4.593 -1.456 2.253 1.00 94.50 412 THR A O 1
ATOM 3027 N N . TYR A 1 413 ? -4.281 -0.204 0.416 1.00 92.38 413 TYR A N 1
ATOM 3028 C CA . TYR A 1 413 ? -5.690 -0.145 0.031 1.00 92.38 413 TYR A CA 1
ATOM 3029 C C . TYR A 1 413 ? -6.311 -1.536 -0.143 1.00 92.38 413 TYR A C 1
ATOM 3031 O O . TYR A 1 413 ? -7.326 -1.839 0.483 1.00 92.38 413 TYR A O 1
ATOM 3039 N N . TYR A 1 414 ? -5.674 -2.401 -0.930 1.00 91.44 414 TYR A N 1
ATOM 3040 C CA . TYR A 1 414 ? -6.172 -3.745 -1.205 1.00 91.44 414 TYR A CA 1
ATOM 3041 C C . TYR A 1 414 ? -6.118 -4.662 0.020 1.00 91.44 414 TYR A C 1
ATOM 3043 O O . TYR A 1 414 ? -7.028 -5.465 0.209 1.00 91.44 414 TYR A O 1
ATOM 3051 N N . THR A 1 415 ? -5.124 -4.494 0.896 1.00 94.00 415 THR A N 1
ATOM 3052 C CA . THR A 1 415 ? -5.073 -5.198 2.187 1.00 94.00 415 THR A CA 1
ATOM 3053 C C . THR A 1 415 ? -6.246 -4.789 3.074 1.00 94.00 415 THR A C 1
ATOM 3055 O O . THR A 1 415 ? -6.982 -5.642 3.565 1.00 94.00 415 THR A O 1
ATOM 3058 N N . CYS A 1 416 ? -6.492 -3.484 3.238 1.00 91.75 416 CYS A N 1
ATOM 3059 C CA . CYS A 1 416 ? -7.627 -2.999 4.022 1.00 91.75 416 CYS A CA 1
ATOM 3060 C C . CYS A 1 416 ? -8.975 -3.430 3.427 1.00 91.75 416 CYS A C 1
ATOM 3062 O O . CYS A 1 416 ? -9.893 -3.779 4.169 1.00 91.75 416 CYS A O 1
ATOM 3064 N N . LEU A 1 417 ? -9.098 -3.412 2.098 1.00 88.94 417 LEU A N 1
ATOM 3065 C CA . LEU A 1 417 ? -10.302 -3.842 1.392 1.00 88.94 417 LEU A CA 1
ATOM 3066 C C . LEU A 1 417 ? -10.576 -5.330 1.620 1.00 88.94 417 LEU A C 1
ATOM 3068 O O . LEU A 1 417 ? -11.708 -5.703 1.926 1.00 88.94 417 LEU A O 1
ATOM 3072 N N . TYR A 1 418 ? -9.538 -6.158 1.512 1.00 89.69 418 TYR A N 1
ATOM 3073 C CA . TYR A 1 418 ? -9.618 -7.585 1.783 1.00 89.69 418 TYR A CA 1
ATOM 3074 C C . TYR A 1 418 ? -10.029 -7.862 3.236 1.00 89.69 418 TYR A C 1
ATOM 3076 O O . TYR A 1 418 ? -10.987 -8.595 3.466 1.00 89.69 418 TYR A O 1
ATOM 3084 N N . LEU A 1 419 ? -9.389 -7.213 4.213 1.00 89.44 419 LEU A N 1
ATOM 3085 C CA . LEU A 1 419 ? -9.732 -7.379 5.630 1.00 89.44 419 LEU A CA 1
ATOM 3086 C C . LEU A 1 419 ? -11.174 -6.974 5.935 1.00 89.44 419 LEU A C 1
ATOM 3088 O O . LEU A 1 419 ? -11.870 -7.658 6.683 1.00 89.44 419 LEU A O 1
ATOM 3092 N N . TRP A 1 420 ? -11.651 -5.888 5.327 1.00 86.69 420 TRP A N 1
ATOM 3093 C CA . TRP A 1 420 ? -13.047 -5.491 5.458 1.00 86.69 420 TRP A CA 1
ATOM 3094 C C . TRP A 1 420 ? -14.000 -6.516 4.826 1.00 86.69 420 TRP A C 1
ATOM 3096 O O . TRP A 1 420 ? -15.029 -6.841 5.421 1.00 86.69 420 TRP A O 1
ATOM 3106 N N . ALA A 1 421 ? -13.660 -7.059 3.654 1.00 85.56 421 ALA A N 1
ATOM 3107 C CA . ALA A 1 421 ? -14.444 -8.110 3.008 1.00 85.56 421 ALA A CA 1
ATOM 3108 C C . ALA A 1 421 ? -14.498 -9.392 3.858 1.00 85.56 421 ALA A C 1
ATOM 3110 O O . ALA A 1 421 ? -15.586 -9.917 4.089 1.00 85.56 421 ALA A O 1
ATOM 3111 N N . ALA A 1 422 ? -13.364 -9.836 4.403 1.00 85.06 422 ALA A N 1
ATOM 3112 C CA . ALA A 1 422 ? -13.292 -10.984 5.302 1.00 85.06 422 ALA A CA 1
ATOM 3113 C C . ALA A 1 422 ? -14.113 -10.762 6.588 1.00 85.06 422 ALA A C 1
ATOM 3115 O O . ALA A 1 422 ? -14.872 -11.637 7.005 1.00 85.06 422 ALA A O 1
ATOM 3116 N N . ALA A 1 423 ? -14.055 -9.561 7.178 1.00 81.94 423 ALA A N 1
ATOM 3117 C CA . ALA A 1 423 ? -14.861 -9.211 8.350 1.00 81.94 423 ALA A CA 1
ATOM 3118 C C . ALA A 1 423 ? -16.376 -9.241 8.063 1.00 81.94 423 ALA A C 1
ATOM 3120 O O . ALA A 1 423 ? -17.156 -9.671 8.914 1.00 81.94 423 ALA A O 1
ATOM 3121 N N . ARG A 1 424 ? -16.805 -8.830 6.857 1.00 82.81 424 ARG A N 1
ATOM 3122 C CA . ARG A 1 424 ? -18.212 -8.932 6.417 1.00 82.81 424 ARG A CA 1
ATOM 3123 C C . ARG A 1 424 ? -18.695 -10.381 6.352 1.00 82.81 424 ARG A C 1
ATOM 3125 O O . ARG A 1 424 ? -19.852 -10.632 6.681 1.00 82.81 424 ARG A O 1
ATOM 3132 N N . GLU A 1 425 ? -17.845 -11.305 5.906 1.00 83.06 425 GLU A N 1
ATOM 3133 C CA . GLU A 1 425 ? -18.175 -12.735 5.828 1.00 83.06 425 GLU A CA 1
ATOM 3134 C C . GLU A 1 425 ? -18.221 -13.391 7.208 1.00 83.06 425 GLU A C 1
ATOM 3136 O O . GLU A 1 425 ? -19.134 -14.165 7.482 1.00 83.06 425 GLU A O 1
ATOM 3141 N N . ALA A 1 426 ? -17.277 -13.050 8.090 1.00 80.94 426 ALA A N 1
ATOM 3142 C CA . ALA A 1 426 ? -17.211 -13.605 9.440 1.00 80.94 426 ALA A CA 1
ATOM 3143 C C . ALA A 1 426 ? -18.401 -13.188 10.324 1.00 80.94 426 ALA A C 1
ATOM 3145 O O . ALA A 1 426 ? -18.744 -13.891 11.269 1.00 80.94 426 ALA A O 1
ATOM 3146 N N . SER A 1 427 ? -19.024 -12.036 10.046 1.00 80.88 427 SER A N 1
ATOM 3147 C CA . SER A 1 427 ? -20.123 -11.474 10.847 1.00 80.88 427 SER A CA 1
ATOM 3148 C C . SER A 1 427 ? -21.352 -11.132 9.986 1.00 80.88 427 SER A C 1
ATOM 3150 O O . SER A 1 427 ? -21.681 -9.954 9.814 1.00 80.88 427 SER A O 1
ATOM 3152 N N . PRO A 1 428 ? -22.066 -12.137 9.440 1.00 75.44 428 PRO A N 1
ATOM 3153 C CA . PRO A 1 428 ? -23.131 -11.929 8.459 1.00 75.44 428 PRO A CA 1
ATOM 3154 C C . PRO A 1 428 ? -24.399 -11.275 9.026 1.00 75.44 428 PRO A C 1
ATOM 3156 O O . PRO A 1 428 ? -25.234 -10.834 8.241 1.00 75.44 428 PRO A O 1
ATOM 3159 N N . GLU A 1 429 ? -24.559 -11.180 10.344 1.00 77.00 429 GLU A N 1
ATOM 3160 C CA . GLU A 1 429 ? -25.721 -10.552 10.998 1.00 77.00 429 GLU A CA 1
ATOM 3161 C C . GLU A 1 429 ? -25.387 -9.196 11.642 1.00 77.00 429 GLU A C 1
ATOM 3163 O O . GLU A 1 429 ? -26.272 -8.492 12.124 1.00 77.00 429 GLU A O 1
ATOM 3168 N N . ALA A 1 430 ? -24.114 -8.787 11.635 1.00 70.06 430 ALA A N 1
ATOM 3169 C CA . ALA A 1 430 ? -23.695 -7.560 12.297 1.00 70.06 430 ALA A CA 1
ATOM 3170 C C . ALA A 1 430 ? -24.187 -6.312 11.541 1.00 70.06 430 ALA A C 1
ATOM 3172 O O . ALA A 1 430 ? -23.858 -6.095 10.373 1.00 70.06 430 ALA A O 1
ATOM 3173 N N . ALA A 1 431 ? -24.938 -5.450 12.234 1.00 66.69 431 ALA A N 1
ATOM 3174 C CA . ALA A 1 431 ? -25.415 -4.172 11.696 1.00 66.69 431 ALA A CA 1
ATOM 3175 C C . ALA A 1 431 ? -24.273 -3.1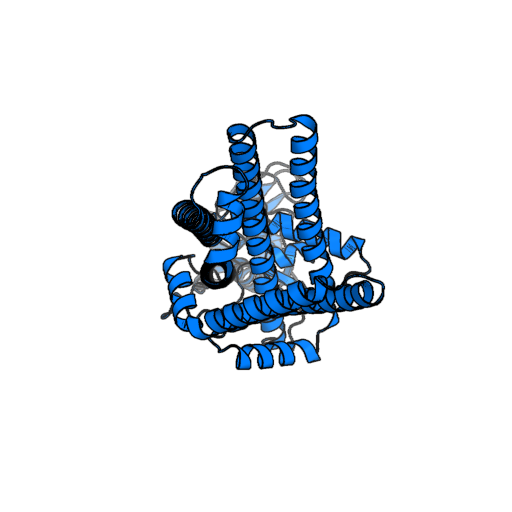67 11.431 1.00 66.69 431 ALA A C 1
ATOM 3177 O O . ALA A 1 431 ? -24.381 -2.299 10.561 1.00 66.69 431 ALA A O 1
ATOM 3178 N N . GLN A 1 432 ? -23.168 -3.291 12.171 1.00 71.06 432 GLN A N 1
ATOM 3179 C CA . GLN A 1 432 ? -21.952 -2.497 12.006 1.00 71.06 432 GLN A CA 1
ATOM 3180 C C . GLN A 1 432 ? -20.730 -3.407 11.964 1.00 71.06 432 GLN A C 1
ATOM 3182 O O . GLN A 1 432 ? -20.664 -4.399 12.687 1.00 71.06 432 GLN A O 1
ATOM 3187 N N . LEU A 1 433 ? -19.744 -3.037 11.152 1.00 72.62 433 LEU A N 1
ATOM 3188 C CA . LEU A 1 433 ? -18.508 -3.795 10.978 1.00 72.62 433 LEU A CA 1
ATOM 3189 C C . LEU A 1 433 ? -17.300 -2.896 11.190 1.00 72.62 433 LEU A C 1
ATOM 3191 O O . LEU A 1 433 ? -17.316 -1.729 10.799 1.00 72.62 433 LEU A O 1
ATOM 3195 N N . CYS A 1 434 ? -16.251 -3.453 11.792 1.00 76.19 434 CYS A N 1
ATOM 3196 C CA . CYS A 1 434 ? -14.984 -2.756 11.957 1.00 76.19 434 CYS A CA 1
ATOM 3197 C C . CYS A 1 434 ? -14.272 -2.665 10.601 1.00 76.19 434 CYS A C 1
ATOM 3199 O O . CYS A 1 434 ? -13.926 -3.680 9.997 1.00 76.19 434 CYS A O 1
ATOM 3201 N N . VAL A 1 435 ? -14.082 -1.442 10.115 1.00 81.56 435 VAL A N 1
ATOM 3202 C CA . VAL A 1 435 ? -13.375 -1.127 8.872 1.00 81.56 435 VAL A CA 1
ATOM 3203 C C . VAL A 1 435 ? -11.968 -0.649 9.230 1.00 81.56 435 VAL A C 1
ATOM 3205 O O . VAL A 1 435 ? -11.850 0.213 10.103 1.00 81.56 435 VAL A O 1
ATOM 3208 N N . PRO A 1 436 ? -10.898 -1.152 8.585 1.00 85.12 436 PRO A N 1
ATOM 3209 C CA . PRO A 1 436 ? -9.531 -0.702 8.853 1.00 85.12 436 PRO A CA 1
ATOM 3210 C C . PRO A 1 436 ? -9.384 0.817 8.732 1.00 85.12 436 PRO A C 1
ATOM 3212 O O . PRO A 1 436 ? -9.942 1.410 7.812 1.00 85.12 436 PRO A O 1
ATOM 3215 N N . GLY A 1 437 ? -8.615 1.441 9.629 1.00 80.69 437 GLY A N 1
ATOM 3216 C CA . GLY A 1 437 ? -8.566 2.900 9.811 1.00 80.69 437 GLY A CA 1
ATOM 3217 C C . GLY A 1 437 ? -8.458 3.723 8.518 1.00 80.69 437 GLY A C 1
ATOM 3218 O O . GLY A 1 437 ? -9.371 4.503 8.243 1.00 80.69 437 GLY A O 1
ATOM 3219 N N . PRO A 1 438 ? -7.423 3.514 7.675 1.00 82.25 438 PRO A N 1
ATOM 3220 C CA . PRO A 1 438 ? -7.262 4.279 6.437 1.00 82.25 438 PRO A CA 1
ATOM 3221 C C . PRO A 1 438 ? -8.467 4.179 5.499 1.00 82.25 438 PRO A C 1
ATOM 3223 O O . PRO A 1 438 ? -8.842 5.156 4.854 1.00 82.25 438 PRO A O 1
ATOM 3226 N N . LEU A 1 439 ? -9.088 2.998 5.439 1.00 84.56 439 LEU A N 1
ATOM 3227 C CA . LEU A 1 439 ? -10.268 2.749 4.620 1.00 84.56 439 LEU A CA 1
ATOM 3228 C C . LEU A 1 439 ? -11.526 3.347 5.253 1.00 84.56 439 LEU A C 1
ATOM 3230 O O . LEU A 1 439 ? -12.367 3.886 4.541 1.00 84.56 439 LEU A O 1
ATOM 3234 N N . ALA A 1 440 ? -11.640 3.297 6.578 1.00 78.88 440 ALA A N 1
ATOM 3235 C CA . ALA A 1 440 ? -12.774 3.836 7.307 1.00 78.88 440 ALA A CA 1
ATOM 3236 C C . ALA A 1 440 ? -12.919 5.347 7.102 1.00 78.88 440 ALA A C 1
ATOM 3238 O O . ALA A 1 440 ? -14.012 5.821 6.811 1.00 78.88 440 ALA A O 1
ATOM 3239 N N . GLU A 1 441 ? -11.813 6.091 7.161 1.00 78.06 441 GLU A N 1
ATOM 3240 C CA . GLU A 1 441 ? -11.804 7.537 6.910 1.00 78.06 441 GLU A CA 1
ATOM 3241 C C . GLU A 1 441 ? -12.271 7.914 5.499 1.00 78.06 441 GLU A C 1
ATOM 3243 O O . GLU A 1 441 ? -12.758 9.016 5.289 1.00 78.06 441 GLU A O 1
ATOM 3248 N N . ALA A 1 442 ? -12.136 7.017 4.522 1.00 77.25 442 ALA A N 1
ATOM 3249 C CA . ALA A 1 442 ? -12.615 7.256 3.165 1.00 77.25 442 ALA A CA 1
ATOM 3250 C C . ALA A 1 442 ? -14.134 7.059 3.014 1.00 77.25 442 ALA A C 1
ATOM 3252 O O . ALA A 1 442 ? -14.701 7.464 1.999 1.00 77.25 442 ALA A O 1
ATOM 3253 N N . PHE A 1 443 ? -14.790 6.405 3.975 1.00 68.06 443 PHE A N 1
ATOM 3254 C CA . PHE A 1 443 ? -16.227 6.114 3.949 1.00 68.06 443 PHE A CA 1
ATOM 3255 C C . PHE A 1 443 ? -17.040 6.880 5.003 1.00 68.06 443 PHE A C 1
ATOM 3257 O O . PHE A 1 443 ? -18.269 6.891 4.896 1.00 68.06 443 PHE A O 1
ATOM 3264 N N . LEU A 1 444 ? -16.369 7.503 5.976 1.00 59.38 444 LEU A N 1
ATOM 3265 C CA . LEU A 1 444 ? -16.918 8.483 6.920 1.00 59.38 444 LEU A CA 1
ATOM 3266 C C . LEU A 1 444 ? -16.950 9.879 6.288 1.00 59.38 444 LEU A C 1
ATOM 3268 O O . LEU A 1 444 ? -17.910 10.621 6.598 1.00 59.38 444 LEU A O 1
#

Sequence (444 aa):
MKRCPGCSEPLFRRPFGALELDGCRSCGGVWFDGGELGQAARAYPDALREADRFFRQGLQPSLAPQRLDVCPSCSGSLADGEHPSFVGIAMRMCAACRGVFLPEGSGAALTARLTGEAPAPVPAIVATVANPTSTHHLPIVRGAFIARDVAPSSGFFSAFSRALTFLGATFRLARAEPRLLVPTAIGTAINVALVLLMALTALLLIPLAGGSETARALDDQKVLLGVLFAAFSFVGHVATWATMGMTVSAVDAYVKGQPIDIRVAARDVLENIGGVMVLSIVSMIVEALTSSLRRRRGIAGLFVGVVASAIDAVWTTLSFLLLPVIMIEDVGLFAAVARVRGMHRNNLLTIAASEIGIRLVTGIGGFIVVGTLAGLFAVIRPEGVLPLVVFFSVAGLAALLFNGLAVFLRATYYTCLYLWAAAREASPEAAQLCVPGPLAEAFL

Foldseek 3Di:
DFAALFARHAWDWDDQDPATWTAALAQLKTKDWACSVVVCLPPPLPSLLVSSLVSLLLHNPRLDGPRHQADRPPRAGWDWDDDPVQPPQTWIAGPPGRMIMRTHPSSQSSSCVSPVNHRDPNPPLPPVDPQLLQLLPFAQNQFDKDFPDFPFQPDDVLLQLLLVLLVVQLVVVCVSPVLLCVLLVQLLVLLLVLVVVLVVVLPVQADPDDDVRSVVSCVVCVVVNVVSVLVSLLVSQLSLLLSLQLSLSQLSCSRSVHDRDSVSSNVLCVLLVQQSNVLSVVVSVLCVVLVVLCPDDDPSSVVSNVVSVVSVVVSVVVSLLLSNCCRNVVDHSVVSVVVVVVLCPPPVRRSVSNVSNLCVVLVVLLCVLVVVLVVVCVVVVDDDDPSVVVSVSVSVSSNSSSVSSSSSSSSSVSSQVNSQSVQCVVCVPDSITTGRHSSNSSSD

Secondary structure (DSSP, 8-state):
-PBPTTTSPBEEEEEETTEEEEEETTT--EEE-TTHHHHHHHH-HHHHHHHHHHHHTT----SS-----B-TTT-PBEEEE--GGGTTS-EEEETTT--EEE-TTHHHHHHHHHHSSPPPP---S----SSTT--TTSPP-SEEEEESSPPP--SHHHHHHHHHHHHHHHHHHHHH-GGGGHHHHHHHHHHHHHHHHHHHHHHHHS---TTHHHHHHHHHHHHHHHHHHHHHHHHHHHHHHHHHHHHHHHHHHHHTT----HHHHHHHHHHTHHHHHHHHHHHHHHHHHHHHHTT--SHHHHHHHHHHHHHHHHHHHHHHHHHHHHHHHT--HHHHHHHHHHHHTTTHHHHHHHHHHHHHHHHHHHHHHHHHHHHHHHHH---SHHHHHHHHHHHHHHHHHHHHHHHHHHHHHHHHHHHHHHHHHH-TT-SEEEEEHHHHTTT-

Radius of gyration: 27.23 Å; chains: 1; bounding box: 64×48×84 Å